Protein AF-A0A7S0I894-F1 (afdb_monomer)

Structure (mmCIF, N/CA/C/O backbone):
data_AF-A0A7S0I894-F1
#
_entry.id   AF-A0A7S0I894-F1
#
loop_
_atom_site.group_PDB
_atom_site.id
_atom_site.type_symbol
_atom_site.label_atom_id
_atom_site.label_alt_id
_atom_site.label_comp_id
_atom_site.label_asym_id
_atom_site.label_entity_id
_atom_site.label_seq_id
_atom_site.pdbx_PDB_ins_code
_atom_site.Cartn_x
_atom_site.Cartn_y
_atom_site.Cartn_z
_atom_site.occupancy
_atom_site.B_iso_or_equiv
_atom_site.auth_seq_id
_atom_site.auth_comp_id
_atom_site.auth_asym_id
_atom_site.auth_atom_id
_atom_site.pdbx_PDB_model_num
ATOM 1 N N . PHE A 1 1 ? 14.656 21.394 -32.892 1.00 38.53 1 PHE A N 1
ATOM 2 C CA . PHE A 1 1 ? 15.053 20.266 -32.024 1.00 38.53 1 PHE A CA 1
ATOM 3 C C . PHE A 1 1 ? 16.569 20.078 -32.128 1.00 38.53 1 PHE A C 1
ATOM 5 O O . PHE A 1 1 ? 16.992 19.440 -33.080 1.00 38.53 1 PHE A O 1
ATOM 12 N N . PRO A 1 2 ? 17.391 20.777 -31.307 1.00 33.28 2 PRO A N 1
ATOM 13 C CA . PRO A 1 2 ? 18.309 20.054 -30.401 1.00 33.28 2 PRO A CA 1
ATOM 14 C C . PRO A 1 2 ? 18.733 20.808 -29.103 1.00 33.28 2 PRO A C 1
ATOM 16 O O . PRO A 1 2 ? 19.825 20.585 -28.596 1.00 33.28 2 PRO A O 1
ATOM 19 N N . THR A 1 3 ? 17.919 21.695 -28.517 1.00 28.88 3 THR A N 1
ATOM 20 C CA . THR A 1 3 ? 18.321 22.488 -27.322 1.00 28.88 3 THR A CA 1
ATOM 21 C C . THR A 1 3 ? 17.842 21.941 -25.967 1.00 28.88 3 THR A C 1
ATOM 23 O O . THR A 1 3 ? 18.206 22.470 -24.918 1.00 28.88 3 THR A O 1
ATOM 26 N N . THR A 1 4 ? 17.051 20.866 -25.942 1.00 34.16 4 THR A N 1
ATOM 27 C CA . THR A 1 4 ? 16.475 20.299 -24.706 1.00 34.16 4 THR A CA 1
ATOM 28 C C . THR A 1 4 ? 17.341 19.237 -24.025 1.00 34.16 4 THR A C 1
ATOM 30 O O . THR A 1 4 ? 17.145 18.978 -22.838 1.00 34.16 4 THR A O 1
ATOM 33 N N . THR A 1 5 ? 18.315 18.640 -24.715 1.00 33.00 5 THR A N 1
ATOM 34 C CA . THR A 1 5 ? 19.113 17.526 -24.170 1.00 33.00 5 THR A CA 1
ATOM 35 C C . THR A 1 5 ? 20.189 18.009 -23.192 1.00 33.00 5 THR A C 1
ATOM 37 O O . THR A 1 5 ? 20.312 17.470 -22.098 1.00 33.00 5 THR A O 1
ATOM 40 N N . THR A 1 6 ? 20.902 19.093 -23.504 1.00 32.56 6 THR A N 1
ATOM 41 C CA . THR A 1 6 ? 21.975 19.645 -22.652 1.00 32.56 6 THR A CA 1
ATOM 42 C C . THR A 1 6 ? 21.459 20.233 -21.335 1.00 32.56 6 THR A C 1
ATOM 44 O O . THR A 1 6 ? 22.078 20.028 -20.291 1.00 32.56 6 THR A O 1
ATOM 47 N N . ARG A 1 7 ? 20.276 20.868 -21.330 1.00 32.94 7 ARG A N 1
ATOM 48 C CA . ARG A 1 7 ? 19.621 21.336 -20.087 1.00 32.94 7 ARG A CA 1
ATOM 49 C C . ARG A 1 7 ? 19.184 20.181 -19.173 1.00 32.94 7 ARG A C 1
ATOM 51 O O . ARG A 1 7 ? 19.229 20.323 -17.953 1.00 32.94 7 ARG A O 1
ATOM 58 N N . ARG A 1 8 ? 18.791 19.034 -19.743 1.00 39.62 8 ARG A N 1
ATOM 59 C CA . ARG A 1 8 ? 18.368 17.839 -18.987 1.00 39.62 8 ARG A CA 1
ATOM 60 C C . ARG A 1 8 ? 19.542 17.118 -18.323 1.00 39.62 8 ARG A C 1
ATOM 62 O O . ARG A 1 8 ? 19.410 16.713 -17.171 1.00 39.62 8 ARG A O 1
ATOM 69 N N . VAL A 1 9 ? 20.692 17.021 -18.997 1.00 42.59 9 VAL A N 1
ATOM 70 C CA . VAL A 1 9 ? 21.908 16.416 -18.418 1.00 42.59 9 VAL A CA 1
ATOM 71 C C . VAL A 1 9 ? 22.438 17.260 -17.250 1.00 42.59 9 VAL A C 1
ATOM 73 O O . VAL A 1 9 ? 22.744 16.711 -16.195 1.00 42.59 9 VAL A O 1
ATOM 76 N N . GLY A 1 10 ? 22.444 18.595 -17.379 1.00 36.94 10 GLY A N 1
ATOM 77 C CA . GLY A 1 10 ? 22.847 19.500 -16.291 1.00 36.94 10 GLY A CA 1
ATOM 78 C C . GLY A 1 10 ? 21.964 19.393 -15.039 1.00 36.94 10 GLY A C 1
ATOM 79 O O . GLY A 1 10 ? 22.479 19.372 -13.923 1.00 36.94 10 GLY A O 1
ATOM 80 N N . SER A 1 11 ? 20.644 19.239 -15.213 1.00 52.59 11 SER A N 1
ATOM 81 C CA . SER A 1 11 ? 19.708 19.015 -14.099 1.00 52.59 11 SER A CA 1
ATOM 82 C C . SER A 1 11 ? 19.926 17.672 -13.399 1.00 52.59 11 SER A C 1
ATOM 84 O O . SER A 1 11 ? 19.743 17.597 -12.187 1.00 52.59 11 SER A O 1
ATOM 86 N N . CYS A 1 12 ? 20.305 16.619 -14.130 1.00 45.50 12 CYS A N 1
ATOM 87 C CA . CYS A 1 12 ? 20.561 15.307 -13.533 1.00 45.50 12 CYS A CA 1
ATOM 88 C C . CYS A 1 12 ? 21.867 15.301 -12.730 1.00 45.50 12 CYS A C 1
ATOM 90 O O . CYS A 1 12 ? 21.886 14.773 -11.625 1.00 45.50 12 CYS A O 1
ATOM 92 N N . ILE A 1 13 ? 22.930 15.947 -13.223 1.00 52.72 13 ILE A N 1
ATOM 93 C CA . ILE A 1 13 ? 24.218 16.035 -12.510 1.00 52.72 13 ILE A CA 1
ATOM 94 C C . ILE A 1 13 ? 24.082 16.857 -11.218 1.00 52.72 13 ILE A C 1
ATOM 96 O O . ILE A 1 13 ? 24.531 16.419 -10.162 1.00 52.72 13 ILE A O 1
ATOM 100 N N . ALA A 1 14 ? 23.409 18.012 -11.263 1.00 52.34 14 ALA A N 1
ATOM 101 C CA . ALA A 1 14 ? 23.161 18.817 -10.063 1.00 52.34 14 ALA A CA 1
ATOM 102 C C . ALA A 1 14 ? 22.312 18.061 -9.023 1.00 52.34 14 ALA A C 1
ATOM 104 O O . ALA A 1 14 ? 22.580 18.129 -7.823 1.00 52.34 14 ALA A O 1
ATOM 105 N N . MET A 1 15 ? 21.327 17.283 -9.485 1.00 55.53 15 MET A N 1
ATOM 106 C CA . MET A 1 15 ? 20.516 16.420 -8.627 1.00 55.53 15 MET A CA 1
ATOM 107 C C . MET A 1 15 ? 21.342 15.270 -8.037 1.00 55.53 15 MET A C 1
ATOM 109 O O . MET A 1 15 ? 21.195 14.981 -6.858 1.00 55.53 15 MET A O 1
ATOM 113 N N . GLN A 1 16 ? 22.266 14.671 -8.794 1.00 54.09 16 GLN A N 1
ATOM 114 C CA . GLN A 1 16 ? 23.185 13.646 -8.284 1.00 54.09 16 GLN A CA 1
ATOM 115 C C . GLN A 1 16 ? 24.085 14.178 -7.159 1.00 54.09 16 GLN A C 1
ATOM 117 O O . GLN A 1 16 ? 24.287 13.473 -6.171 1.00 54.09 16 GLN A O 1
ATOM 122 N N . THR A 1 17 ? 24.591 15.410 -7.265 1.00 58.28 17 THR A N 1
ATOM 123 C CA . THR A 1 17 ? 25.385 16.040 -6.194 1.00 58.28 17 THR A CA 1
ATOM 124 C C . THR A 1 17 ? 24.532 16.323 -4.956 1.00 58.28 17 THR A C 1
ATOM 126 O O . THR A 1 17 ? 24.895 15.901 -3.861 1.00 58.28 17 THR A O 1
ATOM 129 N N . ALA A 1 18 ? 23.349 16.925 -5.126 1.00 61.31 18 ALA A N 1
ATOM 130 C CA . ALA A 1 18 ? 22.430 17.202 -4.018 1.00 61.31 18 ALA A CA 1
ATOM 131 C C . ALA A 1 18 ? 21.934 15.919 -3.322 1.00 61.31 18 ALA A C 1
ATOM 133 O O . ALA A 1 18 ? 21.783 15.880 -2.102 1.00 61.31 18 ALA A O 1
ATOM 134 N N . VAL A 1 19 ? 21.713 14.844 -4.085 1.00 63.47 19 VAL A N 1
ATOM 135 C CA . VAL A 1 19 ? 21.359 13.520 -3.555 1.00 63.47 19 VAL A CA 1
ATOM 136 C C . VAL A 1 19 ? 22.506 12.947 -2.732 1.00 63.47 19 VAL A C 1
ATOM 138 O O . VAL A 1 19 ? 22.253 12.467 -1.632 1.00 63.47 19 VAL A O 1
ATOM 141 N N . LYS A 1 20 ? 23.755 13.028 -3.213 1.00 65.69 20 LYS A N 1
ATOM 142 C CA . LYS A 1 20 ? 24.933 12.569 -2.458 1.00 65.69 20 LYS A CA 1
ATOM 143 C C . LYS A 1 20 ? 25.107 13.332 -1.144 1.00 65.69 20 LYS A C 1
ATOM 145 O O . LYS A 1 20 ? 25.380 12.710 -0.124 1.00 65.69 20 LYS A O 1
ATOM 150 N N . GLU A 1 21 ? 24.903 14.647 -1.141 1.00 68.88 21 GLU A N 1
ATOM 151 C CA . GLU A 1 21 ? 24.972 15.469 0.077 1.00 68.88 21 GLU A CA 1
ATOM 152 C C . GLU A 1 21 ? 23.835 15.147 1.059 1.00 68.88 21 GLU A C 1
ATOM 154 O O . GLU A 1 21 ? 24.072 14.958 2.256 1.00 68.88 21 GLU A O 1
ATOM 159 N N . ALA A 1 22 ? 22.600 15.011 0.563 1.00 65.56 22 ALA A N 1
ATOM 160 C CA . ALA A 1 22 ? 21.450 14.622 1.378 1.00 65.56 22 ALA A CA 1
ATOM 161 C C . ALA A 1 22 ? 21.620 13.216 1.975 1.00 65.56 22 ALA A C 1
ATOM 163 O O . ALA A 1 22 ? 21.248 12.979 3.128 1.00 65.56 22 ALA A O 1
ATOM 164 N N . LEU A 1 23 ? 22.207 12.301 1.204 1.00 65.12 23 LEU A N 1
ATOM 165 C CA . LEU A 1 23 ? 22.520 10.936 1.602 1.00 65.12 23 LEU A CA 1
ATOM 166 C C . LEU A 1 23 ? 23.610 10.900 2.674 1.00 65.12 23 LEU A C 1
ATOM 168 O O . LEU A 1 23 ? 23.391 10.321 3.736 1.00 65.12 23 LEU A O 1
ATOM 172 N N . ALA A 1 24 ? 24.721 11.610 2.461 1.00 68.06 24 ALA A N 1
ATOM 173 C CA . ALA A 1 24 ? 25.782 11.755 3.454 1.00 68.06 24 ALA A CA 1
ATOM 174 C C . ALA A 1 24 ? 25.245 12.347 4.771 1.00 68.06 24 ALA A C 1
ATOM 176 O O . ALA A 1 24 ? 25.557 11.853 5.853 1.00 68.06 24 ALA A O 1
ATOM 177 N N . SER A 1 25 ? 24.359 13.346 4.689 1.00 69.12 25 SER A N 1
ATOM 178 C CA . SER A 1 25 ? 23.683 13.933 5.853 1.00 69.12 25 SER A CA 1
ATOM 179 C C . SER A 1 25 ? 22.726 12.954 6.555 1.00 69.12 25 SER A C 1
ATOM 181 O O . SER A 1 25 ? 22.631 12.948 7.783 1.00 69.12 25 SER A O 1
ATOM 183 N N . ALA A 1 26 ? 21.997 12.116 5.811 1.00 63.38 26 ALA A N 1
ATOM 184 C CA . ALA A 1 26 ? 21.120 11.089 6.379 1.00 63.38 26 ALA A CA 1
ATOM 185 C C . ALA A 1 26 ? 21.911 9.986 7.102 1.00 63.38 26 ALA A C 1
ATOM 187 O O . ALA A 1 26 ? 21.534 9.598 8.208 1.00 63.38 26 ALA A O 1
ATOM 188 N N . ILE A 1 27 ? 23.029 9.545 6.520 1.00 60.81 27 ILE A N 1
ATOM 189 C CA . ILE A 1 27 ? 23.931 8.539 7.099 1.00 60.81 27 ILE A CA 1
ATOM 190 C C . ILE A 1 27 ? 24.605 9.080 8.362 1.00 60.81 27 ILE A C 1
ATOM 192 O O . ILE A 1 27 ? 24.609 8.410 9.394 1.00 60.81 27 ILE A O 1
ATOM 196 N N . ALA A 1 28 ? 25.087 10.327 8.327 1.00 64.12 28 ALA A N 1
ATOM 197 C CA . ALA A 1 28 ? 25.703 10.987 9.480 1.00 64.12 28 ALA A CA 1
ATOM 198 C C . ALA A 1 28 ? 24.757 11.107 10.693 1.00 64.12 28 ALA A C 1
ATOM 200 O O . ALA A 1 28 ? 25.219 11.175 11.828 1.00 64.12 28 ALA A O 1
ATOM 201 N N . ARG A 1 29 ? 23.433 11.075 10.478 1.00 65.44 29 ARG A N 1
ATOM 202 C CA . ARG A 1 29 ? 22.411 11.054 11.543 1.00 65.44 29 ARG A CA 1
ATOM 203 C C . ARG A 1 29 ? 22.129 9.657 12.122 1.00 65.44 29 ARG A C 1
ATOM 205 O O . ARG A 1 29 ? 21.148 9.490 12.840 1.00 65.44 29 ARG A O 1
ATOM 212 N N . GLY A 1 30 ? 22.982 8.666 11.852 1.00 45.16 30 GLY A N 1
ATOM 213 C CA . GLY A 1 30 ? 22.990 7.385 12.570 1.00 45.16 30 GLY A CA 1
ATOM 214 C C . GLY A 1 30 ? 22.113 6.282 11.974 1.00 45.16 30 GLY A C 1
ATOM 215 O O . GLY A 1 30 ? 21.786 5.322 12.670 1.00 45.16 30 GLY A O 1
ATOM 216 N N . VAL A 1 31 ? 21.733 6.371 10.695 1.00 47.47 31 VAL A N 1
ATOM 217 C CA . VAL A 1 31 ? 21.085 5.247 10.000 1.00 47.47 31 VAL A CA 1
ATOM 218 C C . VAL A 1 31 ? 22.168 4.253 9.583 1.00 47.47 31 VAL A C 1
ATOM 220 O O . VAL A 1 31 ? 22.856 4.466 8.591 1.00 47.47 31 VAL A O 1
ATOM 223 N N . ASN A 1 32 ? 22.337 3.170 10.345 1.00 42.91 32 ASN A N 1
ATOM 224 C CA . ASN A 1 32 ? 23.136 2.029 9.905 1.00 42.91 32 ASN A CA 1
ATOM 225 C C . ASN A 1 32 ? 22.245 1.099 9.056 1.00 42.91 32 ASN A C 1
ATOM 227 O O . ASN A 1 32 ? 21.400 0.410 9.636 1.00 42.91 32 ASN A O 1
ATOM 231 N N . PRO A 1 33 ? 22.425 1.019 7.722 1.00 40.69 33 PRO A N 1
ATOM 232 C CA . PRO A 1 33 ? 21.614 0.156 6.855 1.00 40.69 33 PRO A CA 1
ATOM 233 C C . PRO A 1 33 ? 21.768 -1.344 7.172 1.00 40.69 33 PRO A C 1
ATOM 235 O O . PRO A 1 33 ? 20.979 -2.154 6.702 1.00 40.69 33 PRO A O 1
ATOM 238 N N . ARG A 1 34 ? 22.751 -1.729 8.001 1.00 39.59 34 ARG A N 1
ATOM 239 C CA . ARG A 1 34 ? 22.988 -3.112 8.454 1.00 39.59 34 ARG A CA 1
ATOM 240 C C . ARG A 1 34 ? 22.562 -3.376 9.907 1.00 39.59 34 ARG A C 1
ATOM 242 O O . ARG A 1 34 ? 22.802 -4.462 10.423 1.00 39.59 34 ARG A O 1
ATOM 249 N N . GLY A 1 35 ? 21.964 -2.397 10.591 1.00 35.19 35 GLY A N 1
ATOM 250 C CA . GLY A 1 35 ? 21.792 -2.410 12.051 1.00 35.19 35 GLY A CA 1
ATOM 251 C C . GLY A 1 35 ? 20.503 -3.027 12.606 1.00 35.19 35 GLY A C 1
ATOM 252 O O . GLY A 1 35 ? 20.367 -3.091 13.823 1.00 35.19 35 GLY A O 1
ATOM 253 N N . VAL A 1 36 ? 19.556 -3.471 11.773 1.00 38.94 36 VAL A N 1
ATOM 254 C CA . VAL A 1 36 ? 18.270 -4.017 12.269 1.00 38.94 36 VAL A CA 1
ATOM 255 C C . VAL A 1 36 ? 18.351 -5.522 12.588 1.00 38.94 36 VAL A C 1
ATOM 257 O O . VAL A 1 36 ? 17.486 -6.061 13.270 1.00 38.94 36 VAL A O 1
ATOM 260 N N . HIS A 1 37 ? 19.438 -6.204 12.216 1.00 35.09 37 HIS A N 1
ATOM 261 C CA . HIS A 1 37 ? 19.635 -7.625 12.511 1.00 35.09 37 HIS A CA 1
ATOM 262 C C . HIS A 1 37 ? 20.502 -7.842 13.752 1.00 35.09 37 HIS A C 1
ATOM 264 O O . HIS A 1 37 ? 21.720 -7.978 13.648 1.00 35.09 37 HIS A O 1
ATOM 270 N N . ARG A 1 38 ? 19.863 -7.896 14.928 1.00 32.38 38 ARG A N 1
ATOM 271 C CA . ARG A 1 38 ? 20.227 -8.792 16.049 1.00 32.38 38 ARG A CA 1
ATOM 272 C C . ARG A 1 38 ? 19.270 -8.585 17.227 1.00 32.38 38 ARG A C 1
ATOM 274 O O . ARG A 1 38 ? 19.620 -7.965 18.227 1.00 32.38 38 ARG A O 1
ATOM 281 N N . ALA A 1 39 ? 18.081 -9.176 17.151 1.00 30.25 39 ALA A N 1
ATOM 282 C CA . ALA A 1 39 ? 17.388 -9.589 18.365 1.00 30.25 39 ALA A CA 1
ATOM 283 C C . ALA A 1 39 ? 17.953 -10.961 18.757 1.00 30.25 39 ALA A C 1
ATOM 285 O O . ALA A 1 39 ? 17.708 -11.969 18.100 1.00 30.25 39 ALA A O 1
ATOM 286 N N . ARG A 1 40 ? 18.800 -10.986 19.789 1.00 27.78 40 ARG A N 1
ATOM 287 C CA . ARG A 1 40 ? 19.280 -12.225 20.408 1.00 27.78 40 ARG A CA 1
ATOM 288 C C . ARG A 1 40 ? 18.066 -12.927 21.021 1.00 27.78 40 ARG A C 1
ATOM 290 O O . ARG A 1 40 ? 17.467 -12.402 21.954 1.00 27.78 40 ARG A O 1
ATOM 297 N N . THR A 1 41 ? 17.729 -14.107 20.516 1.00 30.23 41 THR A N 1
ATOM 298 C CA . THR A 1 41 ? 16.831 -15.056 21.176 1.00 30.23 41 THR A CA 1
ATOM 299 C C . THR A 1 41 ? 17.372 -15.380 22.566 1.00 30.23 41 THR A C 1
ATOM 301 O O . THR A 1 41 ? 18.377 -16.078 22.700 1.00 30.23 41 THR A O 1
ATOM 304 N N . VAL A 1 42 ? 16.704 -14.882 23.603 1.00 28.72 42 VAL A N 1
ATOM 305 C CA . VAL A 1 42 ? 16.771 -15.464 24.944 1.00 28.72 42 VAL A CA 1
ATOM 306 C C . VAL A 1 42 ? 15.393 -16.044 25.206 1.00 28.72 42 VAL A C 1
ATOM 308 O O . VAL A 1 42 ? 14.426 -15.314 25.405 1.00 28.72 42 VAL A O 1
ATOM 311 N N . GLY A 1 43 ? 15.303 -17.371 25.129 1.00 31.72 43 GLY A N 1
ATOM 312 C CA . GLY A 1 43 ? 14.108 -18.098 25.520 1.00 31.72 43 GLY A CA 1
ATOM 313 C C . GLY A 1 43 ? 13.834 -17.862 27.000 1.00 31.72 43 GLY A C 1
ATOM 314 O O . GLY A 1 43 ? 14.632 -18.243 27.852 1.00 31.72 43 GLY A O 1
ATOM 315 N N . ALA A 1 44 ? 12.700 -17.241 27.300 1.00 27.95 44 ALA A N 1
ATOM 316 C CA . ALA A 1 44 ? 12.135 -17.217 28.635 1.00 27.95 44 ALA A CA 1
ATOM 317 C C . ALA A 1 44 ? 10.660 -17.602 28.524 1.00 27.95 44 ALA A C 1
ATOM 319 O O . ALA A 1 44 ? 9.826 -16.836 28.049 1.00 27.95 44 ALA A O 1
ATOM 320 N N . SER A 1 45 ? 10.355 -18.825 28.954 1.00 31.62 45 SER A N 1
ATOM 321 C CA . SER A 1 45 ? 8.995 -19.261 29.258 1.00 31.62 45 SER A CA 1
ATOM 322 C C . SER A 1 45 ? 8.434 -18.326 30.334 1.00 31.62 45 SER A C 1
ATOM 324 O O . SER A 1 45 ? 8.889 -18.372 31.480 1.00 31.62 45 SER A O 1
ATOM 326 N N . VAL A 1 46 ? 7.445 -17.497 29.998 1.00 30.05 46 VAL A N 1
ATOM 327 C CA . VAL A 1 46 ? 6.697 -16.721 30.993 1.00 30.05 46 VAL A CA 1
ATOM 328 C C . VAL A 1 46 ? 5.290 -17.287 31.095 1.00 30.05 46 VAL A C 1
ATOM 330 O O . VAL A 1 46 ? 4.429 -17.101 30.241 1.00 30.05 46 VAL A O 1
ATOM 333 N N . ARG A 1 47 ? 5.089 -18.017 32.190 1.00 28.77 47 ARG A N 1
ATOM 334 C CA . ARG A 1 47 ? 3.809 -18.537 32.656 1.00 28.77 47 ARG A CA 1
ATOM 335 C C . ARG A 1 47 ? 2.920 -17.353 33.047 1.00 28.77 47 ARG A C 1
ATOM 337 O O . ARG A 1 47 ? 3.270 -16.588 33.945 1.00 28.77 47 ARG A O 1
ATOM 344 N N . ALA A 1 48 ? 1.770 -17.223 32.395 1.00 31.77 48 ALA A N 1
ATOM 345 C CA . ALA A 1 48 ? 0.751 -16.242 32.740 1.00 31.77 48 ALA A CA 1
ATOM 346 C C . ALA A 1 48 ? 0.310 -16.395 34.209 1.00 31.77 48 ALA A C 1
ATOM 348 O O . ALA A 1 48 ? -0.068 -17.482 34.652 1.00 31.77 48 ALA A O 1
ATOM 349 N N . ARG A 1 49 ? 0.312 -15.293 34.966 1.00 29.22 49 ARG A N 1
ATOM 350 C CA . ARG A 1 49 ? -0.444 -15.170 36.219 1.00 29.22 49 ARG A CA 1
ATOM 351 C C . ARG A 1 49 ? -1.314 -13.921 36.151 1.00 29.22 49 ARG A C 1
ATOM 353 O O . ARG A 1 49 ? -0.831 -12.808 36.329 1.00 29.22 49 ARG A O 1
ATOM 360 N N . ARG A 1 50 ? -2.615 -14.136 35.923 1.00 31.50 50 ARG A N 1
ATOM 361 C CA . ARG A 1 50 ? -3.679 -13.174 36.240 1.00 31.50 50 ARG A CA 1
ATOM 362 C C . ARG A 1 50 ? -3.570 -12.814 37.724 1.00 31.50 50 ARG A C 1
ATOM 364 O O . ARG A 1 50 ? -3.667 -13.702 38.569 1.00 31.50 50 ARG A O 1
ATOM 371 N N . ARG A 1 51 ? -3.407 -11.530 38.049 1.00 27.53 51 ARG A N 1
ATOM 372 C CA . ARG A 1 51 ? -3.758 -11.007 39.374 1.00 27.53 51 ARG A CA 1
ATOM 373 C C . ARG A 1 51 ? -5.114 -10.325 39.274 1.00 27.53 51 ARG A C 1
ATOM 375 O O . ARG A 1 51 ? -5.258 -9.297 38.626 1.00 27.53 51 ARG A O 1
ATOM 382 N N . VAL A 1 52 ? -6.088 -10.954 39.919 1.00 30.47 52 VAL A N 1
ATOM 383 C CA . VAL A 1 52 ? -7.331 -10.338 40.373 1.00 30.47 52 VAL A CA 1
ATOM 384 C C . VAL A 1 52 ? -6.968 -9.534 41.621 1.00 30.47 52 VAL A C 1
ATOM 386 O O . VAL A 1 52 ? -6.420 -10.104 42.563 1.00 30.47 52 VAL A O 1
ATOM 389 N N . CYS A 1 53 ? -7.232 -8.229 41.630 1.00 29.25 53 CYS A N 1
ATOM 390 C CA . CYS A 1 53 ? -7.204 -7.434 42.855 1.00 29.25 53 CYS A CA 1
ATOM 391 C C . CYS A 1 53 ? -8.644 -7.092 43.235 1.00 29.25 53 CYS A C 1
ATOM 393 O O . CYS A 1 53 ? -9.306 -6.299 42.572 1.00 29.25 53 CYS A O 1
ATOM 395 N N . SER A 1 54 ? -9.108 -7.755 44.292 1.00 30.33 54 SER A N 1
ATOM 396 C CA . SER A 1 54 ? -10.329 -7.474 45.037 1.00 30.33 54 SER A CA 1
ATOM 397 C C . SER A 1 54 ? -10.160 -6.237 45.922 1.00 30.33 54 SER A C 1
ATOM 399 O O . SER A 1 54 ? -9.078 -5.978 46.449 1.00 30.33 54 SER A O 1
ATOM 401 N N . ALA A 1 55 ? -11.257 -5.506 46.091 1.00 33.31 55 ALA A N 1
ATOM 402 C CA . ALA A 1 55 ? -11.380 -4.311 46.910 1.00 33.31 55 ALA A CA 1
ATOM 403 C C . ALA A 1 55 ? -11.530 -4.609 48.413 1.00 33.31 55 ALA A C 1
ATOM 405 O O . ALA A 1 55 ? -12.228 -5.547 48.781 1.00 33.31 55 ALA A O 1
ATOM 406 N N . THR A 1 56 ? -10.958 -3.724 49.234 1.00 32.72 56 THR A N 1
ATOM 407 C CA . THR A 1 56 ? -11.340 -3.303 50.604 1.00 32.72 56 THR A CA 1
ATOM 408 C C . THR A 1 56 ? -10.583 -1.978 50.818 1.00 32.72 56 THR A C 1
ATOM 410 O O . THR A 1 56 ? -9.393 -1.953 50.523 1.00 32.72 56 THR A O 1
ATOM 413 N N . GLY A 1 57 ? -11.087 -0.816 51.231 1.00 30.83 57 GLY A N 1
ATOM 414 C CA . GLY A 1 57 ? -12.268 -0.394 51.979 1.00 30.83 57 GLY A CA 1
ATOM 415 C C . GLY A 1 57 ? -11.763 0.584 53.060 1.00 30.83 57 GLY A C 1
ATOM 416 O O . GLY A 1 57 ? -10.916 0.161 53.836 1.00 30.83 57 GLY A O 1
ATOM 417 N N . ALA A 1 58 ? -12.201 1.858 53.053 1.00 29.61 58 ALA A N 1
ATOM 418 C CA . ALA A 1 58 ? -12.427 2.735 54.228 1.00 29.61 58 ALA A CA 1
ATOM 419 C C . ALA A 1 58 ? -12.502 4.243 53.865 1.00 29.61 58 ALA A C 1
ATOM 421 O O . ALA A 1 58 ? -11.501 4.875 53.545 1.00 29.61 58 ALA A O 1
ATOM 422 N N . GLU A 1 59 ? -13.738 4.751 53.922 1.00 31.69 59 GLU A N 1
ATOM 423 C CA . GLU A 1 59 ? -14.245 5.974 54.581 1.00 31.69 59 GLU A CA 1
ATOM 424 C C . GLU A 1 59 ? -13.619 7.377 54.410 1.00 31.69 59 GLU A C 1
ATOM 426 O O . GLU A 1 59 ? -12.475 7.639 54.763 1.00 31.69 59 GLU A O 1
ATOM 431 N N . GLY A 1 60 ? -14.514 8.329 54.083 1.00 28.41 60 GLY A N 1
ATOM 432 C CA . GLY A 1 60 ? -14.579 9.642 54.740 1.00 28.41 60 GLY A CA 1
ATOM 433 C C . GLY A 1 60 ? -14.632 10.862 53.812 1.00 28.41 60 GLY A C 1
ATOM 434 O O . GLY A 1 60 ? -13.601 11.275 53.296 1.00 28.41 60 GLY A O 1
ATOM 435 N N . GLY A 1 61 ? -15.798 11.519 53.686 1.00 28.70 61 GLY A N 1
ATOM 436 C CA . GLY A 1 61 ? -15.832 12.948 53.329 1.00 28.70 61 GLY A CA 1
ATOM 437 C C . GLY A 1 61 ? -17.011 13.463 52.495 1.00 28.70 61 GLY A C 1
ATOM 438 O O . GLY A 1 61 ? -16.983 13.387 51.276 1.00 28.70 61 GLY A O 1
ATOM 439 N N . ALA A 1 62 ? -17.954 14.104 53.193 1.00 30.50 62 ALA A N 1
ATOM 440 C CA . ALA A 1 62 ? -18.788 15.242 52.777 1.00 30.50 62 ALA A CA 1
ATOM 441 C C . ALA A 1 62 ? -19.732 15.105 51.560 1.00 30.50 62 ALA A C 1
ATOM 443 O O . ALA A 1 62 ? -19.351 15.186 50.395 1.00 30.50 62 ALA A O 1
ATOM 444 N N . ALA A 1 63 ? -21.027 15.049 51.883 1.00 34.75 63 ALA A N 1
ATOM 445 C CA . ALA A 1 63 ? -22.135 15.259 50.965 1.00 34.75 63 ALA A CA 1
ATOM 446 C C . ALA A 1 63 ? -22.188 16.722 50.482 1.00 34.75 63 ALA A C 1
ATOM 448 O O . ALA A 1 63 ? -22.394 17.640 51.275 1.00 34.75 63 ALA A O 1
ATOM 449 N N . ALA A 1 64 ? -22.067 16.916 49.170 1.00 34.03 64 ALA A N 1
ATOM 450 C CA . ALA A 1 64 ? -22.527 18.105 48.464 1.00 34.03 64 ALA A CA 1
ATOM 451 C C . ALA A 1 64 ? -23.575 17.660 47.436 1.00 34.03 64 ALA A C 1
ATOM 453 O O . ALA A 1 64 ? -23.347 16.725 46.668 1.00 34.03 64 ALA A O 1
ATOM 454 N N . SER A 1 65 ? -24.746 18.293 47.472 1.00 33.88 65 SER A N 1
ATOM 455 C CA . SER A 1 65 ? -25.897 17.984 46.625 1.00 33.88 65 SER A CA 1
ATOM 456 C C . SER A 1 65 ? -25.540 18.112 45.144 1.00 33.88 65 SER A C 1
ATOM 458 O O . SER A 1 65 ? -25.276 19.208 44.647 1.00 33.88 65 SER A O 1
ATOM 460 N N . ALA A 1 66 ? -25.543 16.983 44.442 1.00 32.97 66 ALA A N 1
ATOM 461 C CA . ALA A 1 66 ? -25.345 16.914 43.007 1.00 32.97 66 ALA A CA 1
ATOM 462 C C . ALA A 1 66 ? -26.661 17.228 42.282 1.00 32.97 66 ALA A C 1
ATOM 464 O O . ALA A 1 66 ? -27.577 16.409 42.259 1.00 32.97 66 ALA A O 1
ATOM 465 N N . GLU A 1 67 ? -26.736 18.380 41.619 1.00 35.38 67 GLU A N 1
ATOM 466 C CA . GLU A 1 67 ? -27.595 18.505 40.443 1.00 35.38 67 GLU A CA 1
ATOM 467 C C . GLU A 1 67 ? -26.983 17.641 39.336 1.00 35.38 67 GLU A C 1
ATOM 469 O O . GLU A 1 67 ? -26.019 18.022 38.666 1.00 35.38 67 GLU A O 1
ATOM 474 N N . SER A 1 68 ? -27.522 16.433 39.160 1.00 36.91 68 SER A N 1
ATOM 475 C CA . SER A 1 68 ? -27.149 15.541 38.069 1.00 36.91 68 SER A CA 1
ATOM 476 C C . SER A 1 68 ? -27.691 16.089 36.746 1.00 36.91 68 SER A C 1
ATOM 478 O O . SER A 1 68 ? -28.702 15.628 36.217 1.00 36.91 68 SER A O 1
ATOM 480 N N . ARG A 1 69 ? -27.001 17.072 36.164 1.00 39.84 69 ARG A N 1
ATOM 481 C CA . ARG A 1 69 ? -27.060 17.253 34.714 1.00 39.84 69 ARG A CA 1
ATOM 482 C C . ARG A 1 69 ? -26.348 16.056 34.106 1.00 39.84 69 ARG A C 1
ATOM 484 O O . ARG A 1 69 ? -25.119 15.990 34.127 1.00 39.84 69 ARG A O 1
ATOM 491 N N . SER A 1 70 ? -27.121 15.106 33.592 1.00 38.75 70 SER A N 1
ATOM 492 C CA . SER A 1 70 ? -26.637 14.093 32.665 1.00 38.75 70 SER A CA 1
ATOM 493 C C . SER A 1 70 ? -25.935 14.815 31.514 1.00 38.75 70 SER A C 1
ATOM 495 O O . SER A 1 70 ? -26.558 15.323 30.584 1.00 38.75 70 SER A O 1
ATOM 497 N N . LYS A 1 71 ? -24.605 14.924 31.590 1.00 41.91 71 LYS A N 1
ATOM 498 C CA . LYS A 1 71 ? -23.792 15.208 30.413 1.00 41.91 71 LYS A CA 1
ATOM 499 C C . LYS A 1 71 ? -23.984 14.000 29.511 1.00 41.91 71 LYS A C 1
ATOM 501 O O . LYS A 1 71 ? -23.297 12.999 29.681 1.00 41.91 71 LYS A O 1
ATOM 506 N N . GLU A 1 72 ? -24.938 14.087 28.588 1.00 39.25 72 GLU A N 1
ATOM 507 C CA . GLU A 1 72 ? -24.891 13.293 27.369 1.00 39.25 72 GLU A CA 1
ATOM 508 C C . GLU A 1 72 ? -23.481 13.476 26.810 1.00 39.25 72 GLU A C 1
ATOM 510 O O . GLU A 1 72 ? -23.100 14.554 26.343 1.00 39.25 72 GLU A O 1
ATOM 515 N N . THR A 1 73 ? -22.653 12.446 26.955 1.00 43.44 73 THR A N 1
ATOM 516 C CA . THR A 1 73 ? -21.353 12.363 26.312 1.00 43.44 73 THR A CA 1
ATOM 517 C C . THR A 1 73 ? -21.633 12.291 24.824 1.00 43.44 73 THR A C 1
ATOM 519 O O . THR A 1 73 ? -21.845 11.225 24.254 1.00 43.44 73 THR A O 1
ATOM 522 N N . ARG A 1 74 ? -21.714 13.463 24.191 1.00 49.97 74 ARG A N 1
ATOM 523 C CA . ARG A 1 74 ? -21.855 13.593 22.748 1.00 49.97 74 ARG A CA 1
ATOM 524 C C . ARG A 1 74 ? -20.663 12.865 22.136 1.00 49.97 74 ARG A C 1
ATOM 526 O O . ARG A 1 74 ? -19.537 13.350 22.233 1.00 49.97 74 ARG A O 1
ATOM 533 N N . VAL A 1 75 ? -20.906 11.669 21.599 1.00 58.66 75 VAL A N 1
ATOM 534 C CA . VAL A 1 75 ? -19.879 10.853 20.946 1.00 58.66 75 VAL A CA 1
ATOM 535 C C . VAL A 1 75 ? -19.234 11.740 19.889 1.00 58.66 75 VAL A C 1
ATOM 537 O O . VAL A 1 75 ? -19.918 12.240 18.993 1.00 58.66 75 VAL A O 1
ATOM 540 N N . ALA A 1 76 ? -17.943 12.029 20.062 1.00 70.00 76 ALA A N 1
ATOM 541 C CA . ALA A 1 76 ? -17.217 12.884 19.140 1.00 70.00 76 ALA A CA 1
ATOM 542 C C . ALA A 1 76 ? -17.288 12.256 17.745 1.00 70.00 76 ALA A C 1
ATOM 544 O O . ALA A 1 76 ? -17.036 11.060 17.586 1.00 70.00 76 ALA A O 1
ATOM 545 N N . ARG A 1 77 ? -17.676 13.056 16.746 1.00 81.00 77 ARG A N 1
ATOM 546 C CA . ARG A 1 77 ? -17.728 12.603 15.354 1.00 81.00 77 ARG A CA 1
ATOM 547 C C . ARG A 1 77 ? -16.332 12.093 14.964 1.00 81.00 77 ARG A C 1
ATOM 549 O O . ARG A 1 77 ? -15.361 12.806 15.236 1.00 81.00 77 ARG A O 1
ATOM 556 N N . PRO A 1 78 ? -16.211 10.896 14.364 1.00 89.19 78 PRO A N 1
ATOM 557 C CA . PRO A 1 78 ? -14.918 10.425 13.890 1.00 89.19 78 PRO A CA 1
ATOM 558 C C . PRO A 1 78 ? -14.343 11.412 12.861 1.00 89.19 78 PRO A C 1
ATOM 560 O O . PRO A 1 78 ? -15.106 12.058 12.133 1.00 89.19 78 PRO A O 1
ATOM 563 N N . PRO A 1 79 ? -13.011 11.587 12.818 1.00 94.31 79 PRO A N 1
ATOM 564 C CA . PRO A 1 79 ? -12.394 12.467 11.837 1.00 94.31 79 PRO A CA 1
ATOM 565 C C . PRO A 1 79 ? -12.616 11.926 10.411 1.00 94.31 79 PRO A C 1
ATOM 567 O O . PRO A 1 79 ? -12.717 10.708 10.240 1.00 94.31 79 PRO A O 1
ATOM 570 N N . PRO A 1 80 ? -12.646 12.798 9.385 1.00 96.56 80 PRO A N 1
ATOM 571 C CA . PRO A 1 80 ? -12.678 12.372 7.989 1.00 96.56 80 PRO A CA 1
ATOM 572 C C . PRO A 1 80 ? -11.535 11.408 7.649 1.00 96.56 80 PRO A C 1
ATOM 574 O O . PRO A 1 80 ? -10.421 11.536 8.167 1.00 96.56 80 PRO A O 1
ATOM 577 N N . LEU A 1 81 ? -11.791 10.476 6.729 1.00 98.25 81 LEU A N 1
ATOM 578 C CA . LEU A 1 81 ? -10.771 9.587 6.190 1.00 98.25 81 LEU A CA 1
ATOM 579 C C . LEU A 1 81 ? -9.780 10.398 5.351 1.00 98.25 81 LEU A C 1
ATOM 581 O O . LEU A 1 81 ? -10.066 10.775 4.211 1.00 98.25 81 LEU A O 1
ATOM 585 N N . ARG A 1 82 ? -8.589 10.632 5.903 1.00 98.50 82 ARG A N 1
ATOM 586 C CA . ARG A 1 82 ? -7.485 11.254 5.168 1.00 98.50 82 ARG A CA 1
ATOM 587 C C . ARG A 1 82 ? -6.966 10.280 4.119 1.00 98.50 82 ARG A C 1
ATOM 589 O O . ARG A 1 82 ? -6.472 9.198 4.439 1.00 98.50 82 ARG A O 1
ATOM 596 N N . THR A 1 83 ? -7.109 10.676 2.861 1.00 98.69 83 THR A N 1
ATOM 597 C CA . THR A 1 83 ? -6.776 9.875 1.687 1.00 98.69 83 THR A CA 1
ATOM 598 C C . THR A 1 83 ? -5.760 10.632 0.847 1.00 98.69 83 THR A C 1
ATOM 600 O O . THR A 1 83 ? -6.056 11.656 0.228 1.00 98.69 83 THR A O 1
ATOM 603 N N . TYR A 1 84 ? -4.531 10.137 0.849 1.00 98.81 84 TYR A N 1
ATOM 604 C CA . TYR A 1 84 ? -3.418 10.742 0.146 1.00 98.81 84 TYR A CA 1
ATOM 605 C C . TYR A 1 84 ? -3.457 10.417 -1.353 1.00 98.81 84 TYR A C 1
ATOM 607 O O . TYR A 1 84 ? -3.951 9.366 -1.765 1.00 98.81 84 TYR A O 1
ATOM 615 N N . TYR A 1 85 ? -2.939 11.328 -2.179 1.00 98.31 85 TYR A N 1
ATOM 616 C CA . TYR A 1 85 ? -2.802 11.136 -3.626 1.00 98.31 85 TYR A CA 1
ATOM 617 C C . TYR A 1 85 ? -1.489 11.714 -4.162 1.00 98.31 85 TYR A C 1
ATOM 619 O O . TYR A 1 85 ? -0.905 12.616 -3.562 1.00 98.31 85 TYR A O 1
ATOM 627 N N . ALA A 1 86 ? -0.991 11.202 -5.288 1.00 96.44 86 ALA A N 1
ATOM 628 C CA . ALA A 1 86 ? 0.297 11.618 -5.858 1.00 96.44 86 ALA A CA 1
ATOM 629 C C . ALA A 1 86 ? 0.246 11.894 -7.373 1.00 96.44 86 ALA A C 1
ATOM 631 O O . ALA A 1 86 ? 1.284 11.934 -8.028 1.00 96.44 86 ALA A O 1
ATOM 632 N N . ASP A 1 87 ? -0.941 12.090 -7.953 1.00 94.00 87 ASP A N 1
ATOM 633 C CA . ASP A 1 87 ? -1.123 12.445 -9.370 1.00 94.00 87 ASP A CA 1
ATOM 634 C C . ASP A 1 87 ? -0.652 13.869 -9.718 1.00 94.00 87 ASP A C 1
ATOM 636 O O . ASP A 1 87 ? -0.477 14.177 -10.891 1.00 94.00 87 ASP A O 1
ATOM 640 N N . TRP A 1 88 ? -0.332 14.703 -8.720 1.00 94.00 88 TRP A N 1
ATOM 641 C CA . TRP A 1 88 ? 0.392 15.967 -8.920 1.00 94.00 88 TRP A CA 1
ATOM 642 C C . TRP A 1 88 ? 1.845 15.763 -9.394 1.00 94.00 88 TRP A C 1
ATOM 644 O O . TRP A 1 88 ? 2.452 16.677 -9.951 1.00 94.00 88 TRP A O 1
ATOM 654 N N . ALA A 1 89 ? 2.419 14.576 -9.171 1.00 90.31 89 ALA A N 1
ATOM 655 C CA . ALA A 1 89 ? 3.730 14.191 -9.675 1.00 90.31 89 ALA A CA 1
ATOM 656 C C . ALA A 1 89 ? 3.562 13.389 -10.973 1.00 90.31 89 ALA A C 1
ATOM 658 O O . ALA A 1 89 ? 3.321 12.179 -10.948 1.00 90.31 89 ALA A O 1
ATOM 659 N N . GLU A 1 90 ? 3.673 14.087 -12.102 1.00 83.38 90 GLU A N 1
ATOM 660 C CA . GLU A 1 90 ? 3.456 13.518 -13.432 1.00 83.38 90 GLU A CA 1
ATOM 661 C C . GLU A 1 90 ? 4.510 12.459 -13.788 1.00 83.38 90 GLU A C 1
ATOM 663 O O . GLU A 1 90 ? 5.701 12.612 -13.512 1.00 83.38 90 GLU A O 1
ATOM 668 N N . VAL A 1 91 ? 4.077 11.381 -14.444 1.00 85.06 91 VAL A N 1
ATOM 669 C CA . VAL A 1 91 ? 4.965 10.363 -15.009 1.00 85.06 91 VAL A CA 1
ATOM 670 C C . VAL A 1 91 ? 4.677 10.242 -16.492 1.00 85.06 91 VAL A C 1
ATOM 672 O O . VAL A 1 91 ? 3.629 9.755 -16.897 1.00 85.06 91 VAL A O 1
ATOM 675 N N . ILE A 1 92 ? 5.643 10.666 -17.301 1.00 83.12 92 ILE A N 1
ATOM 676 C CA . ILE A 1 92 ? 5.548 10.562 -18.755 1.00 83.12 92 ILE A CA 1
ATOM 677 C C . ILE A 1 92 ? 5.893 9.128 -19.157 1.00 83.12 92 ILE A C 1
ATOM 679 O O . ILE A 1 92 ? 7.040 8.693 -18.990 1.00 83.12 92 ILE A O 1
ATOM 683 N N . LEU A 1 93 ? 4.903 8.415 -19.692 1.00 86.81 93 LEU A N 1
ATOM 684 C CA . LEU A 1 93 ? 5.046 7.085 -20.277 1.00 86.81 93 LEU A CA 1
ATOM 685 C C . LEU A 1 93 ? 4.771 7.133 -21.788 1.00 86.81 93 LEU A C 1
ATOM 687 O O . LEU A 1 93 ? 4.068 8.028 -22.257 1.00 86.81 93 LEU A O 1
ATOM 691 N N . PRO A 1 94 ? 5.311 6.184 -22.572 1.00 85.62 94 PRO A N 1
ATOM 692 C CA . PRO A 1 94 ? 4.928 6.027 -23.973 1.00 85.62 94 PRO A CA 1
ATOM 693 C C . PRO A 1 94 ? 3.412 5.815 -24.136 1.00 85.62 94 PRO A C 1
ATOM 695 O O . PRO A 1 94 ? 2.802 5.130 -23.322 1.00 85.62 94 PRO A O 1
ATOM 698 N N . GLU A 1 95 ? 2.823 6.306 -25.233 1.00 77.12 95 GLU A N 1
ATOM 699 C CA . GLU A 1 95 ? 1.364 6.324 -25.504 1.00 77.12 95 GLU A CA 1
ATOM 700 C C . GLU A 1 95 ? 0.666 4.945 -25.449 1.00 77.12 95 GLU A C 1
ATOM 702 O O . GLU A 1 95 ? -0.551 4.852 -25.329 1.00 77.12 95 GLU A O 1
ATOM 707 N N . LYS A 1 96 ? 1.428 3.849 -25.515 1.00 83.56 96 LYS A N 1
ATOM 708 C CA . LYS A 1 96 ? 0.925 2.465 -25.439 1.00 83.56 96 LYS A CA 1
ATOM 709 C C . LYS A 1 96 ? 1.531 1.675 -24.283 1.00 83.56 96 LYS A C 1
ATOM 711 O O . LYS A 1 96 ? 1.605 0.447 -24.338 1.00 83.56 96 LYS A O 1
ATOM 716 N N . HIS A 1 97 ? 2.033 2.364 -23.263 1.00 89.94 97 HIS A N 1
ATOM 717 C CA . HIS A 1 97 ? 2.587 1.694 -22.103 1.00 89.94 97 HIS A CA 1
ATOM 718 C C . HIS A 1 97 ? 1.512 0.839 -21.423 1.00 89.94 97 HIS A C 1
ATOM 720 O O . HIS A 1 97 ? 0.368 1.251 -21.263 1.00 89.94 97 HIS A O 1
ATOM 726 N N . ARG A 1 98 ? 1.882 -0.382 -21.028 1.00 91.00 98 ARG A N 1
ATOM 727 C CA . ARG A 1 98 ? 0.933 -1.359 -20.474 1.00 91.00 98 ARG A CA 1
ATOM 728 C C . ARG A 1 98 ? 0.390 -0.971 -19.092 1.00 91.00 98 ARG A C 1
ATOM 730 O O . ARG A 1 98 ? -0.633 -1.493 -18.675 1.00 91.00 98 ARG A O 1
ATOM 737 N N . PHE A 1 99 ? 1.101 -0.089 -18.391 1.00 92.44 99 PHE A N 1
ATOM 738 C CA . PHE A 1 99 ? 0.710 0.436 -17.085 1.00 92.44 99 PHE A CA 1
ATOM 739 C C . PHE A 1 99 ? -0.194 1.674 -17.247 1.00 92.44 99 PHE A C 1
ATOM 741 O O . PHE A 1 99 ? 0.288 2.669 -17.795 1.00 92.44 99 PHE A O 1
ATOM 748 N N . PRO A 1 100 ? -1.445 1.644 -16.755 1.00 92.81 100 PRO A N 1
ATOM 749 C CA . PRO A 1 100 ? -2.401 2.742 -16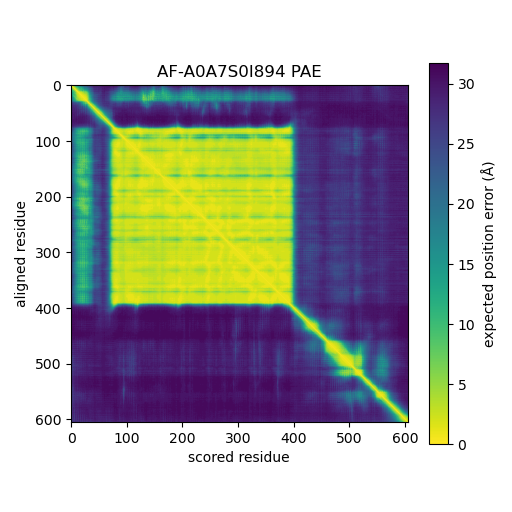.876 1.00 92.81 100 PRO A CA 1
ATOM 750 C C . PRO A 1 100 ? -2.166 3.792 -15.778 1.00 92.81 100 PRO A C 1
ATOM 752 O O . PRO A 1 100 ? -2.815 3.778 -14.733 1.00 92.81 100 PRO A O 1
ATOM 755 N N . MET A 1 101 ? -1.211 4.702 -15.990 1.00 92.94 101 MET A N 1
ATOM 756 C CA . MET A 1 101 ? -0.826 5.719 -14.995 1.00 92.94 101 MET A CA 1
ATOM 757 C C . MET A 1 101 ? -1.984 6.663 -14.631 1.00 92.94 101 MET A C 1
ATOM 759 O O . MET A 1 101 ? -2.074 7.156 -13.507 1.00 92.94 101 MET A O 1
ATOM 763 N N . GLU A 1 102 ? -2.910 6.868 -15.560 1.00 93.50 102 GLU A N 1
ATOM 764 C CA . GLU A 1 102 ? -4.083 7.724 -15.425 1.00 93.50 102 GLU A CA 1
ATOM 765 C C . GLU A 1 102 ? -5.068 7.210 -14.361 1.00 93.50 102 GLU A C 1
ATOM 767 O O . GLU A 1 102 ? -5.849 8.004 -13.833 1.00 93.50 102 GLU A O 1
ATOM 772 N N . LYS A 1 103 ? -5.007 5.919 -13.977 1.00 95.25 103 LYS A N 1
ATOM 773 C CA . LYS A 1 103 ? -5.918 5.326 -12.975 1.00 95.25 103 LYS A CA 1
ATOM 774 C C . LYS A 1 103 ? -5.896 6.067 -11.641 1.00 95.25 103 LYS A C 1
ATOM 776 O O . LYS A 1 103 ? -6.928 6.199 -10.987 1.00 95.25 103 LYS A O 1
ATOM 781 N N . TYR A 1 104 ? -4.731 6.591 -11.262 1.00 96.69 104 TYR A N 1
ATOM 782 C CA . TYR A 1 104 ? -4.542 7.317 -10.010 1.00 96.69 104 TYR A CA 1
ATOM 783 C C . TYR A 1 104 ? -5.321 8.633 -9.990 1.00 96.69 104 TYR A C 1
ATOM 785 O O . TYR A 1 104 ? -6.059 8.902 -9.043 1.00 96.69 104 TYR A O 1
ATOM 793 N N . GLN A 1 105 ? -5.186 9.430 -11.054 1.00 97.00 105 GLN A N 1
ATOM 794 C CA . GLN A 1 105 ? -5.917 10.687 -11.199 1.00 97.00 105 GLN A CA 1
ATOM 795 C C . GLN A 1 105 ? -7.415 10.428 -11.366 1.00 97.00 105 GLN A C 1
ATOM 797 O O . GLN A 1 105 ? -8.220 11.090 -10.717 1.00 97.00 105 GLN A O 1
ATOM 802 N N . ALA A 1 106 ? -7.788 9.451 -12.197 1.00 97.88 106 ALA A N 1
ATOM 803 C CA . ALA A 1 106 ? -9.185 9.103 -12.433 1.00 97.88 106 ALA A CA 1
ATOM 804 C C . ALA A 1 106 ? -9.894 8.696 -11.131 1.00 97.88 106 ALA A C 1
ATOM 806 O O . ALA A 1 106 ? -10.957 9.228 -10.825 1.00 97.88 106 ALA A O 1
ATOM 807 N N . THR A 1 107 ? -9.267 7.840 -10.317 1.00 98.31 107 THR A N 1
ATOM 808 C CA . THR A 1 107 ? -9.814 7.431 -9.012 1.00 98.31 107 THR A CA 1
ATOM 809 C C . THR A 1 107 ? -9.973 8.629 -8.074 1.00 98.31 107 THR A C 1
ATOM 811 O O . THR A 1 107 ? -11.041 8.810 -7.493 1.00 98.31 107 THR A O 1
ATOM 814 N N . ARG A 1 108 ? -8.947 9.488 -7.956 1.00 98.12 108 ARG A N 1
ATOM 815 C CA . ARG A 1 108 ? -9.023 10.710 -7.134 1.00 98.12 108 ARG A CA 1
ATOM 816 C C . ARG A 1 108 ? -10.179 11.610 -7.573 1.00 98.12 108 ARG A C 1
ATOM 818 O O . ARG A 1 108 ? -10.920 12.081 -6.720 1.00 98.12 108 ARG A O 1
ATOM 825 N N . LEU A 1 109 ? -10.337 11.838 -8.878 1.00 98.25 109 LEU A N 1
ATOM 826 C CA . LEU A 1 109 ? -11.396 12.688 -9.429 1.00 98.25 109 LEU A CA 1
ATOM 827 C C . LEU A 1 109 ? -12.793 12.114 -9.171 1.00 98.25 109 LEU A C 1
ATOM 829 O O . LEU A 1 109 ? -13.689 12.870 -8.810 1.00 98.25 109 LEU A O 1
ATOM 833 N N . VAL A 1 110 ? -12.978 10.795 -9.305 1.00 98.31 110 VAL A N 1
ATOM 834 C CA . VAL A 1 110 ? -14.251 10.132 -8.970 1.00 98.31 110 VAL A CA 1
ATOM 835 C C . VAL A 1 110 ? -14.603 10.338 -7.496 1.00 98.31 110 VAL A C 1
ATOM 837 O O . VAL A 1 110 ? -15.749 10.648 -7.183 1.00 98.31 110 VAL A O 1
ATOM 840 N N . LEU A 1 111 ? -13.626 10.208 -6.593 1.00 98.44 111 LEU A N 1
ATOM 841 C CA . LEU A 1 111 ? -13.831 10.438 -5.160 1.00 98.44 111 LEU A CA 1
ATOM 842 C C . LEU A 1 111 ? -14.095 11.916 -4.840 1.00 98.44 111 LEU A C 1
ATOM 844 O O . LEU A 1 111 ? -14.975 12.220 -4.044 1.00 98.44 111 LEU A O 1
ATOM 848 N N . GLU A 1 112 ? -13.369 12.836 -5.476 1.00 97.94 112 GLU A N 1
ATOM 849 C CA . GLU A 1 112 ? -13.528 14.286 -5.293 1.00 97.94 112 GLU A CA 1
ATOM 850 C C . GLU A 1 112 ? -14.908 14.784 -5.747 1.00 97.94 112 GLU A C 1
ATOM 852 O O . GLU A 1 112 ? -15.481 15.689 -5.142 1.00 97.94 112 GLU A O 1
ATOM 857 N N . GLN A 1 113 ? -15.455 14.193 -6.810 1.00 97.75 113 GLN A N 1
ATOM 858 C CA . GLN A 1 113 ? -16.763 14.555 -7.360 1.00 97.75 113 GLN A CA 1
ATOM 859 C C . GLN A 1 113 ? -17.940 13.943 -6.582 1.00 97.75 113 GLN A C 1
ATOM 861 O O . GLN A 1 113 ? -19.078 14.402 -6.730 1.00 97.75 113 GLN A O 1
ATOM 866 N N . ASP A 1 114 ? -17.693 12.929 -5.750 1.00 97.31 114 ASP A N 1
ATOM 867 C CA . ASP A 1 114 ? -18.715 12.262 -4.953 1.00 97.31 114 ASP A CA 1
ATOM 868 C C . ASP A 1 114 ? -19.091 13.112 -3.729 1.00 97.31 114 ASP A C 1
ATOM 870 O O . ASP A 1 114 ? -18.461 13.074 -2.672 1.00 97.31 114 ASP A O 1
ATOM 874 N N . LYS A 1 115 ? -20.171 13.887 -3.864 1.00 96.44 115 LYS A N 1
ATOM 875 C CA . LYS A 1 115 ? -20.659 14.791 -2.809 1.00 96.44 115 LYS A CA 1
ATOM 876 C C . LYS A 1 115 ? -21.019 14.076 -1.510 1.00 96.44 115 LYS A C 1
ATOM 878 O O . LYS A 1 115 ? -21.072 14.723 -0.471 1.00 96.44 115 LYS A O 1
ATOM 883 N N . SER A 1 116 ? -21.275 12.770 -1.551 1.00 96.12 116 SER A N 1
ATOM 884 C CA . SER A 1 116 ? -21.571 12.000 -0.343 1.00 96.12 116 SER A CA 1
ATOM 885 C C . SER A 1 116 ? -20.349 11.843 0.577 1.00 96.12 116 SER A C 1
ATOM 887 O O . SER A 1 116 ? -20.505 11.561 1.765 1.00 96.12 116 SER A O 1
ATOM 889 N N . LEU A 1 117 ? -19.143 12.086 0.050 1.00 96.88 117 LEU A N 1
ATOM 890 C CA . LEU A 1 117 ? -17.872 11.945 0.755 1.00 96.88 117 LEU A CA 1
ATOM 891 C C . LEU A 1 117 ? -17.336 13.253 1.349 1.00 96.88 117 LEU A C 1
ATOM 893 O O . LEU A 1 117 ? -16.410 13.193 2.156 1.00 96.88 117 LEU A O 1
ATOM 897 N N . SER A 1 118 ? -17.910 14.417 1.014 1.00 94.06 118 SER A N 1
ATOM 898 C CA . SER A 1 118 ? -17.359 15.746 1.364 1.00 94.06 118 SER A CA 1
ATOM 899 C C . SER A 1 118 ? -17.110 15.954 2.860 1.00 94.06 118 SER A C 1
ATOM 901 O O . SER A 1 118 ? -16.282 16.760 3.268 1.00 94.06 118 SER A O 1
ATOM 903 N N . ASP A 1 119 ? -17.865 15.223 3.667 1.00 94.06 119 ASP A N 1
ATOM 904 C CA . ASP A 1 119 ? -17.966 15.352 5.111 1.00 94.06 119 ASP A CA 1
ATOM 905 C C . ASP A 1 119 ? -17.216 14.233 5.862 1.00 94.06 119 ASP A C 1
ATOM 907 O O . ASP A 1 119 ? -17.074 14.273 7.087 1.00 94.06 119 ASP A O 1
ATOM 911 N N . ILE A 1 120 ? -16.782 13.199 5.139 1.00 96.94 120 ILE A N 1
ATOM 912 C CA . ILE A 1 120 ? -16.218 11.957 5.691 1.00 96.94 120 ILE A CA 1
ATOM 913 C C . ILE A 1 120 ? -14.906 11.544 5.013 1.00 96.94 120 ILE A C 1
ATOM 915 O O . ILE A 1 120 ? -14.289 10.569 5.431 1.00 96.94 120 ILE A O 1
ATOM 919 N N . MET A 1 121 ? -14.440 12.286 4.009 1.00 98.06 121 MET A N 1
ATOM 920 C CA . MET A 1 121 ? -13.162 12.075 3.337 1.00 98.06 121 MET A CA 1
ATOM 921 C C . MET A 1 121 ? -12.437 13.406 3.133 1.00 98.06 121 MET A C 1
ATOM 923 O O . MET A 1 121 ? -13.034 14.405 2.744 1.00 98.06 121 MET A O 1
ATOM 927 N N . GLU A 1 122 ? -11.124 13.397 3.350 1.00 98.00 122 GLU A N 1
ATOM 928 C CA . GLU A 1 122 ? -10.231 14.511 3.033 1.00 98.00 122 GLU A CA 1
ATOM 929 C C . GLU A 1 122 ? -9.180 14.019 2.031 1.00 98.00 122 GLU A C 1
ATOM 931 O O . GLU A 1 122 ? -8.352 13.168 2.364 1.00 98.00 122 GLU A O 1
ATOM 936 N N . LEU A 1 123 ? -9.206 14.536 0.799 1.00 98.56 123 LEU A N 1
ATOM 937 C CA . LEU A 1 123 ? -8.197 14.226 -0.217 1.00 98.56 123 LEU A CA 1
ATOM 938 C C . LEU A 1 123 ? -6.980 15.141 -0.044 1.00 98.56 123 LEU A C 1
ATOM 940 O O . LEU A 1 123 ? -7.092 16.360 -0.162 1.00 98.56 123 LEU A O 1
ATOM 944 N N . VAL A 1 124 ? -5.801 14.557 0.182 1.00 98.44 124 VAL A N 1
ATOM 945 C CA . VAL A 1 124 ? -4.585 15.304 0.544 1.00 98.44 124 VAL A CA 1
ATOM 946 C C . VAL A 1 124 ? -3.435 15.011 -0.432 1.00 98.44 124 VAL A C 1
ATOM 948 O O . VAL A 1 124 ? -3.112 13.845 -0.667 1.00 98.44 124 VAL A O 1
ATOM 951 N N . PRO A 1 125 ? -2.740 16.027 -0.980 1.00 98.44 125 PRO A N 1
ATOM 952 C CA . PRO A 1 125 ? -1.506 15.796 -1.723 1.00 98.44 125 PRO A CA 1
ATOM 953 C C . PRO A 1 125 ? -0.470 15.062 -0.862 1.00 98.44 125 PRO A C 1
ATOM 955 O O . PRO A 1 125 ? -0.140 15.485 0.246 1.00 98.44 125 PRO A O 1
ATOM 958 N N . SER A 1 126 ? 0.076 13.966 -1.381 1.00 98.56 126 SER A N 1
ATOM 959 C CA . SER A 1 126 ? 1.114 13.193 -0.698 1.00 98.56 126 SER A CA 1
ATOM 960 C C . SER A 1 126 ? 2.381 14.028 -0.528 1.00 98.56 126 SER A C 1
ATOM 962 O O . SER A 1 126 ? 2.829 14.631 -1.505 1.00 98.56 126 SER A O 1
ATOM 964 N N . PRO A 1 127 ? 3.022 14.037 0.651 1.00 98.19 127 PRO A N 1
ATOM 965 C CA . PRO A 1 127 ? 4.388 14.522 0.758 1.00 98.19 127 PRO A CA 1
ATOM 966 C C . PRO A 1 127 ? 5.346 13.542 0.068 1.00 98.19 127 PRO A C 1
ATOM 968 O O . PRO A 1 127 ? 5.014 12.382 -0.170 1.00 98.19 127 PRO A O 1
ATOM 971 N N . LYS A 1 128 ? 6.571 13.986 -0.222 1.00 98.38 128 LYS A N 1
ATOM 972 C CA . LYS A 1 128 ? 7.651 13.071 -0.617 1.00 98.38 128 LYS A CA 1
ATOM 973 C C . LYS A 1 128 ? 8.176 12.340 0.619 1.00 98.38 128 LYS A C 1
ATOM 975 O O . LYS A 1 128 ? 8.350 12.961 1.667 1.00 98.38 128 LYS A O 1
ATOM 980 N N . ALA A 1 129 ? 8.466 11.048 0.490 1.00 98.12 129 ALA A N 1
ATOM 981 C CA . ALA A 1 129 ? 9.127 10.282 1.539 1.00 98.12 129 ALA A CA 1
ATOM 982 C C . ALA A 1 129 ? 10.482 10.905 1.889 1.00 98.12 129 ALA A C 1
ATOM 984 O O . ALA A 1 129 ? 11.224 11.350 1.007 1.00 98.12 129 ALA A O 1
ATOM 985 N N . SER A 1 130 ? 10.813 10.917 3.180 1.00 97.50 130 SER A N 1
ATOM 986 C CA . SER A 1 130 ? 12.133 11.358 3.611 1.00 97.50 130 SER A CA 1
ATOM 987 C C . SER A 1 130 ? 13.184 10.327 3.202 1.00 97.50 130 SER A C 1
ATOM 989 O O . SER A 1 130 ? 12.942 9.119 3.228 1.00 97.50 130 SER A O 1
ATOM 991 N N . LEU A 1 131 ? 14.388 10.796 2.874 1.00 96.56 131 LEU A N 1
ATOM 992 C CA . LEU A 1 131 ? 15.490 9.904 2.521 1.00 96.56 131 LEU A CA 1
ATOM 993 C C . LEU A 1 131 ? 15.868 8.966 3.684 1.00 96.56 131 LEU A C 1
ATOM 995 O O . LEU A 1 131 ? 16.229 7.818 3.460 1.00 96.56 131 LEU A O 1
ATOM 999 N N . ILE A 1 132 ? 15.708 9.431 4.928 1.00 96.12 132 ILE A N 1
ATOM 1000 C CA . ILE A 1 132 ? 15.935 8.652 6.156 1.00 96.12 132 ILE A CA 1
ATOM 1001 C C . ILE A 1 132 ? 14.945 7.485 6.283 1.00 96.12 132 ILE A C 1
ATOM 1003 O O . ILE A 1 132 ? 15.288 6.444 6.845 1.00 96.12 132 ILE A O 1
ATOM 1007 N N . ASP A 1 133 ? 13.705 7.656 5.823 1.00 97.69 133 ASP A N 1
ATOM 1008 C CA . ASP A 1 133 ? 12.711 6.581 5.823 1.00 97.69 133 ASP A CA 1
ATOM 1009 C C . ASP A 1 133 ? 12.981 5.601 4.669 1.00 97.69 133 ASP A C 1
ATOM 1011 O O . ASP A 1 133 ? 12.988 4.394 4.892 1.00 97.69 133 ASP A O 1
ATOM 1015 N N . VAL A 1 134 ? 13.308 6.094 3.467 1.00 98.44 134 VAL A N 1
ATOM 1016 C CA . VAL A 1 134 ? 13.625 5.231 2.311 1.00 98.44 134 VAL A CA 1
ATOM 1017 C C . VAL A 1 134 ? 14.865 4.363 2.572 1.00 98.44 134 VAL A C 1
ATOM 1019 O O . VAL A 1 134 ? 14.814 3.152 2.365 1.00 98.44 134 VAL A O 1
ATOM 1022 N N . LEU A 1 135 ? 15.955 4.948 3.085 1.00 98.19 135 LEU A N 1
ATOM 1023 C CA . LEU A 1 135 ? 17.211 4.239 3.393 1.00 98.19 135 LEU A CA 1
ATOM 1024 C C . LEU A 1 135 ? 17.121 3.295 4.596 1.00 98.19 135 LEU A C 1
ATOM 1026 O O . LEU A 1 135 ? 18.026 2.496 4.814 1.00 98.19 135 LEU A O 1
ATOM 1030 N N . ALA A 1 136 ? 16.057 3.380 5.399 1.00 97.25 136 ALA A N 1
ATOM 1031 C CA . ALA A 1 136 ? 15.832 2.405 6.463 1.00 97.25 136 ALA A CA 1
ATOM 1032 C C . ALA A 1 136 ? 15.436 1.025 5.904 1.00 97.25 136 ALA A C 1
ATOM 1034 O O . ALA A 1 136 ? 15.510 0.026 6.618 1.00 97.25 136 ALA A O 1
ATOM 1035 N N . VAL A 1 137 ? 15.022 0.970 4.634 1.00 98.44 137 VAL A N 1
ATOM 1036 C CA . VAL A 1 137 ? 14.574 -0.250 3.955 1.00 98.44 137 VAL A CA 1
ATOM 1037 C C . VAL A 1 137 ? 15.459 -0.577 2.762 1.00 98.44 137 VAL A C 1
ATOM 1039 O O . VAL A 1 137 ? 15.958 -1.698 2.659 1.00 98.44 137 VAL A O 1
ATOM 1042 N N . HIS A 1 138 ? 15.642 0.399 1.876 1.00 98.56 138 HIS A N 1
ATOM 1043 C CA . HIS A 1 138 ? 16.316 0.227 0.596 1.00 98.56 138 HIS A CA 1
ATOM 1044 C C . HIS A 1 138 ? 17.814 0.473 0.714 1.00 98.56 138 HIS A C 1
ATOM 1046 O O . HIS A 1 138 ? 18.258 1.377 1.422 1.00 98.56 138 HIS A O 1
ATOM 1052 N N . GLU A 1 139 ? 18.594 -0.316 -0.014 1.00 98.12 139 GLU A N 1
ATOM 1053 C CA . GLU A 1 139 ? 20.041 -0.195 -0.042 1.00 98.12 139 GLU A CA 1
ATOM 1054 C C . GLU A 1 139 ? 20.469 1.146 -0.634 1.00 98.12 139 GLU A C 1
ATOM 1056 O O . GLU A 1 139 ? 19.979 1.592 -1.675 1.00 98.12 139 GLU A O 1
ATOM 1061 N N . GLU A 1 140 ? 21.461 1.761 0.002 1.00 96.88 140 GLU A N 1
ATOM 1062 C CA . GLU A 1 140 ? 22.006 3.061 -0.381 1.00 96.88 140 GLU A CA 1
ATOM 1063 C C . GLU A 1 140 ? 22.377 3.141 -1.866 1.00 96.88 140 GLU A C 1
ATOM 1065 O O . GLU A 1 140 ? 22.048 4.119 -2.543 1.00 96.88 140 GLU A O 1
ATOM 1070 N N . GLY A 1 141 ? 23.037 2.105 -2.392 1.00 97.25 141 GLY A N 1
ATOM 1071 C CA . GLY A 1 141 ? 23.450 2.066 -3.791 1.00 97.25 141 GLY A CA 1
ATOM 1072 C C . GLY A 1 141 ? 22.257 2.116 -4.746 1.00 97.25 141 GLY A C 1
ATOM 1073 O O . GLY A 1 141 ? 22.297 2.850 -5.736 1.00 97.25 141 GLY A O 1
ATOM 1074 N N . TYR A 1 142 ? 21.189 1.375 -4.440 1.00 97.88 142 TYR A N 1
ATOM 1075 C CA . TYR A 1 142 ? 19.957 1.381 -5.226 1.00 97.88 142 TYR A CA 1
ATOM 1076 C C . TYR A 1 142 ? 19.259 2.742 -5.152 1.00 97.88 142 TYR A C 1
ATOM 1078 O O . TYR A 1 142 ? 18.989 3.355 -6.187 1.00 97.88 142 TYR A O 1
ATOM 1086 N N . VAL A 1 143 ? 19.067 3.271 -3.939 1.00 97.88 143 VAL A N 1
ATOM 1087 C CA . VAL A 1 143 ? 18.445 4.585 -3.714 1.00 97.88 143 VAL A CA 1
ATOM 1088 C C . VAL A 1 143 ? 19.203 5.684 -4.455 1.00 97.88 143 VAL A C 1
ATOM 1090 O O . VAL A 1 143 ? 18.592 6.488 -5.154 1.00 97.88 143 VAL A O 1
ATOM 1093 N N . THR A 1 144 ? 20.534 5.685 -4.383 1.00 96.44 144 THR A N 1
ATOM 1094 C CA . THR A 1 144 ? 21.378 6.662 -5.086 1.00 96.44 144 THR A CA 1
ATOM 1095 C C . THR A 1 144 ? 21.162 6.615 -6.595 1.00 96.44 144 THR A C 1
ATOM 1097 O O . THR A 1 144 ? 21.028 7.665 -7.223 1.00 96.44 144 THR A O 1
ATOM 1100 N N . ARG A 1 145 ? 21.089 5.416 -7.193 1.00 96.38 145 ARG A N 1
ATOM 1101 C CA . ARG A 1 145 ? 20.844 5.274 -8.636 1.00 96.38 145 ARG A CA 1
ATOM 1102 C C . ARG A 1 145 ? 19.447 5.741 -9.027 1.00 96.38 145 ARG A C 1
ATOM 1104 O O . ARG A 1 145 ? 19.326 6.470 -10.008 1.00 96.38 145 ARG A O 1
ATOM 1111 N N . VAL A 1 146 ? 18.413 5.393 -8.257 1.00 96.56 146 VAL A N 1
ATOM 1112 C CA . VAL A 1 146 ? 17.041 5.873 -8.504 1.00 96.56 146 VAL A CA 1
ATOM 1113 C C . VAL A 1 146 ? 16.993 7.397 -8.439 1.00 96.56 146 VAL A C 1
ATOM 1115 O O . VAL A 1 146 ? 16.560 8.047 -9.387 1.00 96.56 146 VAL A O 1
ATOM 1118 N N . LEU A 1 147 ? 17.474 7.976 -7.338 1.00 95.88 147 LEU A N 1
ATOM 1119 C CA . LEU A 1 147 ? 17.434 9.418 -7.115 1.00 95.88 147 LEU A CA 1
ATOM 1120 C C . LEU A 1 147 ? 18.324 10.192 -8.092 1.00 95.88 147 LEU A C 1
ATOM 1122 O O . LEU A 1 147 ? 18.027 11.335 -8.407 1.00 95.88 147 LEU A O 1
ATOM 1126 N N . GLY A 1 148 ? 19.399 9.584 -8.588 1.00 95.19 148 GLY A N 1
ATOM 1127 C CA . GLY A 1 148 ? 20.280 10.170 -9.592 1.00 95.19 148 GLY A CA 1
ATOM 1128 C C . GLY A 1 148 ? 19.813 9.997 -11.040 1.00 95.19 148 GLY A C 1
ATOM 1129 O O . GLY A 1 148 ? 20.574 10.371 -11.935 1.00 95.19 148 GLY A O 1
ATOM 1130 N N . CYS A 1 149 ? 18.631 9.407 -11.281 1.00 95.12 149 CYS A N 1
ATOM 1131 C CA . CYS A 1 149 ? 18.162 8.989 -12.612 1.00 95.12 149 CYS A CA 1
ATOM 1132 C C . CYS A 1 149 ? 19.214 8.147 -13.364 1.00 95.12 149 CYS A C 1
ATOM 1134 O O . CYS A 1 149 ? 19.420 8.310 -14.565 1.00 95.12 149 CYS A O 1
ATOM 1136 N N . ALA A 1 150 ? 19.931 7.296 -12.629 1.00 95.06 150 ALA A N 1
ATOM 1137 C CA . ALA A 1 150 ? 21.118 6.567 -13.070 1.00 95.06 150 ALA A CA 1
ATOM 1138 C C . ALA A 1 150 ? 20.928 5.042 -12.990 1.00 95.06 150 ALA A C 1
ATOM 1140 O O . ALA A 1 150 ? 21.899 4.296 -12.849 1.00 95.06 150 ALA A O 1
ATOM 1141 N N . LEU A 1 151 ? 19.678 4.574 -13.040 1.00 94.69 151 LEU A N 1
ATOM 1142 C CA . LEU A 1 151 ? 19.388 3.154 -13.203 1.00 94.69 151 LEU A CA 1
ATOM 1143 C C . LEU A 1 151 ? 19.852 2.677 -14.578 1.00 94.69 151 LEU A C 1
ATOM 1145 O O . LEU A 1 151 ? 19.743 3.380 -15.582 1.00 94.69 151 LEU A O 1
ATOM 1149 N N . THR A 1 152 ? 20.354 1.451 -14.622 1.00 94.25 152 THR A N 1
ATOM 1150 C CA . THR A 1 152 ? 20.668 0.773 -15.876 1.00 94.25 152 THR A CA 1
ATOM 1151 C C . THR A 1 152 ? 19.390 0.443 -16.644 1.00 94.25 152 THR A C 1
ATOM 1153 O O . THR A 1 152 ? 18.325 0.228 -16.067 1.00 94.25 152 THR A O 1
ATOM 1156 N N . GLU A 1 153 ? 19.509 0.273 -17.959 1.00 92.44 153 GLU A N 1
ATOM 1157 C CA . GLU A 1 153 ? 18.422 -0.216 -18.819 1.00 92.44 153 GLU A CA 1
ATOM 1158 C C . GLU A 1 153 ? 17.794 -1.529 -18.316 1.00 92.44 153 GLU A C 1
ATOM 1160 O O . GLU A 1 153 ? 16.596 -1.768 -18.463 1.00 92.44 153 GLU A O 1
ATOM 1165 N N . LYS A 1 154 ? 18.606 -2.409 -17.713 1.00 94.75 154 LYS A N 1
ATOM 1166 C CA . LYS A 1 154 ? 18.135 -3.672 -17.133 1.00 94.75 154 LYS A CA 1
ATOM 1167 C C . LYS A 1 154 ? 17.257 -3.427 -15.904 1.00 94.75 154 LYS A C 1
ATOM 1169 O O . LYS A 1 154 ? 16.202 -4.046 -15.802 1.00 94.75 154 LYS A O 1
ATOM 1174 N N . GLU A 1 155 ? 17.678 -2.541 -15.004 1.00 95.88 155 GLU A N 1
ATOM 1175 C CA . GLU A 1 155 ? 16.892 -2.151 -13.826 1.00 95.88 155 GLU A CA 1
ATOM 1176 C C . GLU A 1 155 ? 15.596 -1.445 -14.243 1.00 95.88 155 GLU A C 1
ATOM 1178 O O . GLU A 1 155 ? 14.524 -1.813 -13.768 1.00 95.88 155 GLU A O 1
ATOM 1183 N N . GLY A 1 156 ? 15.662 -0.513 -15.201 1.00 94.75 156 GLY A N 1
ATOM 1184 C CA . GLY A 1 156 ? 14.476 0.157 -15.742 1.00 94.75 156 GLY A CA 1
ATOM 1185 C C . GLY A 1 156 ? 13.466 -0.823 -16.351 1.00 94.75 156 GLY A C 1
ATOM 1186 O O . GLY A 1 156 ? 12.269 -0.737 -16.082 1.00 94.75 156 GLY A O 1
ATOM 1187 N N . ARG A 1 157 ? 13.927 -1.835 -17.101 1.00 94.19 157 ARG A N 1
ATOM 1188 C CA . ARG A 1 157 ? 13.050 -2.905 -17.616 1.00 94.19 157 ARG A CA 1
ATOM 1189 C C . ARG A 1 157 ? 12.458 -3.792 -16.523 1.00 94.19 157 ARG A C 1
ATOM 1191 O O . ARG A 1 157 ? 11.309 -4.195 -16.666 1.00 94.19 157 ARG A O 1
ATOM 1198 N N . ALA A 1 158 ? 13.215 -4.106 -15.471 1.00 95.50 158 ALA A N 1
ATOM 1199 C CA . ALA A 1 158 ? 12.711 -4.894 -14.345 1.00 95.50 158 ALA A CA 1
ATOM 1200 C C . ALA A 1 158 ? 11.592 -4.148 -13.604 1.00 95.50 158 ALA A C 1
ATOM 1202 O O . ALA A 1 158 ? 10.544 -4.726 -13.323 1.00 95.50 158 ALA A O 1
ATOM 1203 N N . ILE A 1 159 ? 11.783 -2.846 -13.371 1.00 95.88 159 ILE A N 1
ATOM 1204 C CA . ILE A 1 159 ? 10.750 -1.951 -12.835 1.00 95.88 159 ILE A CA 1
ATOM 1205 C C . ILE A 1 159 ? 9.593 -1.812 -13.828 1.00 95.88 159 ILE A C 1
ATOM 1207 O O . ILE A 1 159 ? 8.444 -1.717 -13.427 1.00 95.88 159 ILE A O 1
ATOM 1211 N N . GLY A 1 160 ? 9.863 -1.791 -15.129 1.00 93.94 160 GLY A N 1
ATOM 1212 C CA . GLY A 1 160 ? 8.864 -1.461 -16.143 1.00 93.94 160 GLY A CA 1
ATOM 1213 C C . GLY A 1 160 ? 8.670 0.046 -16.325 1.00 93.94 160 GLY A C 1
ATOM 1214 O O . GLY A 1 160 ? 7.682 0.449 -16.924 1.00 93.94 160 GLY A O 1
ATOM 1215 N N . PHE A 1 161 ? 9.608 0.869 -15.843 1.00 90.75 161 PHE A N 1
ATOM 1216 C CA . PHE A 1 161 ? 9.667 2.308 -16.097 1.00 90.75 161 PHE A CA 1
ATOM 1217 C C . PHE A 1 161 ? 11.099 2.703 -16.472 1.00 90.75 161 PHE A C 1
ATOM 1219 O O . PHE A 1 161 ? 12.044 2.187 -15.879 1.00 90.75 161 PHE A O 1
ATOM 1226 N N . PRO A 1 162 ? 11.298 3.642 -17.413 1.00 82.50 162 PRO A N 1
ATOM 1227 C CA . PRO A 1 162 ? 12.644 4.041 -17.820 1.00 82.50 162 PRO A CA 1
ATOM 1228 C C . PRO A 1 162 ? 13.434 4.714 -16.685 1.00 82.50 162 PRO A C 1
ATOM 1230 O O . PRO A 1 162 ? 14.654 4.637 -16.675 1.00 82.50 162 PRO A O 1
ATOM 1233 N N . MET A 1 163 ? 12.767 5.362 -15.720 1.00 89.06 163 MET A N 1
ATOM 1234 C CA . MET A 1 163 ? 13.376 6.026 -14.553 1.00 89.06 163 MET A CA 1
ATOM 1235 C C . MET A 1 163 ? 14.473 7.052 -14.893 1.00 89.06 163 MET A C 1
ATOM 1237 O O . MET A 1 163 ? 15.336 7.361 -14.076 1.00 89.06 163 MET A O 1
ATOM 1241 N N . MET A 1 164 ? 14.404 7.636 -16.092 1.00 84.88 164 MET A N 1
ATOM 1242 C CA . MET A 1 164 ? 15.374 8.617 -16.604 1.00 84.88 164 MET A CA 1
ATOM 1243 C C . MET A 1 164 ? 14.990 10.072 -16.299 1.00 84.88 164 MET A C 1
ATOM 1245 O O . MET A 1 164 ? 15.706 10.997 -16.678 1.00 84.88 164 MET A O 1
ATOM 1249 N N . ASN A 1 165 ? 13.829 10.308 -15.682 1.00 87.69 165 ASN A N 1
ATOM 1250 C CA . ASN A 1 165 ? 13.281 11.648 -15.487 1.00 87.69 165 ASN A CA 1
ATOM 1251 C C . ASN A 1 165 ? 13.035 11.935 -13.992 1.00 87.69 165 ASN A C 1
ATOM 1253 O O . ASN A 1 165 ? 12.347 11.145 -13.340 1.00 87.69 165 ASN A O 1
ATOM 1257 N N . PRO A 1 166 ? 13.496 13.086 -13.457 1.00 90.69 166 PRO A N 1
ATOM 1258 C CA . PRO A 1 166 ? 13.248 13.496 -12.070 1.00 90.69 166 PRO A CA 1
ATOM 1259 C C . PRO A 1 166 ? 11.777 13.501 -11.629 1.00 90.69 166 PRO A C 1
ATOM 1261 O O . PRO A 1 166 ? 11.483 13.343 -10.443 1.00 90.69 166 PRO A O 1
ATOM 1264 N N . SER A 1 167 ? 10.842 13.675 -12.564 1.00 91.06 167 SER A N 1
ATOM 1265 C CA . SER A 1 167 ? 9.401 13.584 -12.292 1.00 91.06 167 SER A CA 1
ATOM 1266 C C . SER A 1 167 ? 8.977 12.174 -11.850 1.00 91.06 167 SER A C 1
ATOM 1268 O O . SER A 1 167 ? 8.229 12.037 -10.885 1.00 91.06 167 SER A O 1
ATOM 1270 N N . GLN A 1 168 ? 9.565 11.124 -12.433 1.00 92.06 168 GLN A N 1
ATOM 1271 C CA . GLN A 1 168 ? 9.322 9.720 -12.066 1.00 92.06 168 GLN A CA 1
ATOM 1272 C C . GLN A 1 168 ? 9.875 9.394 -10.676 1.00 92.06 168 GLN A C 1
ATOM 1274 O O . GLN A 1 168 ? 9.220 8.725 -9.873 1.00 92.06 168 GLN A O 1
ATOM 1279 N N . VAL A 1 169 ? 11.046 9.946 -10.352 1.00 95.12 169 VAL A N 1
ATOM 1280 C CA . VAL A 1 169 ? 11.624 9.884 -9.002 1.00 95.12 169 VAL A CA 1
ATOM 1281 C C . VAL A 1 169 ? 10.723 10.606 -8.002 1.00 95.12 169 VAL A C 1
ATOM 1283 O O . VAL A 1 169 ? 10.383 10.060 -6.954 1.00 95.12 169 VAL A O 1
ATOM 1286 N N . THR A 1 170 ? 10.290 11.821 -8.344 1.00 96.19 170 THR A N 1
ATOM 1287 C CA . THR A 1 170 ? 9.384 12.618 -7.512 1.00 96.19 170 THR A CA 1
ATOM 1288 C C . THR A 1 170 ? 8.083 11.877 -7.248 1.00 96.19 170 THR A C 1
ATOM 1290 O O . THR A 1 170 ? 7.649 11.834 -6.098 1.00 96.19 170 THR A O 1
ATOM 1293 N N . ARG A 1 171 ? 7.501 11.236 -8.265 1.00 95.81 171 ARG A N 1
ATOM 1294 C CA . ARG A 1 171 ? 6.307 10.418 -8.090 1.00 95.81 171 ARG A CA 1
ATOM 1295 C C . ARG A 1 171 ? 6.561 9.207 -7.199 1.00 95.81 171 ARG A C 1
ATOM 1297 O O . ARG A 1 171 ? 5.756 8.935 -6.315 1.00 95.81 171 ARG A O 1
ATOM 1304 N N . SER A 1 172 ? 7.673 8.505 -7.390 1.00 96.81 172 SER A N 1
ATOM 1305 C CA . SER A 1 172 ? 8.021 7.339 -6.568 1.00 96.81 172 SER A CA 1
ATOM 1306 C C . SER A 1 172 ? 8.138 7.721 -5.089 1.00 96.81 172 SER A C 1
ATOM 1308 O O . SER A 1 172 ? 7.543 7.077 -4.231 1.00 96.81 172 SER A O 1
ATOM 1310 N N . LEU A 1 173 ? 8.810 8.840 -4.793 1.00 98.38 173 LEU A N 1
ATOM 1311 C CA . LEU A 1 173 ? 8.904 9.378 -3.436 1.00 98.38 173 LEU A CA 1
ATOM 1312 C C . LEU A 1 173 ? 7.558 9.866 -2.896 1.00 98.38 173 LEU A C 1
ATOM 1314 O O . LEU A 1 173 ? 7.293 9.688 -1.712 1.00 98.38 173 LEU A O 1
ATOM 1318 N N . ALA A 1 174 ? 6.721 10.498 -3.721 1.00 98.44 174 ALA A N 1
ATOM 1319 C CA . ALA A 1 174 ? 5.393 10.957 -3.317 1.00 98.44 174 ALA A CA 1
ATOM 1320 C C . ALA A 1 174 ? 4.454 9.784 -3.002 1.00 98.44 174 ALA A C 1
ATOM 1322 O O . ALA A 1 174 ? 3.721 9.833 -2.020 1.00 98.44 174 ALA A O 1
ATOM 1323 N N . SER A 1 175 ? 4.517 8.708 -3.791 1.00 97.69 175 SER A N 1
ATOM 1324 C CA . SER A 1 175 ? 3.772 7.477 -3.522 1.00 97.69 175 SER A CA 1
ATOM 1325 C C . SER A 1 175 ? 4.130 6.921 -2.140 1.00 97.69 175 SER A C 1
ATOM 1327 O O . SER A 1 175 ? 3.267 6.854 -1.263 1.00 97.69 175 SER A O 1
ATOM 1329 N N . THR A 1 176 ? 5.423 6.671 -1.899 1.00 98.81 176 THR A N 1
ATOM 1330 C CA . THR A 1 176 ? 5.926 6.202 -0.601 1.00 98.81 176 THR A CA 1
ATOM 1331 C C . THR A 1 176 ? 5.613 7.173 0.537 1.00 98.81 176 THR A C 1
ATOM 1333 O O . THR A 1 176 ? 5.235 6.756 1.629 1.00 98.81 176 THR A O 1
ATOM 1336 N N . GLY A 1 177 ? 5.748 8.477 0.298 1.00 98.81 177 GLY A N 1
ATOM 1337 C CA . GLY A 1 177 ? 5.537 9.498 1.319 1.00 98.81 177 GLY A CA 1
ATOM 1338 C C . GLY A 1 177 ? 4.081 9.621 1.752 1.00 98.81 177 GLY A C 1
ATOM 1339 O O . GLY A 1 177 ? 3.832 9.865 2.930 1.00 98.81 177 GLY A O 1
ATOM 1340 N N . GLY A 1 178 ? 3.120 9.389 0.855 1.00 98.81 178 GLY A N 1
ATOM 1341 C CA . GLY A 1 178 ? 1.708 9.329 1.234 1.00 98.81 178 GLY A CA 1
ATOM 1342 C C . GLY A 1 178 ? 1.375 8.108 2.093 1.00 98.81 178 GLY A C 1
ATOM 1343 O O . GLY A 1 178 ? 0.647 8.262 3.066 1.00 98.81 178 GLY A O 1
ATOM 1344 N N . THR A 1 179 ? 1.970 6.936 1.836 1.00 98.94 179 THR A N 1
ATOM 1345 C CA . THR A 1 179 ? 1.801 5.756 2.713 1.00 98.94 179 THR A CA 1
ATOM 1346 C C . THR A 1 179 ? 2.400 6.017 4.099 1.00 98.94 179 THR A C 1
ATOM 1348 O O . THR A 1 179 ? 1.755 5.767 5.112 1.00 98.94 179 THR A O 1
ATOM 1351 N N . VAL A 1 180 ? 3.586 6.636 4.164 1.00 98.94 180 VAL A N 1
ATOM 1352 C CA . VAL A 1 180 ? 4.211 7.087 5.424 1.00 98.94 180 VAL A CA 1
ATOM 1353 C C . VAL A 1 180 ? 3.329 8.105 6.164 1.00 98.94 180 VAL A C 1
ATOM 1355 O O . VAL A 1 180 ? 3.190 8.028 7.386 1.00 98.94 180 VAL A O 1
ATOM 1358 N N . ALA A 1 181 ? 2.724 9.057 5.451 1.00 98.88 181 ALA A N 1
ATOM 1359 C CA . ALA A 1 181 ? 1.846 10.068 6.037 1.00 98.88 181 ALA A CA 1
ATOM 1360 C C . ALA A 1 181 ? 0.525 9.472 6.555 1.00 98.88 181 ALA A C 1
ATOM 1362 O O . ALA A 1 181 ? 0.112 9.795 7.667 1.00 98.88 181 ALA A O 1
ATOM 1363 N N . ALA A 1 182 ? -0.081 8.541 5.815 1.00 98.88 182 ALA A N 1
ATOM 1364 C CA . ALA A 1 182 ? -1.258 7.797 6.259 1.00 98.88 182 ALA A CA 1
ATOM 1365 C C . ALA A 1 182 ? -0.971 7.007 7.549 1.00 98.88 182 ALA A C 1
ATOM 1367 O O . ALA A 1 182 ? -1.739 7.068 8.508 1.00 98.88 182 ALA A O 1
ATOM 1368 N N . THR A 1 183 ? 0.188 6.348 7.631 1.00 98.88 183 THR A N 1
ATOM 1369 C CA . THR A 1 183 ? 0.637 5.673 8.858 1.00 98.88 183 THR A CA 1
ATOM 1370 C C . THR A 1 183 ? 0.808 6.643 10.028 1.00 98.88 183 THR A C 1
ATOM 1372 O O . THR A 1 183 ? 0.427 6.335 11.158 1.00 98.88 183 THR A O 1
ATOM 1375 N N . HIS A 1 184 ? 1.358 7.834 9.784 1.00 98.56 184 HIS A N 1
ATOM 1376 C CA . HIS A 1 184 ? 1.458 8.877 10.804 1.00 98.56 184 HIS A CA 1
ATOM 1377 C C . HIS A 1 184 ? 0.080 9.284 11.353 1.00 98.56 184 HIS A C 1
ATOM 1379 O O . HIS A 1 184 ? -0.066 9.437 12.569 1.00 98.56 184 HIS A O 1
ATOM 1385 N N . ASP A 1 185 ? -0.928 9.427 10.491 1.00 98.50 185 ASP A N 1
ATOM 1386 C CA . ASP A 1 185 ? -2.272 9.859 10.889 1.00 98.50 185 ASP A CA 1
ATOM 1387 C C . ASP A 1 185 ? -2.962 8.884 11.848 1.00 98.50 185 ASP A C 1
ATOM 1389 O O . ASP A 1 185 ? -3.639 9.330 12.779 1.00 98.50 185 ASP A O 1
ATOM 1393 N N . VAL A 1 186 ? -2.735 7.578 11.687 1.00 98.56 186 VAL A N 1
ATOM 1394 C CA . VAL A 1 186 ? -3.354 6.550 12.541 1.00 98.56 186 VAL A CA 1
ATOM 1395 C C . VAL A 1 186 ? -2.530 6.191 13.785 1.00 98.56 186 VAL A C 1
ATOM 1397 O O . VAL A 1 186 ? -3.068 5.630 14.737 1.00 98.56 186 VAL A O 1
ATOM 1400 N N . LEU A 1 187 ? -1.238 6.546 13.835 1.00 98.31 187 LEU A N 1
ATOM 1401 C CA . LEU A 1 187 ? -0.361 6.220 14.972 1.00 98.31 187 LEU A CA 1
ATOM 1402 C C . LEU A 1 187 ? -0.028 7.400 15.885 1.00 98.31 187 LEU A C 1
ATOM 1404 O O . LEU A 1 187 ? 0.299 7.181 17.059 1.00 98.31 187 LEU A O 1
ATOM 1408 N N . ARG A 1 188 ? -0.084 8.647 15.399 1.00 96.50 188 ARG A N 1
ATOM 1409 C CA . ARG A 1 188 ? 0.335 9.813 16.198 1.00 96.50 188 ARG A CA 1
ATOM 1410 C C . ARG A 1 188 ? -0.407 9.871 17.547 1.00 96.50 188 ARG A C 1
ATOM 1412 O O . ARG A 1 188 ? -1.594 9.537 17.600 1.00 96.50 188 ARG A O 1
ATOM 1419 N N . PRO A 1 189 ? 0.258 10.243 18.657 1.00 94.19 189 PRO A N 1
ATOM 1420 C CA . PRO A 1 189 ? -0.392 10.335 19.964 1.00 94.19 189 PRO A CA 1
ATOM 1421 C C . PRO A 1 189 ? -1.653 11.204 19.920 1.00 94.19 189 PRO A C 1
ATOM 1423 O O . PRO A 1 189 ? -1.678 12.233 19.249 1.00 94.19 189 PRO A O 1
ATOM 1426 N N . GLY A 1 190 ? -2.710 10.766 20.607 1.00 92.62 190 GLY A N 1
ATOM 1427 C CA . GLY A 1 190 ? -3.986 11.487 20.662 1.00 92.62 190 GLY A CA 1
ATOM 1428 C C . GLY A 1 190 ? -4.819 11.464 19.374 1.00 92.62 190 GLY A C 1
ATOM 1429 O O . GLY A 1 190 ? -5.868 12.100 19.337 1.00 92.62 190 GLY A O 1
ATOM 1430 N N . THR A 1 191 ? -4.397 10.753 18.321 1.00 94.75 191 THR A N 1
ATOM 1431 C CA . THR A 1 191 ? -5.236 10.603 17.124 1.00 94.75 191 THR A CA 1
ATOM 1432 C C . THR A 1 191 ? -6.503 9.805 17.415 1.00 94.75 191 THR A C 1
ATOM 1434 O O . THR A 1 191 ? -6.463 8.782 18.099 1.00 94.75 191 THR A O 1
ATOM 1437 N N . ALA A 1 192 ? -7.619 10.276 16.859 1.00 94.31 192 ALA A N 1
ATOM 1438 C CA . ALA A 1 192 ? -8.880 9.545 16.800 1.00 94.31 192 ALA A CA 1
ATOM 1439 C C . ALA A 1 192 ? -9.056 8.795 15.465 1.00 94.31 192 ALA A C 1
ATOM 1441 O O . ALA A 1 192 ? -10.026 8.059 15.304 1.00 94.31 192 ALA A O 1
ATOM 1442 N N . ALA A 1 193 ? -8.148 8.988 14.498 1.00 96.12 193 ALA A N 1
ATOM 1443 C CA . ALA A 1 193 ? -8.233 8.332 13.200 1.00 96.12 193 ALA A CA 1
ATOM 1444 C C . ALA A 1 193 ? -7.910 6.840 13.339 1.00 96.12 193 ALA A C 1
ATOM 1446 O O . ALA A 1 193 ? -6.827 6.467 13.787 1.00 96.12 193 ALA A O 1
ATOM 1447 N N . LYS A 1 194 ? -8.861 5.995 12.936 1.00 97.06 194 LYS A N 1
ATOM 1448 C CA . LYS A 1 194 ? -8.703 4.534 12.890 1.00 97.06 194 LYS A CA 1
ATOM 1449 C C . LYS A 1 194 ? -8.306 4.028 11.508 1.00 97.06 194 LYS A C 1
ATOM 1451 O O . LYS A 1 194 ? -7.813 2.914 11.389 1.00 97.06 194 LYS A O 1
ATOM 1456 N N . CYS A 1 195 ? -8.486 4.848 10.477 1.00 98.69 195 CYS A N 1
ATOM 1457 C CA . CYS A 1 195 ? -8.087 4.521 9.121 1.00 98.69 195 CYS A CA 1
ATOM 1458 C C . CYS A 1 195 ? -7.508 5.746 8.406 1.00 98.69 195 CYS A C 1
ATOM 1460 O O . CYS A 1 195 ? -7.930 6.876 8.662 1.00 98.69 195 CYS A O 1
ATOM 1462 N N . ALA A 1 196 ? -6.544 5.505 7.520 1.00 98.81 196 ALA A N 1
ATOM 1463 C CA . ALA A 1 196 ? -6.036 6.451 6.533 1.00 98.81 196 ALA A CA 1
ATOM 1464 C C . ALA A 1 196 ? -5.665 5.694 5.248 1.00 98.81 196 ALA A C 1
ATOM 1466 O O . ALA A 1 196 ? -5.492 4.474 5.261 1.00 98.81 196 ALA A O 1
ATOM 1467 N N . ALA A 1 197 ? -5.551 6.400 4.127 1.00 98.81 197 ALA A N 1
ATOM 1468 C CA . ALA A 1 197 ? -5.418 5.764 2.820 1.00 98.81 197 ALA A CA 1
ATOM 1469 C C . ALA A 1 197 ? -4.417 6.467 1.894 1.00 98.81 197 ALA A C 1
ATOM 1471 O O . ALA A 1 197 ? -4.146 7.655 2.048 1.00 98.81 197 ALA A O 1
ATOM 1472 N N . GLN A 1 198 ? -3.901 5.740 0.900 1.00 98.44 198 GLN A N 1
ATOM 1473 C CA . GLN A 1 198 ? -3.035 6.260 -0.160 1.00 98.44 198 GLN A CA 1
ATOM 1474 C C . GLN A 1 198 ? -3.421 5.672 -1.531 1.00 98.44 198 GLN A C 1
ATOM 1476 O O . GLN A 1 198 ? -3.283 4.472 -1.779 1.00 98.44 198 GLN A O 1
ATOM 1481 N N . ILE A 1 199 ? -3.853 6.547 -2.446 1.00 97.69 199 ILE A N 1
ATOM 1482 C CA . ILE A 1 199 ? -4.297 6.232 -3.817 1.00 97.69 199 ILE A CA 1
ATOM 1483 C C . ILE A 1 199 ? -3.125 5.809 -4.711 1.00 97.69 199 ILE A C 1
ATOM 1485 O O . ILE A 1 199 ? -3.324 5.113 -5.692 1.00 97.69 199 ILE A O 1
ATOM 1489 N N . ALA A 1 200 ? -1.885 6.191 -4.406 1.00 93.75 200 ALA A N 1
ATOM 1490 C CA . ALA A 1 200 ? -0.730 5.885 -5.262 1.00 93.75 200 ALA A CA 1
ATOM 1491 C C . ALA A 1 200 ? 0.134 4.689 -4.817 1.00 93.75 200 ALA A C 1
ATOM 1493 O O . ALA A 1 200 ? 1.102 4.373 -5.515 1.00 93.75 200 ALA A O 1
ATOM 1494 N N . GLY A 1 201 ? -0.165 4.107 -3.654 1.00 94.50 201 GLY A N 1
ATOM 1495 C CA . GLY A 1 201 ? 0.688 3.155 -2.935 1.00 94.50 201 GLY A CA 1
ATOM 1496 C C . GLY A 1 201 ? 0.411 1.690 -3.272 1.00 94.50 201 GLY A C 1
ATOM 1497 O O . GLY A 1 201 ? -0.362 1.392 -4.182 1.00 94.50 201 GLY A O 1
ATOM 1498 N N . GLY A 1 202 ? 1.007 0.785 -2.497 1.00 96.69 202 GLY A N 1
ATOM 1499 C CA . GLY A 1 202 ? 0.873 -0.665 -2.661 1.00 96.69 202 GLY A CA 1
ATOM 1500 C C . GLY A 1 202 ? 1.972 -1.250 -3.541 1.00 96.69 202 GLY A C 1
ATOM 1501 O O . GLY A 1 202 ? 1.737 -2.187 -4.298 1.00 96.69 202 GLY A O 1
ATOM 1502 N N . THR A 1 203 ? 3.172 -0.673 -3.484 1.00 97.75 203 THR A N 1
ATOM 1503 C CA . THR A 1 203 ? 4.308 -0.996 -4.353 1.00 97.75 203 THR A CA 1
ATOM 1504 C C . THR A 1 203 ? 5.109 -2.195 -3.828 1.00 97.75 203 THR A C 1
ATOM 1506 O O . THR A 1 203 ? 6.310 -2.117 -3.560 1.00 97.75 203 THR A O 1
ATOM 1509 N N . HIS A 1 204 ? 4.427 -3.331 -3.696 1.00 98.50 204 HIS A N 1
ATOM 1510 C CA . HIS A 1 204 ? 4.883 -4.536 -2.995 1.00 98.50 204 HIS A CA 1
ATOM 1511 C C . HIS A 1 204 ? 6.008 -5.350 -3.671 1.00 98.50 204 HIS A C 1
ATOM 1513 O O . HIS A 1 204 ? 6.638 -6.176 -3.013 1.00 98.50 204 HIS A O 1
ATOM 1519 N N . HIS A 1 205 ? 6.321 -5.112 -4.952 1.00 98.62 205 HIS A N 1
ATOM 1520 C CA . HIS A 1 205 ? 7.333 -5.885 -5.689 1.00 98.62 205 HIS A CA 1
ATOM 1521 C C . HIS A 1 205 ? 8.768 -5.364 -5.522 1.00 98.62 205 HIS A C 1
ATOM 1523 O O . HIS A 1 205 ? 9.726 -6.019 -5.931 1.00 98.62 205 HIS A O 1
ATOM 1529 N N . ALA A 1 206 ? 8.948 -4.176 -4.942 1.00 98.50 206 ALA A N 1
ATOM 1530 C CA . ALA A 1 206 ? 10.278 -3.610 -4.753 1.00 98.50 206 ALA A CA 1
ATOM 1531 C C . ALA A 1 206 ? 11.019 -4.330 -3.613 1.00 98.50 206 ALA A C 1
ATOM 1533 O O . ALA A 1 206 ? 10.517 -4.425 -2.492 1.00 98.50 206 ALA A O 1
ATOM 1534 N N . PHE A 1 207 ? 12.228 -4.800 -3.909 1.00 98.69 207 PHE A N 1
ATOM 1535 C CA . PHE A 1 207 ? 13.175 -5.378 -2.957 1.00 98.69 207 PHE A CA 1
ATOM 1536 C C . PHE A 1 207 ? 14.034 -4.276 -2.332 1.00 98.69 207 PHE A C 1
ATOM 1538 O O . PHE A 1 207 ? 13.953 -3.118 -2.733 1.00 98.69 207 PHE A O 1
ATOM 1545 N N . ARG A 1 208 ? 14.903 -4.636 -1.378 1.00 98.31 208 ARG A N 1
ATOM 1546 C CA . ARG A 1 208 ? 15.856 -3.686 -0.779 1.00 98.31 208 ARG A CA 1
ATOM 1547 C C . ARG A 1 208 ? 16.828 -3.107 -1.813 1.00 98.31 208 ARG A C 1
ATOM 1549 O O . ARG A 1 208 ? 17.155 -1.928 -1.752 1.00 98.31 208 ARG A O 1
ATOM 1556 N N . ASP A 1 209 ? 17.305 -3.926 -2.743 1.00 97.81 209 ASP A N 1
ATOM 1557 C CA . ASP A 1 209 ? 18.409 -3.620 -3.662 1.00 97.81 209 ASP A CA 1
ATOM 1558 C C . ASP A 1 209 ? 17.962 -3.334 -5.108 1.00 97.81 209 ASP A C 1
ATOM 1560 O O . ASP A 1 209 ? 18.780 -2.942 -5.947 1.00 97.81 209 ASP A O 1
ATOM 1564 N N . LYS A 1 210 ? 16.673 -3.519 -5.416 1.00 97.81 210 LYS A N 1
ATOM 1565 C CA . LYS A 1 210 ? 16.106 -3.316 -6.755 1.00 97.81 210 LYS A CA 1
ATOM 1566 C C . LYS A 1 210 ? 14.602 -3.050 -6.724 1.00 97.81 210 LYS A C 1
ATOM 1568 O O . LYS A 1 210 ? 13.872 -3.576 -5.888 1.00 97.81 210 LYS A O 1
ATOM 1573 N N . GLY A 1 211 ? 14.128 -2.314 -7.722 1.00 97.75 211 GLY A N 1
ATOM 1574 C CA . GLY A 1 211 ? 12.711 -2.225 -8.058 1.00 97.75 211 GLY A CA 1
ATOM 1575 C C . GLY A 1 211 ? 12.313 -3.280 -9.092 1.00 97.75 211 GLY A C 1
ATOM 1576 O O . GLY A 1 211 ? 13.147 -3.773 -9.856 1.00 97.75 211 GLY A O 1
ATOM 1577 N N . GLU A 1 212 ? 11.031 -3.624 -9.121 1.00 96.94 212 GLU A N 1
ATOM 1578 C CA . GLU A 1 212 ? 10.483 -4.667 -9.986 1.00 96.94 212 GLU A CA 1
ATOM 1579 C C . GLU A 1 212 ? 8.964 -4.487 -10.143 1.00 96.94 212 GLU A C 1
ATOM 1581 O O . GLU A 1 212 ? 8.335 -3.914 -9.261 1.00 96.94 212 GLU A O 1
ATOM 1586 N N . GLY A 1 213 ? 8.357 -4.942 -11.245 1.00 95.94 213 GLY A N 1
ATOM 1587 C CA . GLY A 1 213 ? 6.892 -5.071 -11.338 1.00 95.94 213 GLY A CA 1
ATOM 1588 C C . GLY A 1 213 ? 6.127 -3.762 -11.097 1.00 95.94 213 GLY A C 1
ATOM 1589 O O . GLY A 1 213 ? 5.173 -3.720 -10.336 1.00 95.94 213 GLY A O 1
ATOM 1590 N N . PHE A 1 214 ? 6.576 -2.663 -11.699 1.00 96.25 214 PHE A N 1
ATOM 1591 C CA . PHE A 1 214 ? 6.056 -1.299 -11.508 1.00 96.25 214 PHE A CA 1
ATOM 1592 C C . PHE A 1 214 ? 6.270 -0.702 -10.110 1.00 96.25 214 PHE A C 1
ATOM 1594 O O . PHE A 1 214 ? 5.774 0.385 -9.816 1.00 96.25 214 PHE A O 1
ATOM 1601 N N . CYS A 1 215 ? 7.059 -1.359 -9.263 1.00 97.94 215 CYS A N 1
ATOM 1602 C CA . CYS A 1 215 ? 7.370 -0.911 -7.915 1.00 97.94 215 CYS A CA 1
ATOM 1603 C C . CYS A 1 215 ? 8.814 -0.401 -7.855 1.00 97.94 215 CYS A C 1
ATOM 1605 O O . CYS A 1 215 ? 9.763 -1.152 -8.077 1.00 97.94 215 CYS A O 1
ATOM 1607 N N . VAL A 1 216 ? 8.987 0.888 -7.547 1.00 97.94 216 VAL A N 1
ATOM 1608 C CA . VAL A 1 216 ? 10.316 1.514 -7.401 1.00 97.94 216 VAL A CA 1
ATOM 1609 C C . VAL A 1 216 ? 10.818 1.379 -5.965 1.00 97.94 216 VAL A C 1
ATOM 1611 O O . VAL A 1 216 ? 11.873 0.804 -5.728 1.00 97.94 216 VAL A O 1
ATOM 1614 N N . PHE A 1 217 ? 10.053 1.872 -4.996 1.00 98.62 217 PHE A N 1
ATOM 1615 C CA . PHE A 1 217 ? 10.316 1.677 -3.571 1.00 98.62 217 PHE A CA 1
ATOM 1616 C C . PHE A 1 217 ? 9.140 0.935 -2.964 1.00 98.62 217 PHE A C 1
ATOM 1618 O O . PHE A 1 217 ? 8.008 1.218 -3.336 1.00 98.62 217 PHE A O 1
ATOM 1625 N N . ASN A 1 218 ? 9.395 0.030 -2.026 1.00 98.81 218 ASN A N 1
ATOM 1626 C CA . ASN A 1 218 ? 8.343 -0.648 -1.276 1.00 98.81 218 ASN A CA 1
ATOM 1627 C C . ASN A 1 218 ? 7.781 0.302 -0.217 1.00 98.81 218 ASN A C 1
ATOM 1629 O O . ASN A 1 218 ? 8.445 0.589 0.781 1.00 98.81 218 ASN A O 1
ATOM 1633 N N . ASP A 1 219 ? 6.603 0.859 -0.480 1.00 98.81 219 ASP A N 1
ATOM 1634 C CA . ASP A 1 219 ? 6.010 1.908 0.339 1.00 98.81 219 ASP A CA 1
ATOM 1635 C C . ASP A 1 219 ? 5.497 1.394 1.685 1.00 98.81 219 ASP A C 1
ATOM 1637 O O . ASP A 1 219 ? 5.763 2.025 2.710 1.00 98.81 219 ASP A O 1
ATOM 1641 N N . ILE A 1 220 ? 4.839 0.232 1.691 1.00 98.88 220 ILE A N 1
ATOM 1642 C CA . ILE A 1 220 ? 4.388 -0.456 2.905 1.00 98.88 220 ILE A CA 1
ATOM 1643 C C . ILE A 1 220 ? 5.590 -0.758 3.797 1.00 98.88 220 ILE A C 1
ATOM 1645 O O . ILE A 1 220 ? 5.560 -0.455 4.989 1.00 98.88 220 ILE A O 1
ATOM 1649 N N . ALA A 1 221 ? 6.684 -1.273 3.230 1.00 98.88 221 ALA A N 1
ATOM 1650 C CA . ALA A 1 221 ? 7.862 -1.593 4.019 1.00 98.88 221 ALA A CA 1
ATOM 1651 C C . ALA A 1 221 ? 8.519 -0.358 4.647 1.00 98.88 221 ALA A C 1
ATOM 1653 O O . ALA A 1 221 ? 8.922 -0.383 5.816 1.00 98.88 221 ALA A O 1
ATOM 1654 N N . VAL A 1 222 ? 8.609 0.738 3.886 1.00 98.94 222 VAL A N 1
ATOM 1655 C CA . VAL A 1 222 ? 9.125 2.021 4.382 1.00 98.94 222 VAL A CA 1
ATOM 1656 C C . VAL A 1 222 ? 8.231 2.562 5.497 1.00 98.94 222 VAL A C 1
ATOM 1658 O O . VAL A 1 222 ? 8.736 2.972 6.543 1.00 98.94 222 VAL A O 1
ATOM 1661 N N . ALA A 1 223 ? 6.911 2.514 5.320 1.00 98.94 223 ALA A N 1
ATOM 1662 C CA . ALA A 1 223 ? 5.953 2.980 6.313 1.00 98.94 223 ALA A CA 1
ATOM 1663 C C . ALA A 1 223 ? 5.956 2.122 7.591 1.00 98.94 223 ALA A C 1
ATOM 1665 O O . ALA A 1 223 ? 5.973 2.673 8.692 1.00 98.94 223 ALA A O 1
ATOM 1666 N N . ALA A 1 224 ? 6.017 0.793 7.474 1.00 98.88 224 ALA A N 1
ATOM 1667 C CA . ALA A 1 224 ? 6.097 -0.127 8.609 1.00 98.88 224 ALA A CA 1
ATOM 1668 C C . ALA A 1 224 ? 7.405 0.051 9.397 1.00 98.88 224 ALA A C 1
ATOM 1670 O O . ALA A 1 224 ? 7.386 0.178 10.621 1.00 98.88 224 ALA A O 1
ATOM 1671 N N . THR A 1 225 ? 8.540 0.168 8.701 1.00 98.69 225 THR A N 1
ATOM 1672 C CA . THR A 1 225 ? 9.843 0.423 9.339 1.00 98.69 225 THR A CA 1
ATOM 1673 C C . THR A 1 225 ? 9.867 1.783 10.039 1.00 98.69 225 THR A C 1
ATOM 1675 O O . THR A 1 225 ? 10.356 1.908 11.166 1.00 98.69 225 THR A O 1
ATOM 1678 N N . MET A 1 226 ? 9.292 2.812 9.406 1.00 98.56 226 MET A N 1
ATOM 1679 C CA . MET A 1 226 ? 9.102 4.126 10.022 1.00 98.56 226 MET A CA 1
ATOM 1680 C C . MET A 1 226 ? 8.240 4.020 11.284 1.00 98.56 226 MET A C 1
ATOM 1682 O O . MET A 1 226 ? 8.624 4.578 12.315 1.00 98.56 226 MET A O 1
ATOM 1686 N N . ALA A 1 227 ? 7.129 3.279 11.227 1.00 98.75 227 ALA A N 1
ATOM 1687 C CA . ALA A 1 227 ? 6.225 3.090 12.353 1.00 98.75 227 ALA A CA 1
ATOM 1688 C C . ALA A 1 227 ? 6.947 2.476 13.554 1.00 98.75 227 ALA A C 1
ATOM 1690 O O . ALA A 1 227 ? 6.935 3.067 14.633 1.00 98.75 227 ALA A O 1
ATOM 1691 N N . LEU A 1 228 ? 7.629 1.342 13.359 1.00 98.44 228 LEU A N 1
ATOM 1692 C CA . LEU A 1 228 ? 8.373 0.650 14.417 1.00 98.44 228 LEU A CA 1
ATOM 1693 C C . LEU A 1 228 ? 9.427 1.556 15.070 1.00 98.44 228 LEU A C 1
ATOM 1695 O O . LEU A 1 228 ? 9.632 1.501 16.280 1.00 98.44 228 LEU A O 1
ATOM 1699 N N . ARG A 1 229 ? 10.078 2.419 14.278 1.00 97.06 229 ARG A N 1
ATOM 1700 C CA . ARG A 1 229 ? 11.103 3.354 14.759 1.00 97.06 229 ARG A CA 1
ATOM 1701 C C . ARG A 1 229 ? 10.524 4.556 15.507 1.00 97.06 229 ARG A C 1
ATOM 1703 O O . ARG A 1 229 ? 11.085 4.957 16.52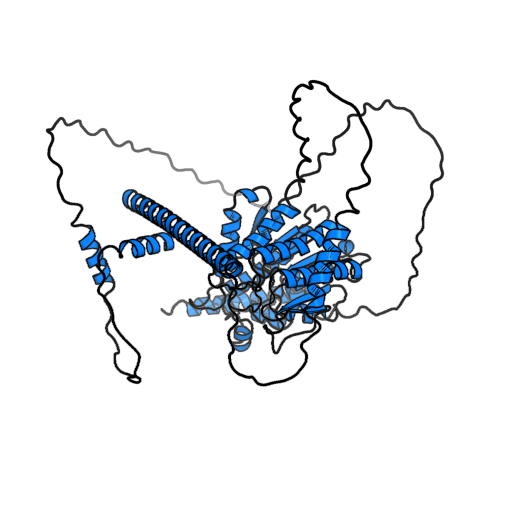2 1.00 97.06 229 ARG A O 1
ATOM 1710 N N . LYS A 1 230 ? 9.466 5.184 14.984 1.00 97.75 230 LYS A N 1
ATOM 1711 C CA . LYS A 1 230 ? 8.937 6.460 15.509 1.00 97.75 230 LYS A CA 1
ATOM 1712 C C . LYS A 1 230 ? 7.828 6.287 16.544 1.00 97.75 230 LYS A C 1
ATOM 1714 O O . LYS A 1 230 ? 7.610 7.194 17.342 1.00 97.75 230 LYS A O 1
ATOM 1719 N N . TYR A 1 231 ? 7.145 5.145 16.543 1.00 97.75 231 TYR A N 1
ATOM 1720 C CA . TYR A 1 231 ? 6.012 4.856 17.421 1.00 97.75 231 TYR A CA 1
ATOM 1721 C C . TYR A 1 231 ? 6.177 3.564 18.236 1.00 97.75 231 TYR A C 1
ATOM 1723 O O . TYR A 1 231 ? 5.201 2.830 18.377 1.00 97.75 231 TYR A O 1
ATOM 1731 N N . PRO A 1 232 ? 7.352 3.268 18.829 1.00 96.81 232 PRO A N 1
ATOM 1732 C CA . PRO A 1 232 ? 7.563 2.006 19.546 1.00 96.81 232 PRO A CA 1
ATOM 1733 C C . PRO A 1 232 ? 6.558 1.797 20.691 1.00 96.81 232 PRO A C 1
ATOM 1735 O O . PRO A 1 232 ? 6.097 0.681 20.901 1.00 96.81 232 PRO A O 1
ATOM 1738 N N . ALA A 1 233 ? 6.128 2.873 21.362 1.00 96.44 233 ALA A N 1
ATOM 1739 C CA . ALA A 1 233 ? 5.120 2.820 22.425 1.00 96.44 233 ALA A CA 1
ATOM 1740 C C . ALA A 1 233 ? 3.734 2.330 21.952 1.00 96.44 233 ALA A C 1
ATOM 1742 O O . ALA A 1 233 ? 2.951 1.843 22.758 1.00 96.44 233 ALA A O 1
ATOM 1743 N N . ARG A 1 234 ? 3.408 2.429 20.653 1.00 95.75 234 ARG A N 1
ATOM 1744 C CA . ARG A 1 234 ? 2.162 1.866 20.091 1.00 95.75 234 ARG A CA 1
ATOM 1745 C C . ARG A 1 234 ? 2.210 0.343 19.956 1.00 95.75 234 ARG A C 1
ATOM 1747 O O . ARG A 1 234 ? 1.173 -0.279 19.752 1.00 95.75 234 ARG A O 1
ATOM 1754 N N . PHE A 1 235 ? 3.402 -0.234 20.051 1.00 96.88 235 PHE A N 1
ATOM 1755 C CA . PHE A 1 235 ? 3.687 -1.635 19.756 1.00 96.88 235 PHE A CA 1
ATOM 1756 C C . PHE A 1 235 ? 4.239 -2.395 20.965 1.00 96.88 235 PHE A C 1
ATOM 1758 O O . PHE A 1 235 ? 4.596 -3.566 20.851 1.00 96.88 235 PHE A O 1
ATOM 1765 N N . GLU A 1 236 ? 4.308 -1.740 22.124 1.00 93.25 236 GLU A N 1
ATOM 1766 C CA . GLU A 1 236 ? 4.799 -2.341 23.357 1.00 93.25 236 GLU A CA 1
ATOM 1767 C C . GLU A 1 236 ? 3.978 -3.583 23.733 1.00 93.25 236 GLU A C 1
ATOM 1769 O O . GLU A 1 236 ? 2.751 -3.610 23.622 1.00 93.25 236 GLU A O 1
ATOM 1774 N N . GLY A 1 237 ? 4.674 -4.644 24.144 1.00 92.69 237 GLY A N 1
ATOM 1775 C CA . GLY A 1 237 ? 4.057 -5.914 24.526 1.00 92.69 237 GLY A CA 1
ATOM 1776 C C . GLY A 1 237 ? 3.578 -6.796 23.366 1.00 92.69 237 GLY A C 1
ATOM 1777 O O . GLY A 1 237 ? 3.121 -7.902 23.636 1.00 92.69 237 GLY A O 1
ATOM 1778 N N . SER A 1 238 ? 3.704 -6.369 22.103 1.00 94.62 238 SER A N 1
ATOM 1779 C CA . SER A 1 238 ? 3.423 -7.218 20.937 1.00 94.62 238 SER A CA 1
ATOM 1780 C C . SER A 1 238 ? 4.718 -7.673 20.259 1.00 94.62 238 SER A C 1
ATOM 1782 O O . SER A 1 238 ? 5.602 -6.867 19.968 1.00 94.62 238 SER A O 1
ATOM 1784 N N . ALA A 1 239 ? 4.828 -8.976 19.996 1.00 93.62 239 ALA A N 1
ATOM 1785 C CA . ALA A 1 239 ? 5.926 -9.547 19.214 1.00 93.62 239 ALA A CA 1
ATOM 1786 C C . ALA A 1 239 ? 5.724 -9.363 17.699 1.00 93.62 239 ALA A C 1
ATOM 1788 O O . ALA A 1 239 ? 6.702 -9.331 16.956 1.00 93.62 239 ALA A O 1
ATOM 1789 N N . HIS A 1 240 ? 4.467 -9.199 17.272 1.00 95.25 240 HIS A N 1
ATOM 1790 C CA . HIS A 1 240 ? 4.023 -9.177 15.877 1.00 95.25 240 HIS A CA 1
ATOM 1791 C C . HIS A 1 240 ? 3.100 -7.970 15.609 1.00 95.25 240 HIS A C 1
ATOM 1793 O O . HIS A 1 240 ? 1.969 -8.130 15.148 1.00 95.25 240 HIS A O 1
ATOM 1799 N N . PRO A 1 241 ? 3.524 -6.737 15.954 1.00 97.31 241 PRO A N 1
ATOM 1800 C CA . PRO A 1 241 ? 2.632 -5.584 16.011 1.00 97.31 241 PRO A CA 1
ATOM 1801 C C . PRO A 1 241 ? 2.058 -5.145 14.664 1.00 97.31 241 PRO A C 1
ATOM 1803 O O . PRO A 1 241 ? 1.087 -4.389 14.659 1.00 97.31 241 PRO A O 1
ATOM 1806 N N . ILE A 1 242 ? 2.651 -5.543 13.540 1.00 98.88 242 ILE A N 1
ATOM 1807 C CA . ILE A 1 242 ? 2.218 -5.115 12.211 1.00 98.88 242 ILE A CA 1
ATOM 1808 C C . ILE A 1 242 ? 1.807 -6.337 11.397 1.00 98.88 242 ILE A C 1
ATOM 1810 O O . ILE A 1 242 ? 2.579 -7.282 11.272 1.00 98.88 242 ILE A O 1
ATOM 1814 N N . LEU A 1 243 ? 0.619 -6.279 10.797 1.00 98.94 243 LEU A N 1
ATOM 1815 C CA . LEU A 1 243 ? 0.143 -7.257 9.822 1.00 98.94 243 LEU A CA 1
ATOM 1816 C C . LEU A 1 243 ? -0.020 -6.581 8.457 1.00 98.94 243 LEU A C 1
ATOM 1818 O O . LEU A 1 243 ? -0.714 -5.572 8.329 1.00 98.94 243 LEU A O 1
ATOM 1822 N N . VAL A 1 244 ? 0.615 -7.134 7.430 1.00 98.94 244 VAL A N 1
ATOM 1823 C CA . VAL A 1 244 ? 0.395 -6.756 6.033 1.00 98.94 244 VAL A CA 1
ATOM 1824 C C . VAL A 1 244 ? -0.554 -7.772 5.415 1.00 98.94 244 VAL A C 1
ATOM 1826 O O . VAL A 1 244 ? -0.213 -8.945 5.299 1.00 98.94 244 VAL A O 1
ATOM 1829 N N . ILE A 1 245 ? -1.740 -7.307 5.032 1.00 98.94 245 ILE A N 1
ATOM 1830 C CA . ILE A 1 245 ? -2.734 -8.055 4.266 1.00 98.94 245 ILE A CA 1
ATOM 1831 C C . ILE A 1 245 ? -2.588 -7.619 2.809 1.00 98.94 245 ILE A C 1
ATOM 1833 O O . ILE A 1 245 ? -3.005 -6.517 2.443 1.00 98.94 245 ILE A O 1
ATOM 1837 N N . ASP A 1 246 ? -1.961 -8.467 2.000 1.00 98.88 246 ASP A N 1
ATOM 1838 C CA . ASP A 1 246 ? -1.745 -8.239 0.576 1.00 98.88 246 ASP A CA 1
ATOM 1839 C C . ASP A 1 246 ? -2.740 -9.051 -0.259 1.00 98.88 246 ASP A C 1
ATOM 1841 O O . ASP A 1 246 ? -2.633 -10.278 -0.336 1.00 98.88 246 ASP A O 1
ATOM 1845 N N . LEU A 1 247 ? -3.738 -8.363 -0.827 1.00 98.81 247 LEU A N 1
ATOM 1846 C CA . LEU A 1 247 ? -4.782 -8.955 -1.675 1.00 98.81 247 LEU A CA 1
ATOM 1847 C C . LEU A 1 247 ? -4.692 -8.470 -3.129 1.00 98.81 247 LEU A C 1
ATOM 1849 O O . LEU A 1 247 ? -5.705 -8.460 -3.838 1.00 98.81 247 LEU A O 1
ATOM 1853 N N . ASP A 1 248 ? -3.509 -8.026 -3.552 1.00 98.62 248 ASP A N 1
ATOM 1854 C CA . ASP A 1 248 ? -3.154 -7.945 -4.965 1.00 98.62 248 ASP A CA 1
ATOM 1855 C C . ASP A 1 248 ? -3.159 -9.345 -5.584 1.00 98.62 248 ASP A C 1
ATOM 1857 O O . ASP A 1 248 ? -2.794 -10.328 -4.934 1.00 98.62 248 ASP A O 1
ATOM 1861 N N . VAL A 1 249 ? -3.527 -9.460 -6.861 1.00 98.06 249 VAL A N 1
ATOM 1862 C CA . VAL A 1 249 ? -3.487 -10.771 -7.528 1.00 98.06 249 VAL A CA 1
ATOM 1863 C C . VAL A 1 249 ? -2.054 -11.286 -7.710 1.00 98.06 249 VAL A C 1
ATOM 1865 O O . VAL A 1 249 ? -1.856 -12.482 -7.932 1.00 98.06 249 VAL A O 1
ATOM 1868 N N . HIS A 1 250 ? -1.052 -10.409 -7.637 1.00 98.44 250 HIS A N 1
ATOM 1869 C CA . HIS A 1 250 ? 0.357 -10.759 -7.715 1.00 98.44 250 HIS A CA 1
ATOM 1870 C C . HIS A 1 250 ? 0.956 -10.973 -6.325 1.00 98.44 250 HIS A C 1
ATOM 1872 O O . HIS A 1 250 ? 0.647 -10.262 -5.374 1.00 98.44 250 HIS A O 1
ATOM 1878 N N . GLN A 1 251 ? 1.879 -11.928 -6.194 1.00 98.00 251 GLN A N 1
ATOM 1879 C CA . GLN A 1 251 ? 2.525 -12.150 -4.899 1.00 98.00 251 GLN A CA 1
ATOM 1880 C C . GLN A 1 251 ? 3.446 -10.975 -4.542 1.00 98.00 251 GLN A C 1
ATOM 1882 O O . GLN A 1 251 ? 4.307 -10.586 -5.340 1.00 98.00 251 GLN A O 1
ATOM 1887 N N . GLY A 1 252 ? 3.308 -10.458 -3.318 1.00 97.88 252 GLY A N 1
ATOM 1888 C CA . GLY A 1 252 ? 4.101 -9.357 -2.761 1.00 97.88 252 GLY A CA 1
ATOM 1889 C C . GLY A 1 252 ? 5.550 -9.727 -2.428 1.00 97.88 252 GLY A C 1
ATOM 1890 O O . GLY A 1 252 ? 6.007 -9.538 -1.300 1.00 97.88 252 GLY A O 1
ATOM 1891 N N . ASN A 1 253 ? 6.294 -10.250 -3.405 1.00 98.50 253 ASN A N 1
ATOM 1892 C CA . ASN A 1 253 ? 7.650 -10.782 -3.247 1.00 98.50 253 ASN A CA 1
ATOM 1893 C C . ASN A 1 253 ? 8.647 -9.821 -2.593 1.00 98.50 253 ASN A C 1
ATOM 1895 O O . ASN A 1 253 ? 9.475 -10.249 -1.786 1.00 98.50 253 ASN A O 1
ATOM 1899 N N . GLY A 1 254 ? 8.590 -8.537 -2.943 1.00 98.62 254 GLY A N 1
ATOM 1900 C CA . GLY A 1 254 ? 9.454 -7.518 -2.359 1.00 98.62 254 GLY A CA 1
ATOM 1901 C C . GLY A 1 254 ? 9.182 -7.352 -0.866 1.00 98.62 2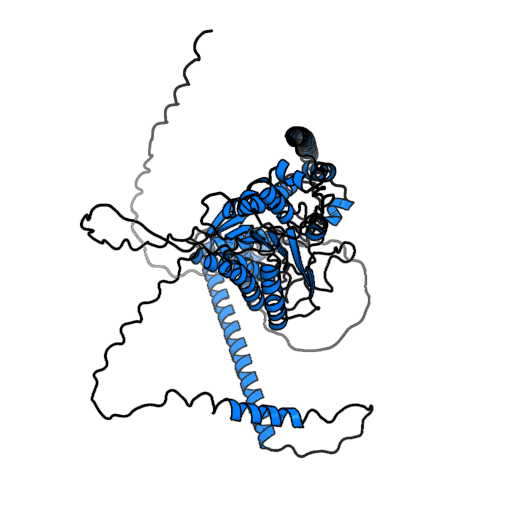54 GLY A C 1
ATOM 1902 O O . GLY A 1 254 ? 10.115 -7.376 -0.066 1.00 98.62 254 GLY A O 1
ATOM 1903 N N . THR A 1 255 ? 7.906 -7.254 -0.485 1.00 98.75 255 THR A N 1
ATOM 1904 C CA . THR A 1 255 ? 7.475 -7.157 0.918 1.00 98.75 255 THR A CA 1
ATOM 1905 C C . THR A 1 255 ? 7.890 -8.394 1.711 1.00 98.75 255 THR A C 1
ATOM 1907 O O . THR A 1 255 ? 8.531 -8.245 2.751 1.00 98.75 255 THR A O 1
ATOM 1910 N N . ALA A 1 256 ? 7.612 -9.592 1.187 1.00 98.50 256 ALA A N 1
ATOM 1911 C CA . ALA A 1 256 ? 8.007 -10.860 1.801 1.00 98.50 256 ALA A CA 1
ATOM 1912 C C . ALA A 1 256 ? 9.522 -10.915 2.060 1.00 98.50 256 ALA A C 1
ATOM 1914 O O . ALA A 1 256 ? 9.965 -11.124 3.186 1.00 98.50 256 ALA A O 1
ATOM 1915 N N . ARG A 1 257 ? 10.344 -10.614 1.047 1.00 98.56 257 ARG A N 1
ATOM 1916 C CA . ARG A 1 257 ? 11.808 -10.649 1.192 1.00 98.56 257 ARG A CA 1
ATOM 1917 C C . ARG A 1 257 ? 12.357 -9.575 2.129 1.00 98.56 257 ARG A C 1
ATOM 1919 O O . ARG A 1 257 ? 13.396 -9.777 2.750 1.00 98.56 257 ARG A O 1
ATOM 1926 N N . ILE A 1 258 ? 11.723 -8.406 2.206 1.00 98.69 258 ILE A N 1
ATOM 1927 C CA . ILE A 1 258 ? 12.181 -7.333 3.096 1.00 98.69 258 ILE A CA 1
ATOM 1928 C C . ILE A 1 258 ? 12.010 -7.720 4.572 1.00 98.69 258 ILE A C 1
ATOM 1930 O O . ILE A 1 258 ? 12.867 -7.339 5.381 1.00 98.69 258 ILE A O 1
ATOM 1934 N N . PHE A 1 259 ? 10.938 -8.451 4.895 1.00 98.56 259 PHE A N 1
ATOM 1935 C CA . PHE A 1 259 ? 10.533 -8.786 6.263 1.00 98.56 259 PHE A CA 1
ATOM 1936 C C . PHE A 1 259 ? 10.779 -10.238 6.683 1.00 98.56 259 PHE A C 1
ATOM 1938 O O . PHE A 1 259 ? 10.524 -10.557 7.834 1.00 98.56 259 PHE A O 1
ATOM 1945 N N . GLU A 1 260 ? 11.349 -11.077 5.815 1.00 96.94 260 GLU A N 1
ATOM 1946 C CA . GLU A 1 260 ? 11.619 -12.504 6.071 1.00 96.94 260 GLU A CA 1
ATOM 1947 C C . GLU A 1 260 ? 12.259 -12.803 7.442 1.00 96.94 260 GLU A C 1
ATOM 1949 O O . GLU A 1 260 ? 11.908 -13.789 8.083 1.00 96.94 260 GLU A O 1
ATOM 1954 N N . ASP A 1 261 ? 13.154 -11.930 7.917 1.00 95.06 261 ASP A N 1
ATOM 1955 C CA . ASP A 1 261 ? 13.862 -12.072 9.199 1.00 95.06 261 ASP A CA 1
ATOM 1956 C C . ASP A 1 261 ? 13.404 -11.064 10.280 1.00 95.06 261 ASP A C 1
ATOM 1958 O O . ASP A 1 261 ? 14.096 -10.866 11.286 1.00 95.06 261 ASP A O 1
ATOM 1962 N N . ASP A 1 262 ? 12.282 -10.366 10.080 1.00 97.56 262 ASP A N 1
ATOM 1963 C CA . ASP A 1 262 ? 11.741 -9.390 11.032 1.00 97.56 262 ASP A CA 1
ATOM 1964 C C . ASP A 1 262 ? 10.363 -9.827 11.552 1.00 97.56 262 ASP A C 1
ATOM 1966 O O . ASP A 1 262 ? 9.338 -9.449 10.983 1.00 97.56 262 ASP A O 1
ATOM 1970 N N . PRO A 1 263 ? 10.301 -10.546 12.689 1.00 96.75 263 PRO A N 1
ATOM 1971 C CA . PRO A 1 263 ? 9.044 -11.086 13.199 1.00 96.75 263 PRO A CA 1
ATOM 1972 C C . PRO A 1 263 ? 8.040 -9.999 13.595 1.00 96.75 263 PRO A C 1
ATOM 1974 O O . PRO A 1 263 ? 6.878 -10.304 13.841 1.00 96.75 263 PRO A O 1
ATOM 1977 N N . ARG A 1 264 ? 8.448 -8.726 13.675 1.00 98.38 264 ARG A N 1
ATOM 1978 C CA . ARG A 1 264 ? 7.543 -7.636 14.053 1.00 98.38 264 ARG A CA 1
ATOM 1979 C C . ARG A 1 264 ? 6.535 -7.293 12.955 1.00 98.38 264 ARG A C 1
ATOM 1981 O O . ARG A 1 264 ? 5.573 -6.575 13.236 1.00 98.38 264 ARG A O 1
ATOM 1988 N N . VAL A 1 265 ? 6.771 -7.761 11.731 1.00 98.75 265 VAL A N 1
ATOM 1989 C CA . VAL A 1 265 ? 5.907 -7.542 10.573 1.00 98.75 265 VAL A CA 1
ATOM 1990 C C . VAL A 1 265 ? 5.528 -8.892 9.986 1.00 98.75 265 VAL A C 1
ATOM 1992 O O . VAL A 1 265 ? 6.362 -9.562 9.396 1.00 98.75 265 VAL A O 1
ATOM 1995 N N . ILE A 1 266 ? 4.261 -9.264 10.129 1.00 98.81 266 ILE A N 1
ATOM 1996 C CA . ILE A 1 266 ? 3.714 -10.484 9.542 1.00 98.81 266 ILE A CA 1
ATOM 1997 C C . ILE A 1 266 ? 3.179 -10.176 8.152 1.00 98.81 266 ILE A C 1
ATOM 1999 O O . ILE A 1 266 ? 2.432 -9.215 7.959 1.00 98.81 266 ILE A O 1
ATOM 2003 N N . THR A 1 267 ? 3.541 -11.013 7.191 1.00 98.88 267 THR A N 1
ATOM 2004 C CA . THR A 1 267 ? 3.149 -10.897 5.789 1.00 98.88 267 THR A CA 1
ATOM 2005 C C . THR A 1 267 ? 2.158 -11.995 5.415 1.00 98.88 267 THR A C 1
ATOM 2007 O O . THR A 1 267 ? 2.474 -13.183 5.440 1.00 98.88 267 THR A O 1
ATOM 2010 N N . PHE A 1 268 ? 0.939 -11.590 5.067 1.00 98.88 268 PHE A N 1
ATOM 2011 C CA . PHE A 1 268 ? -0.079 -12.456 4.486 1.00 98.88 268 PHE A CA 1
ATOM 2012 C C . PHE A 1 268 ? -0.333 -12.034 3.042 1.00 98.88 268 PHE A C 1
ATOM 2014 O O . PHE A 1 268 ? -0.674 -10.877 2.795 1.00 98.88 268 PHE A O 1
ATOM 2021 N N . SER A 1 269 ? -0.187 -12.965 2.101 1.00 98.75 269 SER A N 1
ATOM 2022 C CA . SER A 1 269 ? -0.471 -12.734 0.687 1.00 98.75 269 SER A CA 1
ATOM 2023 C C . SER A 1 269 ? -1.420 -13.799 0.152 1.00 98.75 269 SER A C 1
ATOM 2025 O O . SER A 1 269 ? -1.082 -14.981 0.139 1.00 98.75 269 SER A O 1
ATOM 2027 N N . ALA A 1 270 ? -2.587 -13.375 -0.330 1.00 98.56 270 ALA A N 1
ATOM 2028 C CA . ALA A 1 270 ? -3.497 -14.227 -1.090 1.00 98.56 270 ALA A CA 1
ATOM 2029 C C . ALA A 1 270 ? -3.483 -13.768 -2.548 1.00 98.56 270 ALA A C 1
ATOM 2031 O O . ALA A 1 270 ? -4.000 -12.701 -2.868 1.00 98.56 270 ALA A O 1
ATOM 2032 N N . HIS A 1 271 ? -2.855 -14.560 -3.412 1.00 98.50 271 HIS A N 1
ATOM 2033 C CA . HIS A 1 271 ? -2.505 -14.170 -4.777 1.00 98.50 271 HIS A CA 1
ATOM 2034 C C . HIS A 1 271 ? -2.826 -15.291 -5.765 1.00 98.50 271 HIS A C 1
ATOM 2036 O O . HIS A 1 271 ? -2.919 -16.458 -5.393 1.00 98.50 271 HIS A O 1
ATOM 2042 N N . GLY A 1 272 ? -2.973 -14.956 -7.047 1.00 97.94 272 GLY A N 1
ATOM 2043 C CA . GLY A 1 272 ? -3.230 -15.948 -8.087 1.00 97.94 272 GLY A CA 1
ATOM 2044 C C . GLY A 1 272 ? -2.076 -16.948 -8.199 1.00 97.94 272 GLY A C 1
ATOM 2045 O O . GLY A 1 272 ? -0.931 -16.566 -8.449 1.00 97.94 272 GLY A O 1
ATOM 2046 N N . ALA A 1 273 ? -2.367 -18.240 -8.063 1.00 96.12 273 ALA A N 1
ATOM 2047 C CA . ALA A 1 273 ? -1.374 -19.313 -8.117 1.00 96.12 273 ALA A CA 1
ATOM 2048 C C . ALA A 1 273 ? -0.583 -19.297 -9.439 1.00 96.12 273 ALA A C 1
ATOM 2050 O O . ALA A 1 273 ? 0.623 -19.549 -9.472 1.00 96.12 273 ALA A O 1
ATOM 2051 N N . GLY A 1 274 ? -1.264 -18.965 -10.543 1.00 93.31 274 GLY A N 1
ATOM 2052 C CA . GLY A 1 274 ? -0.687 -18.853 -11.880 1.00 93.31 274 GLY A CA 1
ATOM 2053 C C . GLY A 1 274 ? -0.184 -17.454 -12.258 1.00 93.31 274 GLY A C 1
ATOM 2054 O O . GLY A 1 274 ? 0.165 -17.254 -13.433 1.00 93.31 274 GLY A O 1
ATOM 2055 N N . ASN A 1 275 ? -0.185 -16.486 -11.337 1.00 94.88 275 ASN A N 1
ATOM 2056 C CA . ASN A 1 275 ? 0.165 -15.089 -11.597 1.00 94.88 275 ASN A CA 1
ATOM 2057 C C . ASN A 1 275 ? 1.657 -14.783 -11.381 1.00 94.88 275 ASN A C 1
ATOM 2059 O O . ASN A 1 275 ? 2.435 -15.584 -10.866 1.00 94.88 275 ASN A O 1
ATOM 2063 N N . TYR A 1 276 ? 2.072 -13.607 -11.856 1.00 92.69 276 TYR A N 1
ATOM 2064 C CA . TYR A 1 276 ? 3.394 -13.045 -11.580 1.00 92.69 276 TYR A CA 1
ATOM 2065 C C . TYR A 1 276 ? 3.579 -12.819 -10.064 1.00 92.69 276 TYR A C 1
ATOM 2067 O O . TYR A 1 276 ? 2.598 -12.515 -9.386 1.00 92.69 276 TYR A O 1
ATOM 2075 N N . PRO A 1 277 ? 4.810 -12.876 -9.521 1.00 92.69 277 PRO A N 1
ATOM 2076 C CA . PRO A 1 277 ? 6.095 -13.216 -10.146 1.00 92.69 277 PRO A CA 1
ATOM 2077 C C . PRO A 1 277 ? 6.353 -14.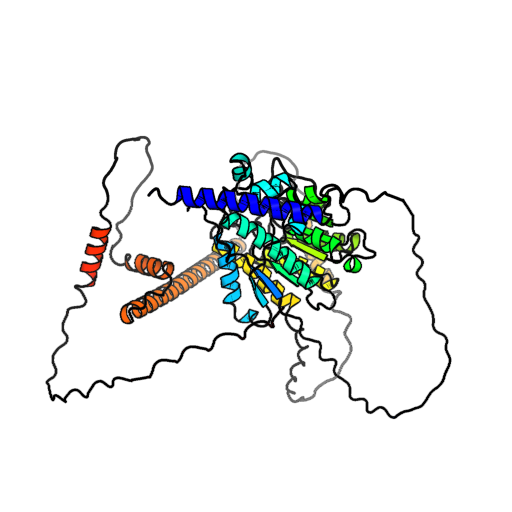722 -10.290 1.00 92.69 277 PRO A C 1
ATOM 2079 O O . PRO A 1 277 ? 6.079 -15.499 -9.390 1.00 92.69 277 PRO A O 1
ATOM 2082 N N . TRP A 1 278 ? 7.003 -15.133 -11.388 1.00 89.69 278 TRP A N 1
ATOM 2083 C CA . TRP A 1 278 ? 7.381 -16.546 -11.601 1.00 89.69 278 TRP A CA 1
ATOM 2084 C C . TRP A 1 278 ? 8.792 -16.894 -11.117 1.00 89.69 278 TRP A C 1
ATOM 2086 O O . TRP A 1 278 ? 9.031 -17.986 -10.620 1.00 89.69 278 TRP A O 1
ATOM 2096 N N . LYS A 1 279 ? 9.757 -15.985 -11.307 1.00 91.69 279 LYS A N 1
ATOM 2097 C CA . LYS A 1 279 ? 11.186 -16.238 -11.013 1.00 91.69 279 LYS A CA 1
ATOM 2098 C C . LYS A 1 279 ? 11.655 -15.627 -9.701 1.00 91.69 279 LYS A C 1
ATOM 2100 O O . LYS A 1 279 ? 12.704 -15.991 -9.188 1.00 91.69 279 LYS A O 1
ATOM 2105 N N . THR A 1 280 ? 10.917 -14.637 -9.227 1.00 95.00 280 THR A N 1
ATOM 2106 C CA . THR A 1 280 ? 11.257 -13.809 -8.072 1.00 95.00 280 THR A CA 1
ATOM 2107 C C . THR A 1 280 ? 10.191 -13.921 -6.995 1.00 95.00 280 THR A C 1
ATOM 2109 O O . THR A 1 280 ? 10.171 -13.074 -6.111 1.00 95.00 280 THR A O 1
ATOM 2112 N N . LYS A 1 281 ? 9.315 -14.937 -7.069 1.00 95.62 281 LYS A N 1
ATOM 2113 C CA . LYS A 1 281 ? 8.381 -15.276 -5.993 1.00 95.62 281 LYS A CA 1
ATOM 2114 C C . LYS A 1 281 ? 9.178 -15.599 -4.739 1.00 95.62 281 LYS A C 1
ATOM 2116 O O . LYS A 1 281 ? 10.191 -16.296 -4.813 1.00 95.62 281 LYS A O 1
ATOM 2121 N N . MET A 1 282 ? 8.735 -15.050 -3.622 1.00 96.94 282 MET A N 1
ATOM 2122 C CA . MET A 1 282 ? 9.352 -15.246 -2.312 1.00 96.94 282 MET A CA 1
ATOM 2123 C C . MET A 1 282 ? 8.335 -15.894 -1.380 1.00 96.94 282 MET A C 1
ATOM 2125 O O . MET A 1 282 ? 7.166 -16.004 -1.738 1.00 96.94 282 MET A O 1
ATOM 2129 N N . ARG A 1 283 ? 8.777 -16.320 -0.199 1.00 95.44 283 ARG A N 1
ATOM 2130 C CA . ARG A 1 283 ? 7.897 -16.884 0.823 1.00 95.44 283 ARG A CA 1
ATOM 2131 C C . ARG A 1 283 ? 7.492 -15.790 1.808 1.00 95.44 283 ARG A C 1
ATOM 2133 O O . ARG A 1 283 ? 8.367 -15.215 2.452 1.00 95.44 283 ARG A O 1
ATOM 2140 N N . SER A 1 284 ? 6.198 -15.512 1.901 1.00 97.56 284 SER A N 1
ATOM 2141 C CA . SER A 1 284 ? 5.608 -14.714 2.982 1.00 97.56 284 SER A CA 1
ATOM 2142 C C . SER A 1 284 ? 5.497 -15.571 4.252 1.00 97.56 284 SER A C 1
ATOM 2144 O O . SER A 1 284 ? 5.731 -16.783 4.223 1.00 97.56 284 SER A O 1
ATOM 2146 N N . ASP A 1 285 ? 5.106 -14.981 5.381 1.00 98.50 285 ASP A N 1
ATOM 2147 C CA . ASP A 1 285 ? 4.763 -15.771 6.574 1.00 98.50 285 ASP A CA 1
ATOM 2148 C C . ASP A 1 285 ? 3.581 -16.702 6.286 1.00 98.50 285 ASP A C 1
ATOM 2150 O O . ASP A 1 285 ? 3.594 -17.871 6.682 1.00 98.50 285 ASP A O 1
ATOM 2154 N N . HIS A 1 286 ? 2.604 -16.181 5.536 1.00 98.62 286 HIS A N 1
ATOM 2155 C CA . HIS A 1 286 ? 1.430 -16.900 5.055 1.00 98.62 286 HIS A CA 1
ATOM 2156 C C . HIS A 1 286 ? 1.173 -16.570 3.585 1.00 98.62 286 HIS A C 1
ATOM 2158 O O . HIS A 1 286 ? 0.869 -15.428 3.241 1.00 98.62 286 HIS A O 1
ATOM 2164 N N . ASP A 1 287 ? 1.270 -17.580 2.726 1.00 98.38 287 ASP A N 1
ATOM 2165 C CA . ASP A 1 287 ? 0.929 -17.489 1.307 1.00 98.38 287 ASP A CA 1
ATOM 2166 C C . ASP A 1 287 ? -0.289 -18.371 1.017 1.00 98.38 287 ASP A C 1
ATOM 2168 O O . ASP A 1 287 ? -0.336 -19.533 1.430 1.00 98.38 287 ASP A O 1
ATOM 2172 N N . VAL A 1 288 ? -1.255 -17.826 0.279 1.00 98.50 288 VAL A N 1
ATOM 2173 C CA . VAL A 1 288 ? -2.403 -18.566 -0.247 1.00 98.50 288 VAL A CA 1
ATOM 2174 C C . VAL A 1 288 ? -2.388 -18.472 -1.765 1.00 98.50 288 VAL A C 1
ATOM 2176 O O . VAL A 1 288 ? -2.649 -17.414 -2.339 1.00 98.50 288 VAL A O 1
ATOM 2179 N N . ASP A 1 289 ? -2.083 -19.600 -2.401 1.00 98.06 289 ASP A N 1
ATOM 2180 C CA . ASP A 1 289 ? -2.146 -19.772 -3.849 1.00 98.06 289 ASP A CA 1
ATOM 2181 C C . ASP A 1 289 ? -3.613 -19.932 -4.280 1.00 98.06 289 ASP A C 1
ATOM 2183 O O . ASP A 1 289 ? -4.193 -21.016 -4.201 1.00 98.06 289 ASP A O 1
ATOM 2187 N N . VAL A 1 290 ? -4.223 -18.838 -4.733 1.00 98.62 290 VAL A N 1
ATOM 2188 C CA . VAL A 1 290 ? -5.619 -18.796 -5.182 1.00 98.62 290 VAL A CA 1
ATOM 2189 C C . VAL A 1 290 ? -5.719 -19.359 -6.605 1.00 98.62 290 VAL A C 1
ATOM 2191 O O . VAL A 1 290 ? -5.064 -18.826 -7.507 1.00 98.62 290 VAL A O 1
ATOM 2194 N N . PRO A 1 291 ? -6.514 -20.416 -6.853 1.00 98.50 291 PRO A N 1
ATOM 2195 C CA . PRO A 1 291 ? -6.636 -21.004 -8.184 1.00 98.50 291 PRO A CA 1
ATOM 2196 C C . PRO A 1 291 ? -7.119 -20.020 -9.259 1.00 98.50 291 PRO A C 1
ATOM 2198 O O . PRO A 1 291 ? -7.958 -19.151 -9.019 1.00 98.50 291 PRO A O 1
ATOM 2201 N N . ASP A 1 292 ? -6.624 -20.199 -10.486 1.00 98.19 292 ASP A N 1
ATOM 2202 C CA . ASP A 1 292 ? -7.108 -19.446 -11.644 1.00 98.19 292 ASP A CA 1
ATOM 2203 C C . ASP A 1 292 ? -8.630 -19.639 -11.789 1.00 98.19 292 ASP A C 1
ATOM 2205 O O . ASP A 1 292 ? -9.157 -20.749 -11.703 1.00 98.19 292 ASP A O 1
ATOM 2209 N N . GLY A 1 293 ? -9.350 -18.551 -12.045 1.00 98.31 293 GLY A N 1
ATOM 2210 C CA . GLY A 1 293 ? -10.799 -18.574 -12.205 1.00 98.31 293 GLY A CA 1
ATOM 2211 C C . GLY A 1 293 ? -11.617 -18.551 -10.913 1.00 98.31 293 GLY A C 1
ATOM 2212 O O . GLY A 1 293 ? -12.841 -18.537 -11.034 1.00 98.31 293 GLY A O 1
ATOM 2213 N N . THR A 1 294 ? -10.996 -18.501 -9.726 1.00 98.75 294 THR A N 1
ATOM 2214 C CA . THR A 1 294 ? -11.710 -18.321 -8.449 1.00 98.75 294 THR A CA 1
ATOM 2215 C C . THR A 1 294 ? -12.642 -17.109 -8.503 1.00 98.75 294 THR A C 1
ATOM 2217 O O . THR A 1 294 ? -12.230 -16.018 -8.912 1.00 98.75 294 THR A O 1
ATOM 2220 N N . GLY A 1 295 ? -13.903 -17.327 -8.123 1.00 98.56 295 GLY A N 1
ATOM 2221 C CA . GLY A 1 295 ? -14.958 -16.325 -8.111 1.00 98.56 295 GLY A CA 1
ATOM 2222 C C . GLY A 1 295 ? -15.229 -15.770 -6.716 1.00 98.56 295 GLY A C 1
ATOM 2223 O O . GLY A 1 295 ? -14.462 -15.962 -5.771 1.00 98.56 295 GLY A O 1
ATOM 2224 N N . ASP A 1 296 ? -16.342 -15.048 -6.609 1.00 98.81 296 ASP A N 1
ATOM 2225 C CA . ASP A 1 296 ? -16.649 -14.243 -5.432 1.00 98.81 296 ASP A CA 1
ATOM 2226 C C . ASP A 1 296 ? -16.871 -15.058 -4.155 1.00 98.81 296 ASP A C 1
ATOM 2228 O O . ASP A 1 296 ? -16.488 -14.602 -3.082 1.00 98.81 296 ASP A O 1
ATOM 2232 N N . GLU A 1 297 ? -17.527 -16.215 -4.227 1.00 98.69 297 GLU A N 1
ATOM 2233 C CA . GLU A 1 297 ? -17.882 -16.970 -3.020 1.00 98.69 297 GLU A CA 1
ATOM 2234 C C . GLU A 1 297 ? -16.673 -17.712 -2.453 1.00 98.69 297 GLU A C 1
ATOM 2236 O O . GLU A 1 297 ? -16.405 -17.627 -1.254 1.00 98.69 297 GLU A O 1
ATOM 2241 N N . GLU A 1 298 ? -15.874 -18.356 -3.306 1.00 98.69 298 GLU A N 1
ATOM 2242 C CA . GLU A 1 298 ? -14.686 -19.082 -2.861 1.00 98.69 298 GLU A CA 1
ATOM 2243 C C . GLU A 1 298 ? -13.622 -18.127 -2.298 1.00 98.69 298 GLU A C 1
ATOM 2245 O O . GLU A 1 298 ? -13.004 -18.422 -1.272 1.00 98.69 298 GLU A O 1
ATOM 2250 N N . TYR A 1 299 ? -13.440 -16.950 -2.911 1.00 98.81 299 TYR A N 1
ATOM 2251 C CA . TYR A 1 299 ? -12.493 -15.949 -2.410 1.00 98.81 299 TYR A CA 1
ATOM 2252 C C . TYR A 1 299 ? -12.915 -15.391 -1.046 1.00 98.81 299 TYR A C 1
ATOM 2254 O O . TYR A 1 299 ? -12.086 -15.185 -0.158 1.00 98.81 299 TYR A O 1
ATOM 2262 N N . ILE A 1 300 ? -14.211 -15.130 -0.856 1.00 98.81 300 ILE A N 1
ATOM 2263 C CA . ILE A 1 300 ? -14.728 -14.588 0.404 1.00 98.81 300 ILE A CA 1
ATOM 2264 C C . ILE A 1 300 ? -14.692 -15.644 1.511 1.00 98.81 300 ILE A C 1
ATOM 2266 O O . ILE A 1 300 ? -14.275 -15.325 2.625 1.00 98.81 300 ILE A O 1
ATOM 2270 N N . ALA A 1 301 ? -15.028 -16.900 1.206 1.00 98.75 301 ALA A N 1
ATOM 2271 C CA . ALA A 1 301 ? -14.886 -18.013 2.143 1.00 98.75 301 ALA A CA 1
ATOM 2272 C C . ALA A 1 301 ? -13.432 -18.170 2.623 1.00 98.75 301 ALA A C 1
ATOM 2274 O O . ALA A 1 301 ? -13.188 -18.253 3.827 1.00 98.75 301 ALA A O 1
ATOM 2275 N N . MET A 1 302 ? -12.462 -18.098 1.703 1.00 98.69 302 MET A N 1
ATOM 2276 C CA . MET A 1 302 ? -11.034 -18.101 2.037 1.00 98.69 302 MET A CA 1
ATOM 2277 C C . MET A 1 302 ? -10.677 -16.974 3.020 1.00 98.69 302 MET A C 1
ATOM 2279 O O . MET A 1 302 ? -9.982 -17.210 4.007 1.00 98.69 302 MET A O 1
ATOM 2283 N N . LEU A 1 303 ? -11.147 -15.744 2.796 1.00 98.75 303 LEU A N 1
ATOM 2284 C CA . LEU A 1 303 ? -10.848 -14.640 3.713 1.00 98.75 303 LEU A CA 1
ATOM 2285 C C . LEU A 1 303 ? -11.488 -14.814 5.093 1.00 98.75 303 LEU A C 1
ATOM 2287 O O . LEU A 1 303 ? -10.849 -14.488 6.096 1.00 98.75 303 LEU A O 1
ATOM 2291 N N . HIS A 1 304 ? -12.713 -15.339 5.156 1.00 98.62 304 HIS A N 1
ATOM 2292 C CA . HIS A 1 304 ? -13.369 -15.654 6.426 1.00 98.62 304 HIS A CA 1
ATOM 2293 C C . HIS A 1 304 ? -12.646 -16.748 7.212 1.00 98.62 304 HIS A C 1
ATOM 2295 O O . HIS A 1 304 ? -12.713 -16.753 8.439 1.00 98.62 304 HIS A O 1
ATOM 2301 N N . GLU A 1 305 ? -11.917 -17.634 6.538 1.00 98.19 305 GLU A N 1
ATOM 2302 C CA . GLU A 1 305 ? -11.056 -18.607 7.199 1.00 98.19 305 GLU A CA 1
ATOM 2303 C C . GLU A 1 305 ? -9.750 -17.975 7.708 1.00 98.19 305 GLU A C 1
ATOM 2305 O O . GLU A 1 305 ? -9.350 -18.184 8.857 1.00 98.19 305 GLU A O 1
ATOM 2310 N N . TRP A 1 306 ? -9.067 -17.212 6.853 1.00 98.69 306 TRP A N 1
ATOM 2311 C CA . TRP A 1 306 ? -7.706 -16.754 7.125 1.00 98.69 306 TRP A CA 1
ATOM 2312 C C . TRP A 1 306 ? -7.635 -15.559 8.068 1.00 98.69 306 TRP A C 1
ATOM 2314 O O . TRP A 1 306 ? -6.838 -15.575 9.011 1.00 98.69 306 TRP A O 1
ATOM 2324 N N . LEU A 1 307 ? -8.437 -14.515 7.839 1.00 98.69 307 LEU A N 1
ATOM 2325 C CA . LEU A 1 307 ? -8.259 -13.264 8.576 1.00 98.69 307 LEU A CA 1
ATOM 2326 C C . LEU A 1 307 ? -8.495 -13.437 10.085 1.00 98.69 307 LEU A C 1
ATOM 2328 O O . LEU A 1 307 ? -7.611 -13.031 10.843 1.00 98.69 307 LEU A O 1
ATOM 2332 N N . PRO A 1 308 ? -9.566 -14.103 10.564 1.00 98.44 308 PRO A N 1
ATOM 2333 C CA . PRO A 1 308 ? -9.758 -14.290 12.000 1.00 98.44 308 PRO A CA 1
ATOM 2334 C C . PRO A 1 308 ? -8.567 -14.963 12.685 1.00 98.44 308 PRO A C 1
ATOM 2336 O O . PRO A 1 308 ? -8.093 -14.458 13.705 1.00 98.44 308 PRO A O 1
ATOM 2339 N N . ARG A 1 309 ? -8.014 -16.014 12.063 1.00 98.44 309 ARG A N 1
ATOM 2340 C CA . ARG A 1 309 ? -6.842 -16.746 12.565 1.00 98.44 309 ARG A CA 1
ATOM 2341 C C . ARG A 1 309 ? -5.601 -15.865 12.644 1.00 98.44 309 ARG A C 1
ATOM 2343 O O . ARG A 1 309 ? -4.886 -15.924 13.641 1.00 98.44 309 ARG A O 1
ATOM 2350 N N . LEU A 1 310 ? -5.342 -15.040 11.628 1.00 98.62 310 LEU A N 1
ATOM 2351 C CA . LEU A 1 310 ? -4.198 -14.121 11.625 1.00 98.62 310 LEU A CA 1
ATOM 2352 C C . LEU A 1 310 ? -4.303 -13.104 12.763 1.00 98.62 310 LEU A C 1
ATOM 2354 O O . LEU A 1 310 ? -3.346 -12.910 13.512 1.00 98.62 310 LEU A O 1
ATOM 2358 N N . PHE A 1 311 ? -5.472 -12.486 12.936 1.00 98.50 311 PHE A N 1
ATOM 2359 C CA . PHE A 1 311 ? -5.672 -11.522 14.014 1.00 98.50 311 PHE A CA 1
ATOM 2360 C C . PHE A 1 311 ? -5.603 -12.171 15.405 1.00 98.50 311 PHE A C 1
ATOM 2362 O O . PHE A 1 311 ? -5.074 -11.559 16.327 1.00 98.50 311 PHE A O 1
ATOM 2369 N N . GLU A 1 312 ? -6.118 -13.390 15.571 1.00 97.81 312 GLU A N 1
ATOM 2370 C CA . GLU A 1 312 ? -6.060 -14.131 16.841 1.00 97.81 312 GLU A CA 1
ATOM 2371 C C . GLU A 1 312 ? -4.648 -14.613 17.182 1.00 97.81 312 GLU A C 1
ATOM 2373 O O . GLU A 1 312 ? -4.246 -14.571 18.343 1.00 97.81 312 GLU A O 1
ATOM 2378 N N . THR A 1 313 ? -3.885 -15.037 16.174 1.00 97.94 313 THR A N 1
ATOM 2379 C CA . THR A 1 313 ? -2.520 -15.546 16.355 1.00 97.94 313 THR A CA 1
ATOM 2380 C C . THR A 1 313 ? -1.541 -14.422 16.677 1.00 97.94 313 THR A C 1
ATOM 2382 O O . THR A 1 313 ? -0.673 -14.588 17.533 1.00 97.94 313 THR A O 1
ATOM 2385 N N . TYR A 1 314 ? -1.663 -13.282 15.990 1.00 98.19 314 TYR A N 1
ATOM 2386 C CA . TYR A 1 314 ? -0.644 -12.233 16.025 1.00 98.19 314 TYR A CA 1
ATOM 2387 C C . TYR A 1 314 ? -1.026 -10.995 16.842 1.00 98.19 314 TYR A C 1
ATOM 2389 O O . TYR A 1 314 ? -0.128 -10.232 17.194 1.00 98.19 314 TYR A O 1
ATOM 2397 N N . ASP A 1 315 ? -2.312 -10.797 17.166 1.00 97.12 315 ASP A N 1
ATOM 2398 C CA . ASP A 1 315 ? -2.831 -9.604 17.863 1.00 97.12 315 ASP A CA 1
ATOM 2399 C C . ASP A 1 315 ? -2.218 -8.293 17.312 1.00 97.12 315 ASP A C 1
ATOM 2401 O O . ASP A 1 315 ? -1.532 -7.554 18.038 1.00 97.12 315 ASP A O 1
ATOM 2405 N N . PRO A 1 316 ? -2.378 -8.018 15.997 1.00 98.31 316 PRO A N 1
ATOM 2406 C CA . PRO A 1 316 ? -1.716 -6.889 15.363 1.00 98.31 316 PRO A CA 1
ATOM 2407 C C . PRO A 1 316 ? -2.223 -5.562 15.934 1.00 98.31 316 PRO A C 1
ATOM 2409 O O . PRO A 1 316 ? -3.400 -5.378 16.238 1.00 98.31 316 PRO A O 1
ATOM 2412 N N . ARG A 1 317 ? -1.315 -4.593 16.034 1.00 98.38 317 ARG A N 1
ATOM 2413 C CA . ARG A 1 317 ? -1.571 -3.217 16.491 1.00 98.38 317 ARG A CA 1
ATOM 2414 C C . ARG A 1 317 ? -1.661 -2.218 15.337 1.00 98.38 317 ARG A C 1
ATOM 2416 O O . ARG A 1 317 ? -1.996 -1.057 15.559 1.00 98.38 317 ARG A O 1
ATOM 2423 N N . LEU A 1 318 ? -1.335 -2.650 14.123 1.00 98.88 318 LEU A N 1
ATOM 2424 C CA . LEU A 1 318 ? -1.461 -1.896 12.884 1.00 98.88 318 LEU A CA 1
ATOM 2425 C C . LEU A 1 318 ? -1.624 -2.872 11.721 1.00 98.88 318 LEU A C 1
ATOM 2427 O O . LEU A 1 318 ? -0.874 -3.843 11.618 1.00 98.88 318 LEU A O 1
ATOM 2431 N N . VAL A 1 319 ? -2.555 -2.572 10.820 1.00 98.94 319 VAL A N 1
ATOM 2432 C CA . VAL A 1 319 ? -2.746 -3.322 9.579 1.00 98.94 319 VAL A CA 1
ATOM 2433 C C . VAL A 1 319 ? -2.433 -2.438 8.380 1.00 98.94 319 VAL A C 1
ATOM 2435 O O . VAL A 1 319 ? -2.930 -1.316 8.278 1.00 98.94 319 VAL A O 1
ATOM 2438 N N . TYR A 1 320 ? -1.642 -2.965 7.450 1.00 98.94 320 TYR A N 1
ATOM 2439 C CA . TYR A 1 320 ? -1.569 -2.456 6.084 1.00 98.94 320 TYR A CA 1
ATOM 2440 C C . TYR A 1 320 ? -2.426 -3.340 5.193 1.00 98.94 320 TYR A C 1
ATOM 2442 O O . TYR A 1 320 ? -2.206 -4.545 5.140 1.00 98.94 320 TYR A O 1
ATOM 2450 N N . PHE A 1 321 ? -3.378 -2.745 4.485 1.00 98.94 321 PHE A N 1
ATOM 2451 C CA . PHE A 1 321 ? -4.194 -3.436 3.498 1.00 98.94 321 PHE A CA 1
ATOM 2452 C C . PHE A 1 321 ? -3.800 -2.964 2.101 1.00 98.94 321 PHE A C 1
ATOM 2454 O O . PHE A 1 321 ? -4.092 -1.831 1.709 1.00 98.94 321 PHE A O 1
ATOM 2461 N N . GLN A 1 322 ? -3.115 -3.835 1.366 1.00 98.69 322 GLN A N 1
ATOM 2462 C CA . GLN A 1 322 ? -2.888 -3.666 -0.062 1.00 98.69 322 GLN A CA 1
ATOM 2463 C C . GLN A 1 322 ? -4.164 -4.128 -0.772 1.00 98.69 322 GLN A C 1
ATOM 2465 O O . GLN A 1 322 ? -4.529 -5.304 -0.734 1.00 98.69 322 GLN A O 1
ATOM 2470 N N . ALA A 1 323 ? -4.891 -3.161 -1.329 1.00 98.56 323 ALA A N 1
ATOM 2471 C CA . ALA A 1 323 ? -6.245 -3.344 -1.831 1.00 98.56 323 ALA A CA 1
ATOM 2472 C C . ALA A 1 323 ? -6.311 -3.418 -3.365 1.00 98.56 323 ALA A C 1
ATOM 2474 O O . ALA A 1 323 ? -7.291 -2.934 -3.944 1.00 98.56 323 ALA A O 1
ATOM 2475 N N . GLY A 1 324 ? -5.315 -4.045 -4.006 1.00 98.31 324 GLY A N 1
ATOM 2476 C CA . GLY A 1 324 ? -5.245 -4.246 -5.457 1.00 98.31 324 GLY A CA 1
ATOM 2477 C C . GLY A 1 324 ? -6.564 -4.755 -6.035 1.00 98.31 324 GLY A C 1
ATOM 2478 O O . GLY A 1 324 ? -7.266 -5.545 -5.403 1.00 98.31 324 GLY A O 1
ATOM 2479 N N . VAL A 1 325 ? -6.962 -4.258 -7.206 1.00 98.62 325 VAL A N 1
ATOM 2480 C CA . VAL A 1 325 ? -8.231 -4.644 -7.861 1.00 98.62 325 VAL A CA 1
ATOM 2481 C C . VAL A 1 325 ? -8.028 -5.496 -9.104 1.00 98.62 325 VAL A C 1
ATOM 2483 O O . VAL A 1 325 ? -8.967 -5.755 -9.850 1.00 98.62 325 VAL A O 1
ATOM 2486 N N . ASP A 1 326 ? -6.811 -5.973 -9.316 1.00 98.19 326 ASP A N 1
ATOM 2487 C CA . ASP A 1 326 ? -6.456 -6.854 -10.420 1.00 98.19 326 ASP A CA 1
ATOM 2488 C C . ASP A 1 326 ? -6.917 -8.306 -10.245 1.00 98.19 326 ASP A C 1
ATOM 2490 O O . ASP A 1 326 ? -6.740 -9.112 -11.149 1.00 98.19 326 ASP A O 1
ATOM 2494 N N . ALA A 1 327 ? -7.616 -8.636 -9.157 1.00 98.06 327 ALA A N 1
ATOM 2495 C CA . ALA A 1 327 ? -8.394 -9.871 -9.040 1.00 98.06 327 ALA A CA 1
ATOM 2496 C C . ALA A 1 327 ? -9.718 -9.849 -9.843 1.00 98.06 327 ALA A C 1
ATOM 2498 O O . ALA A 1 327 ? -10.390 -10.878 -9.954 1.00 98.06 327 ALA A O 1
ATOM 2499 N N . LEU A 1 328 ? -10.121 -8.693 -10.392 1.00 98.56 328 LEU A N 1
ATOM 2500 C CA . LEU A 1 328 ? -11.335 -8.568 -11.203 1.00 98.56 328 LEU A CA 1
ATOM 2501 C C . LEU A 1 328 ? -11.312 -9.502 -12.423 1.00 98.56 328 LEU A C 1
ATOM 2503 O O . LEU A 1 328 ? -10.315 -9.590 -13.131 1.00 98.56 328 LEU A O 1
ATOM 2507 N N . ALA A 1 329 ? -12.467 -10.078 -12.763 1.00 98.19 329 ALA A N 1
ATOM 2508 C CA . ALA A 1 329 ? -12.644 -10.949 -13.933 1.00 98.19 329 ALA A CA 1
ATOM 2509 C C . ALA A 1 329 ? -12.264 -10.296 -15.275 1.00 98.19 329 ALA A C 1
ATOM 2511 O O . ALA A 1 329 ? -11.988 -10.984 -16.255 1.00 98.19 329 ALA A O 1
ATOM 2512 N N . VAL A 1 330 ? -12.306 -8.963 -15.329 1.00 97.38 330 VAL A N 1
ATOM 2513 C CA . VAL A 1 330 ? -11.990 -8.142 -16.509 1.00 97.38 330 VAL A CA 1
ATOM 2514 C C . VAL A 1 330 ? -10.584 -7.535 -16.447 1.00 97.38 330 VAL A C 1
ATOM 2516 O O . VAL A 1 330 ? -10.248 -6.663 -17.256 1.00 97.38 330 VAL A O 1
ATOM 2519 N N . ASP A 1 331 ? -9.773 -7.935 -15.464 1.00 97.88 331 ASP A N 1
ATOM 2520 C CA . ASP A 1 331 ? -8.388 -7.501 -15.358 1.00 97.88 331 ASP A CA 1
ATOM 2521 C C . ASP A 1 331 ? -7.511 -8.105 -16.463 1.00 97.88 331 ASP A C 1
ATOM 2523 O O . ASP A 1 331 ? -7.686 -9.253 -16.860 1.00 97.88 331 ASP A O 1
ATOM 2527 N N . SER A 1 332 ? -6.568 -7.319 -16.991 1.00 95.94 332 SER A N 1
ATOM 2528 C CA . SER A 1 332 ? -5.681 -7.795 -18.062 1.00 95.94 332 SER A CA 1
ATOM 2529 C C . SER A 1 332 ? -4.498 -8.616 -17.544 1.00 95.94 332 SER A C 1
ATOM 2531 O O . SER A 1 332 ? -3.869 -9.320 -18.336 1.00 95.94 332 SER A O 1
ATOM 2533 N N . PHE A 1 333 ? -4.127 -8.457 -16.271 1.00 94.88 333 PHE A N 1
ATOM 2534 C CA . PHE A 1 333 ? -2.965 -9.101 -15.654 1.00 94.88 333 PHE A CA 1
ATOM 2535 C C . PHE A 1 333 ? -3.356 -10.133 -14.595 1.00 94.88 333 PHE A C 1
ATOM 2537 O O . PHE A 1 333 ? -2.574 -11.051 -14.361 1.00 94.88 333 PHE A O 1
ATOM 2544 N N . GLY A 1 334 ? -4.556 -10.045 -14.020 1.00 96.50 334 GLY A N 1
ATOM 2545 C CA . GLY A 1 334 ? -5.136 -11.083 -13.169 1.00 96.50 334 GLY A CA 1
ATOM 2546 C C . GLY A 1 334 ? -5.709 -12.281 -13.919 1.00 96.50 334 GLY A C 1
ATOM 2547 O O . GLY A 1 334 ? -5.980 -12.230 -15.117 1.00 96.50 334 GLY A O 1
ATOM 2548 N N . LYS A 1 335 ? -5.901 -13.383 -13.187 1.00 97.06 335 LYS A N 1
ATOM 2549 C CA . LYS A 1 335 ? -6.551 -14.607 -13.690 1.00 97.06 335 LYS A CA 1
ATOM 2550 C C . LYS A 1 335 ? -7.732 -15.072 -12.841 1.00 97.06 335 LYS A C 1
ATOM 2552 O O . LYS A 1 335 ? -8.293 -16.138 -13.095 1.00 97.06 335 LYS A O 1
ATOM 2557 N N . LEU A 1 336 ? -8.102 -14.297 -11.827 1.00 98.38 336 LEU A N 1
ATOM 2558 C CA . LEU A 1 336 ? -9.274 -14.571 -11.003 1.00 98.38 336 LEU A CA 1
ATOM 2559 C C . LEU A 1 336 ? -10.539 -14.054 -11.700 1.00 98.38 336 LEU A C 1
ATOM 2561 O O . LEU A 1 336 ? -10.472 -13.381 -12.728 1.00 98.38 336 LEU A O 1
ATOM 2565 N N . LYS A 1 337 ? -11.707 -14.414 -11.170 1.00 98.31 337 LYS A N 1
ATOM 2566 C CA . LYS A 1 337 ? -13.020 -14.050 -11.719 1.00 98.31 337 LYS A CA 1
ATOM 2567 C C . LYS A 1 337 ? -13.870 -13.269 -10.721 1.00 98.31 337 LYS A C 1
ATOM 2569 O O . LYS A 1 337 ? -15.094 -13.380 -10.737 1.00 98.31 337 LYS A O 1
ATOM 2574 N N . MET A 1 338 ? -13.234 -12.441 -9.892 1.00 98.69 338 MET A N 1
ATOM 2575 C CA . MET A 1 338 ? -13.964 -11.590 -8.955 1.00 98.69 338 MET A CA 1
ATOM 2576 C C . MET A 1 338 ? -14.815 -10.560 -9.702 1.00 98.69 338 MET A C 1
ATOM 2578 O O . MET A 1 338 ? -14.364 -9.912 -10.653 1.00 98.69 338 MET A O 1
ATOM 2582 N N . THR A 1 339 ? -16.042 -10.354 -9.250 1.00 98.75 339 THR A N 1
ATOM 2583 C CA . THR A 1 339 ? -16.888 -9.245 -9.683 1.00 98.75 339 THR A CA 1
ATOM 2584 C C . THR A 1 339 ? -16.593 -7.999 -8.851 1.00 98.75 339 THR A C 1
ATOM 2586 O O . THR A 1 339 ? -16.027 -8.064 -7.760 1.00 98.75 339 THR A O 1
ATOM 2589 N N . ARG A 1 340 ? -17.034 -6.826 -9.322 1.00 98.44 340 ARG A N 1
ATOM 2590 C CA . ARG A 1 340 ? -16.964 -5.581 -8.536 1.00 98.44 340 ARG A CA 1
ATOM 2591 C C . ARG A 1 340 ? -17.677 -5.713 -7.180 1.00 98.44 340 ARG A C 1
ATOM 2593 O O . ARG A 1 340 ? -17.178 -5.200 -6.182 1.00 98.44 340 ARG A O 1
ATOM 2600 N N . ALA A 1 341 ? -18.802 -6.431 -7.130 1.00 98.69 341 ALA A N 1
ATOM 2601 C CA . ALA A 1 341 ? -19.524 -6.686 -5.885 1.00 98.69 341 ALA A CA 1
ATOM 2602 C C . ALA A 1 341 ? -18.710 -7.581 -4.939 1.00 98.69 341 ALA A C 1
ATOM 2604 O O . ALA A 1 341 ? -18.574 -7.253 -3.761 1.00 98.69 341 ALA A O 1
ATOM 2605 N N . GLY A 1 342 ? -18.096 -8.650 -5.452 1.00 98.75 342 GLY A N 1
ATOM 2606 C CA . GLY A 1 342 ? -17.192 -9.494 -4.673 1.00 98.75 342 GLY A CA 1
ATOM 2607 C C . GLY A 1 342 ? -15.976 -8.734 -4.139 1.00 98.75 342 GLY A C 1
ATOM 2608 O O . GLY A 1 342 ? -15.631 -8.878 -2.969 1.00 98.75 342 GLY A O 1
ATOM 2609 N N . MET A 1 343 ? -15.382 -7.844 -4.940 1.00 98.69 343 MET A N 1
ATOM 2610 C CA . MET A 1 343 ? -14.293 -6.962 -4.497 1.00 98.69 343 MET A CA 1
ATOM 2611 C C . MET A 1 343 ? -14.728 -6.012 -3.375 1.00 98.69 343 MET A C 1
ATOM 2613 O O . MET A 1 343 ? -13.975 -5.788 -2.428 1.00 98.69 343 MET A O 1
ATOM 2617 N N . LEU A 1 344 ? -15.951 -5.478 -3.432 1.00 98.69 344 LEU A N 1
ATOM 2618 C CA . LEU A 1 344 ? -16.503 -4.675 -2.342 1.00 98.69 344 LEU A CA 1
ATOM 2619 C C . LEU A 1 344 ? -16.707 -5.515 -1.072 1.00 98.69 344 LEU A C 1
ATOM 2621 O O . LEU A 1 344 ? -16.296 -5.083 0.006 1.00 98.69 344 LEU A O 1
ATOM 2625 N N . ARG A 1 345 ? -17.259 -6.734 -1.185 1.00 98.81 345 ARG A N 1
ATOM 2626 C CA . ARG A 1 345 ? -17.375 -7.666 -0.046 1.00 98.81 345 ARG A CA 1
ATOM 2627 C C . ARG A 1 345 ? -16.007 -7.971 0.561 1.00 98.81 345 ARG A C 1
ATOM 2629 O O . ARG A 1 345 ? -15.853 -7.865 1.771 1.00 98.81 345 ARG A O 1
ATOM 2636 N N . ARG A 1 346 ? -14.995 -8.241 -0.269 1.00 98.81 346 ARG A N 1
ATOM 2637 C CA . ARG A 1 346 ? -13.602 -8.478 0.145 1.00 98.81 346 ARG A CA 1
ATOM 2638 C C . ARG A 1 346 ? -13.080 -7.343 1.021 1.00 98.81 346 ARG A C 1
ATOM 2640 O O . ARG A 1 346 ? -12.508 -7.588 2.078 1.00 98.81 346 ARG A O 1
ATOM 2647 N N . ASN A 1 347 ? -13.300 -6.101 0.588 1.00 98.81 347 ASN A N 1
ATOM 2648 C CA . ASN A 1 347 ? -12.894 -4.921 1.348 1.00 98.81 347 ASN A CA 1
ATOM 2649 C C . ASN A 1 347 ? -13.590 -4.881 2.716 1.00 98.81 347 ASN A C 1
ATOM 2651 O O . ASN A 1 347 ? -12.930 -4.651 3.727 1.00 98.81 347 ASN A O 1
ATOM 2655 N N . HIS A 1 348 ? -14.898 -5.157 2.760 1.00 98.81 348 HIS A N 1
ATOM 2656 C CA . HIS A 1 348 ? -15.653 -5.208 4.012 1.00 98.81 348 HIS A CA 1
ATOM 2657 C C . HIS A 1 348 ? -15.131 -6.269 4.979 1.00 98.81 348 HIS A C 1
ATOM 2659 O O . HIS A 1 348 ? -14.973 -5.945 6.149 1.00 98.81 348 HIS A O 1
ATOM 2665 N N . VAL A 1 349 ? -14.756 -7.466 4.515 1.00 98.81 349 VAL A N 1
ATOM 2666 C CA . VAL A 1 349 ? -14.181 -8.501 5.396 1.00 98.81 349 VAL A CA 1
ATOM 2667 C C . VAL A 1 349 ? -12.930 -7.982 6.123 1.00 98.81 349 VAL A C 1
ATOM 2669 O O . VAL A 1 349 ? -12.806 -8.147 7.335 1.00 98.81 349 VAL A O 1
ATOM 2672 N N . VAL A 1 350 ? -12.032 -7.279 5.421 1.00 98.88 350 VAL A N 1
ATOM 2673 C CA . VAL A 1 350 ? -10.839 -6.672 6.044 1.00 98.88 350 VAL A CA 1
ATOM 2674 C C . VAL A 1 350 ? -11.225 -5.543 7.006 1.00 98.88 350 VAL A C 1
ATOM 2676 O O . VAL A 1 350 ? -10.716 -5.474 8.127 1.00 98.88 350 VAL A O 1
ATOM 2679 N N . PHE A 1 351 ? -12.132 -4.654 6.591 1.00 98.81 351 PHE A N 1
ATOM 2680 C CA . PHE A 1 351 ? -12.570 -3.525 7.418 1.00 98.81 351 PHE A CA 1
ATOM 2681 C C . PHE A 1 351 ? -13.235 -3.987 8.713 1.00 98.81 351 PHE A C 1
ATOM 2683 O O . PHE A 1 351 ? -12.991 -3.404 9.768 1.00 98.81 351 PHE A O 1
ATOM 2690 N N . ASP A 1 352 ? -14.052 -5.031 8.636 1.00 98.50 352 ASP A N 1
ATOM 2691 C CA . ASP A 1 352 ? -14.805 -5.577 9.755 1.00 98.50 352 ASP A CA 1
ATOM 2692 C C . ASP A 1 352 ? -13.868 -6.199 10.793 1.00 98.50 352 ASP A C 1
ATOM 2694 O O . ASP A 1 352 ? -14.031 -5.943 11.986 1.00 98.50 352 ASP A O 1
ATOM 2698 N N . GLU A 1 353 ? -12.832 -6.924 10.359 1.00 98.50 353 GLU A N 1
ATOM 2699 C CA . GLU A 1 353 ? -11.830 -7.495 11.264 1.00 98.50 353 GLU A CA 1
ATOM 2700 C C . GLU A 1 353 ? -11.032 -6.410 12.007 1.00 98.50 353 GLU A C 1
ATOM 2702 O O . GLU A 1 353 ? -10.824 -6.531 13.222 1.00 98.50 353 GLU A O 1
ATOM 2707 N N . CYS A 1 354 ? -10.654 -5.327 11.315 1.00 98.69 354 CYS A N 1
ATOM 2708 C CA . CYS A 1 354 ? -9.996 -4.168 11.922 1.00 98.69 354 CYS A CA 1
ATOM 2709 C C . CYS A 1 354 ? -10.916 -3.425 12.899 1.00 98.69 354 CYS A C 1
ATOM 2711 O O . CYS A 1 354 ? -10.513 -3.147 14.026 1.00 98.69 354 CYS A O 1
ATOM 2713 N N . LEU A 1 355 ? -12.157 -3.121 12.502 1.00 97.69 355 LEU A N 1
ATOM 2714 C CA . LEU A 1 355 ? -13.119 -2.397 13.340 1.00 97.69 355 LEU A CA 1
ATOM 2715 C C . LEU A 1 355 ? -13.497 -3.191 14.589 1.00 97.69 355 LEU A C 1
ATOM 2717 O O . LEU A 1 355 ? -13.517 -2.638 15.686 1.00 97.69 355 LEU A O 1
ATOM 2721 N N . ARG A 1 356 ? -13.759 -4.493 14.441 1.00 97.25 356 ARG A N 1
ATOM 2722 C CA . ARG A 1 356 ? -14.149 -5.371 15.549 1.00 97.25 356 ARG A CA 1
ATOM 2723 C C . ARG A 1 356 ? -13.067 -5.484 16.620 1.00 97.25 356 ARG A C 1
ATOM 2725 O O . ARG A 1 356 ? -13.395 -5.642 17.793 1.00 97.25 356 ARG A O 1
ATOM 2732 N N . ARG A 1 357 ? -11.793 -5.417 16.227 1.00 97.31 357 ARG A N 1
ATOM 2733 C CA . ARG A 1 357 ? -10.642 -5.502 17.142 1.00 97.31 357 ARG A CA 1
ATOM 2734 C C . ARG A 1 357 ? -10.007 -4.153 17.467 1.00 97.31 357 ARG A C 1
ATOM 2736 O O . ARG A 1 357 ? -8.982 -4.118 18.135 1.00 97.31 357 ARG A O 1
ATOM 2743 N N . ASP A 1 358 ? -10.614 -3.062 17.008 1.00 96.56 358 ASP A N 1
ATOM 2744 C CA . ASP A 1 358 ? -10.104 -1.699 17.165 1.00 96.56 358 ASP A CA 1
ATOM 2745 C C . ASP A 1 358 ? -8.647 -1.516 16.682 1.00 96.56 358 ASP A C 1
ATOM 2747 O O . ASP A 1 358 ? -7.854 -0.781 17.276 1.00 96.56 358 ASP A O 1
ATOM 2751 N N . VAL A 1 359 ? -8.283 -2.192 15.587 1.00 98.12 359 VAL A N 1
ATOM 2752 C CA . VAL A 1 359 ? -6.932 -2.149 15.011 1.00 98.12 359 VAL A CA 1
ATOM 2753 C C . VAL A 1 359 ? -6.856 -1.065 13.931 1.00 98.12 359 VAL A C 1
ATOM 2755 O O . VAL A 1 359 ? -7.623 -1.114 12.965 1.00 98.12 359 VAL A O 1
ATOM 2758 N N . PRO A 1 360 ? -5.929 -0.095 14.048 1.00 98.44 360 PRO A N 1
ATOM 2759 C CA . PRO A 1 360 ? -5.705 0.912 13.022 1.00 98.44 360 PRO A CA 1
ATOM 2760 C C . PRO A 1 360 ? -5.356 0.317 11.652 1.00 98.44 360 PRO A C 1
ATOM 2762 O O . PRO A 1 360 ? -4.571 -0.629 11.560 1.00 98.44 360 PRO A O 1
ATOM 2765 N N . LEU A 1 361 ? -5.889 0.922 10.588 1.00 98.94 361 LEU A N 1
ATOM 2766 C CA . LEU A 1 361 ? -5.775 0.444 9.210 1.00 98.94 361 LEU A CA 1
ATOM 2767 C C . LEU A 1 361 ? -5.169 1.501 8.275 1.00 98.94 361 LEU A C 1
ATOM 2769 O O . LEU A 1 361 ? -5.645 2.633 8.208 1.00 98.94 361 LEU A O 1
ATOM 2773 N N . VAL A 1 362 ? -4.175 1.111 7.479 1.00 98.94 362 VAL A N 1
ATOM 2774 C CA . VAL A 1 362 ? -3.652 1.909 6.361 1.00 98.94 362 VAL A CA 1
ATOM 2775 C C . VAL A 1 362 ? -3.945 1.193 5.047 1.00 98.94 362 VAL A C 1
ATOM 2777 O O . VAL A 1 362 ? -3.480 0.077 4.834 1.00 98.94 362 VAL A O 1
ATOM 2780 N N . ILE A 1 363 ? -4.699 1.838 4.158 1.00 98.94 363 ILE A N 1
ATOM 2781 C CA . ILE A 1 363 ? -5.104 1.265 2.865 1.00 98.94 363 ILE A CA 1
ATOM 2782 C C . ILE A 1 363 ? -4.200 1.789 1.748 1.00 98.94 363 ILE A C 1
ATOM 2784 O O . ILE A 1 363 ? -3.995 2.999 1.629 1.00 98.94 363 ILE A O 1
ATOM 2788 N N . THR A 1 364 ? -3.715 0.906 0.878 1.00 98.81 364 THR A N 1
ATOM 2789 C CA . THR A 1 364 ? -2.976 1.273 -0.339 1.00 98.81 364 THR A CA 1
ATOM 2790 C C . THR A 1 364 ? -3.639 0.703 -1.597 1.00 98.81 364 THR A C 1
ATOM 2792 O O . THR A 1 364 ? -4.336 -0.305 -1.525 1.00 98.81 364 THR A O 1
ATOM 2795 N N . MET A 1 365 ? -3.482 1.379 -2.744 1.00 98.12 365 MET A N 1
ATOM 2796 C CA . MET A 1 365 ? -4.224 1.060 -3.977 1.00 98.12 365 MET A CA 1
ATOM 2797 C C . MET A 1 365 ? -3.856 -0.284 -4.605 1.00 98.12 365 MET A C 1
ATOM 2799 O O . MET A 1 365 ? -4.755 -1.040 -4.955 1.00 98.12 365 MET A O 1
ATOM 2803 N N 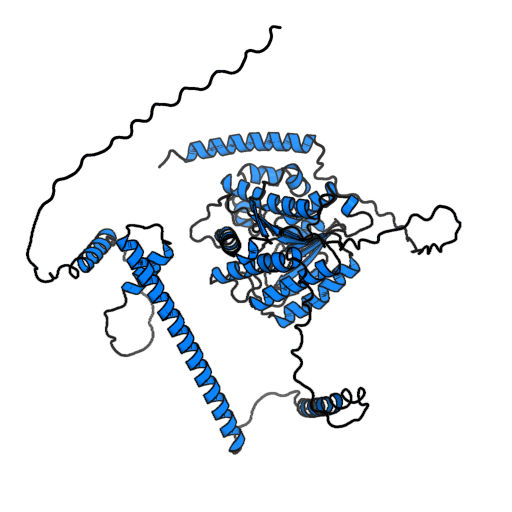. GLY A 1 366 ? -2.565 -0.522 -4.838 1.00 96.12 366 GLY A N 1
ATOM 2804 C CA . GLY A 1 366 ? -2.095 -1.717 -5.533 1.00 96.12 366 GLY A CA 1
ATOM 2805 C C . GLY A 1 366 ? -2.338 -1.784 -7.047 1.00 96.12 366 GLY A C 1
ATOM 2806 O O . GLY A 1 366 ? -2.444 -0.771 -7.761 1.00 96.12 366 GLY A O 1
ATOM 2807 N N . GLY A 1 367 ? -2.380 -3.019 -7.546 1.00 96.81 367 GLY A N 1
ATOM 2808 C CA . GLY A 1 367 ? -2.642 -3.393 -8.929 1.00 96.81 367 GLY A CA 1
ATOM 2809 C C . GLY A 1 367 ? -4.076 -3.119 -9.388 1.00 96.81 367 GLY A C 1
ATOM 2810 O O . GLY A 1 367 ? -4.950 -2.741 -8.613 1.00 96.81 367 GLY A O 1
ATOM 2811 N N . GLY A 1 368 ? -4.300 -3.193 -10.698 1.00 96.88 368 GLY A N 1
ATOM 2812 C CA . GLY A 1 368 ? -5.576 -2.878 -11.349 1.00 96.88 368 GLY A CA 1
ATOM 2813 C C . GLY A 1 368 ? -5.340 -2.349 -12.760 1.00 96.88 368 GLY A C 1
ATOM 2814 O O . GLY A 1 368 ? -4.760 -1.268 -12.926 1.00 96.88 368 GLY A O 1
ATOM 2815 N N . TYR A 1 369 ? -5.728 -3.146 -13.753 1.00 96.62 369 TYR A N 1
ATOM 2816 C CA . TYR A 1 369 ? -5.327 -3.060 -15.161 1.00 96.62 369 TYR A CA 1
ATOM 2817 C C . TYR A 1 369 ? -6.461 -3.471 -16.117 1.00 96.62 369 TYR A C 1
ATOM 2819 O O . TYR A 1 369 ? -6.225 -3.980 -17.221 1.00 96.62 369 TYR A O 1
ATOM 2827 N N . SER A 1 370 ? -7.706 -3.292 -15.689 1.00 95.31 370 SER A N 1
ATOM 2828 C CA . SER A 1 370 ? -8.878 -3.806 -16.385 1.00 95.31 370 SER A CA 1
ATOM 2829 C C . SER A 1 370 ? -9.094 -3.191 -17.760 1.00 95.31 370 SER A C 1
ATOM 2831 O O . SER A 1 370 ? -8.748 -2.040 -18.042 1.00 95.31 370 SER A O 1
ATOM 2833 N N . ARG A 1 371 ? -9.705 -3.991 -18.635 1.00 90.88 371 ARG A N 1
ATOM 2834 C CA . ARG A 1 371 ? -10.234 -3.557 -19.928 1.00 90.88 371 ARG A CA 1
ATOM 2835 C C . ARG A 1 371 ? -11.702 -3.993 -19.986 1.00 90.88 371 ARG A C 1
ATOM 2837 O O . ARG A 1 371 ? -11.955 -5.182 -20.141 1.00 90.88 371 ARG A O 1
ATOM 2844 N N . PRO A 1 372 ? -12.667 -3.062 -19.857 1.00 94.31 372 PRO A N 1
ATOM 2845 C CA . PRO A 1 372 ? -12.524 -1.601 -19.902 1.00 94.31 372 PRO A CA 1
ATOM 2846 C C . PRO A 1 372 ? -11.834 -0.987 -18.668 1.00 94.31 372 PRO A C 1
ATOM 2848 O O . PRO A 1 372 ? -11.970 -1.486 -17.556 1.00 94.31 372 PRO A O 1
ATOM 2851 N N . PHE A 1 373 ? -11.122 0.126 -18.888 1.00 95.25 373 PHE A N 1
ATOM 2852 C CA . PHE A 1 373 ? -10.357 0.870 -17.871 1.00 95.25 373 PHE A CA 1
ATOM 2853 C C . PHE A 1 373 ? -11.210 1.306 -16.673 1.00 95.25 373 PHE A C 1
ATOM 2855 O O . PHE A 1 373 ? -10.776 1.190 -15.526 1.00 95.25 373 PHE A O 1
ATOM 2862 N N . ASP A 1 374 ? -12.442 1.743 -16.947 1.00 97.00 374 ASP A N 1
ATOM 2863 C CA . ASP A 1 374 ? -13.380 2.234 -15.936 1.00 97.00 374 ASP A CA 1
ATOM 2864 C C . ASP A 1 374 ? -13.652 1.187 -14.845 1.00 97.00 374 ASP A C 1
ATOM 2866 O O . ASP A 1 374 ? -13.863 1.556 -13.696 1.00 97.00 374 ASP A O 1
ATOM 2870 N N . ALA A 1 375 ? -13.550 -0.114 -15.151 1.00 97.69 375 ALA A N 1
ATOM 2871 C CA . ALA A 1 375 ? -13.764 -1.169 -14.162 1.00 97.69 375 ALA A CA 1
ATOM 2872 C C . ALA A 1 375 ? -12.735 -1.125 -13.015 1.00 97.69 375 ALA A C 1
ATOM 2874 O O . ALA A 1 375 ? -13.105 -1.311 -11.856 1.00 97.69 375 ALA A O 1
ATOM 2875 N N . SER A 1 376 ? -11.462 -0.827 -13.311 1.00 97.69 376 SER A N 1
ATOM 2876 C CA . SER A 1 376 ? -10.443 -0.642 -12.268 1.00 97.69 376 SER A CA 1
ATOM 2877 C C . SER A 1 376 ? -10.672 0.639 -11.474 1.00 97.69 376 SER A C 1
ATOM 2879 O O . SER A 1 376 ? -10.517 0.635 -10.257 1.00 97.69 376 SER A O 1
ATOM 2881 N N . VAL A 1 377 ? -11.038 1.736 -12.146 1.00 98.50 377 VAL A N 1
ATOM 2882 C CA . VAL A 1 377 ? -11.290 3.028 -11.485 1.00 98.50 377 VAL A CA 1
ATOM 2883 C C . VAL A 1 377 ? -12.463 2.914 -10.516 1.00 98.50 377 VAL A C 1
ATOM 2885 O O . VAL A 1 377 ? -12.349 3.331 -9.366 1.00 98.50 377 VAL A O 1
ATOM 2888 N N . ASP A 1 378 ? -13.555 2.296 -10.953 1.00 98.44 378 ASP A N 1
ATOM 2889 C CA . ASP A 1 378 ? -14.751 2.074 -10.148 1.00 98.44 378 ASP A CA 1
ATOM 2890 C C . ASP A 1 378 ? -14.468 1.192 -8.928 1.00 98.44 378 ASP A C 1
ATOM 2892 O O . ASP A 1 378 ? -14.838 1.549 -7.809 1.00 98.44 378 ASP A O 1
ATOM 2896 N N . ALA A 1 379 ? -13.772 0.066 -9.118 1.00 98.62 379 ALA A N 1
ATOM 2897 C CA . ALA A 1 379 ? -13.425 -0.829 -8.018 1.00 98.62 379 ALA A CA 1
ATOM 2898 C C . ALA A 1 379 ? -12.447 -0.181 -7.027 1.00 98.62 379 ALA A C 1
ATOM 2900 O O . ALA A 1 379 ? -12.611 -0.332 -5.818 1.00 98.62 379 ALA A O 1
ATOM 2901 N N . HIS A 1 380 ? -11.461 0.586 -7.505 1.00 98.69 380 HIS A N 1
ATOM 2902 C CA . HIS A 1 380 ? -10.588 1.358 -6.622 1.00 98.69 380 HIS A CA 1
ATOM 2903 C C . HIS A 1 380 ? -11.365 2.441 -5.863 1.00 98.69 380 HIS A C 1
ATOM 2905 O O . HIS A 1 380 ? -11.159 2.606 -4.662 1.00 98.69 380 HIS A O 1
ATOM 2911 N N . ALA A 1 381 ? -12.278 3.161 -6.521 1.00 98.69 381 ALA A N 1
ATOM 2912 C CA . ALA A 1 381 ? -13.116 4.155 -5.858 1.00 98.69 381 ALA A CA 1
ATOM 2913 C C . ALA A 1 381 ? -13.983 3.520 -4.759 1.00 98.69 381 ALA A C 1
ATOM 2915 O O . ALA A 1 381 ? -14.128 4.106 -3.686 1.00 98.69 381 ALA A O 1
ATOM 2916 N N . ASP A 1 382 ? -14.502 2.309 -4.978 1.00 98.75 382 ASP A N 1
ATOM 2917 C CA . ASP A 1 382 ? -15.277 1.576 -3.974 1.00 98.75 382 ASP A CA 1
ATOM 2918 C C . ASP A 1 382 ? -14.472 1.254 -2.713 1.00 98.75 382 ASP A C 1
ATOM 2920 O O . ASP A 1 382 ? -15.023 1.367 -1.620 1.00 98.75 382 ASP A O 1
ATOM 2924 N N . VAL A 1 383 ? -13.176 0.925 -2.830 1.00 98.81 383 VAL A N 1
ATOM 2925 C CA . VAL A 1 383 ? -12.294 0.703 -1.665 1.00 98.81 383 VAL A CA 1
ATOM 2926 C C . VAL A 1 383 ? -12.328 1.919 -0.735 1.00 98.81 383 VAL A C 1
ATOM 2928 O O . VAL A 1 383 ? -12.624 1.795 0.455 1.00 98.81 383 VAL A O 1
ATOM 2931 N N . TYR A 1 384 ? -12.045 3.106 -1.27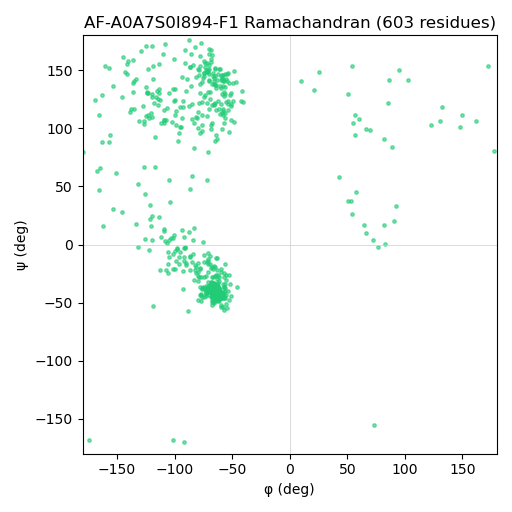4 1.00 98.62 384 TYR A N 1
ATOM 2932 C CA . TYR A 1 384 ? -11.911 4.327 -0.476 1.00 98.62 384 TYR A CA 1
ATOM 2933 C C . TYR A 1 384 ? -13.260 4.895 -0.037 1.00 98.62 384 TYR A C 1
ATOM 2935 O O . TYR A 1 384 ? -13.388 5.361 1.095 1.00 98.62 384 TYR A O 1
ATOM 2943 N N . ARG A 1 385 ? -14.282 4.818 -0.899 1.00 98.62 385 ARG A N 1
ATOM 2944 C CA . ARG A 1 385 ? -15.659 5.203 -0.566 1.00 98.62 385 ARG A CA 1
ATOM 2945 C C . ARG A 1 385 ? -16.180 4.368 0.600 1.00 98.62 385 ARG A C 1
ATOM 2947 O O . ARG A 1 385 ? -16.634 4.926 1.596 1.00 98.62 385 ARG A O 1
ATOM 2954 N N . ALA A 1 386 ? -16.072 3.042 0.511 1.00 98.56 386 ALA A N 1
ATOM 2955 C CA . ALA A 1 386 ? -16.517 2.146 1.572 1.00 98.56 386 ALA A CA 1
ATOM 2956 C C . ALA A 1 386 ? -15.723 2.368 2.867 1.00 98.56 386 ALA A C 1
ATOM 2958 O O . ALA A 1 386 ? -16.322 2.425 3.939 1.00 98.56 386 ALA A O 1
ATOM 2959 N N . ALA A 1 387 ? -14.406 2.579 2.784 1.00 98.62 387 ALA A N 1
ATOM 2960 C CA . ALA A 1 387 ? -13.598 2.917 3.952 1.00 98.62 387 ALA A CA 1
ATOM 2961 C C . ALA A 1 387 ? -14.058 4.228 4.619 1.00 98.62 387 ALA A C 1
ATOM 2963 O O . ALA A 1 387 ? -14.230 4.269 5.837 1.00 98.62 387 ALA A O 1
ATOM 2964 N N . ALA A 1 388 ? -14.332 5.288 3.852 1.00 98.19 388 ALA A N 1
ATOM 2965 C CA . ALA A 1 388 ? -14.827 6.546 4.413 1.00 98.19 388 ALA A CA 1
ATOM 2966 C C . ALA A 1 388 ? -16.166 6.349 5.141 1.00 98.19 388 ALA A C 1
ATOM 2968 O O . ALA A 1 388 ? -16.345 6.824 6.265 1.00 98.19 388 ALA A O 1
ATOM 2969 N N . TYR A 1 389 ? -17.082 5.566 4.565 1.00 97.69 389 TYR A N 1
ATOM 2970 C CA . TYR A 1 389 ? -18.333 5.232 5.241 1.00 97.69 389 TYR A CA 1
ATOM 2971 C C . TYR A 1 389 ? -18.130 4.413 6.517 1.00 97.69 389 TYR A C 1
ATOM 2973 O O . TYR A 1 389 ? -18.745 4.704 7.539 1.00 97.69 389 TYR A O 1
ATOM 2981 N N . ARG A 1 390 ? -17.256 3.405 6.488 1.00 96.88 390 ARG A N 1
ATOM 2982 C CA . ARG A 1 390 ? -17.050 2.492 7.621 1.00 96.88 390 ARG A CA 1
ATOM 2983 C C . ARG A 1 390 ? -16.291 3.136 8.783 1.00 96.88 390 ARG A C 1
ATOM 2985 O O . ARG A 1 390 ? -16.603 2.830 9.929 1.00 96.88 390 ARG A O 1
ATOM 2992 N N . PHE A 1 391 ? -15.325 4.013 8.503 1.00 96.81 391 PHE A N 1
ATOM 2993 C CA . PHE A 1 391 ? -14.403 4.547 9.515 1.00 96.81 391 PHE A CA 1
ATOM 2994 C C . PHE A 1 391 ? -14.641 6.014 9.895 1.00 96.81 391 PHE A C 1
ATOM 2996 O O . PHE A 1 391 ? -14.218 6.422 10.976 1.00 96.81 391 PHE A O 1
ATOM 3003 N N . ALA A 1 392 ? -15.292 6.808 9.038 1.00 95.00 392 ALA A N 1
ATOM 3004 C CA . ALA A 1 392 ? -15.443 8.254 9.234 1.00 95.00 392 ALA A CA 1
ATOM 3005 C C . ALA A 1 392 ? -16.902 8.740 9.269 1.00 95.00 392 ALA A C 1
ATOM 3007 O O . ALA A 1 392 ? -17.153 9.913 9.559 1.00 95.00 392 ALA A O 1
ATOM 3008 N N . SER A 1 393 ? -17.883 7.864 9.025 1.00 88.94 393 SER A N 1
ATOM 3009 C CA . SER A 1 393 ? -19.285 8.232 9.240 1.00 88.94 393 SER A CA 1
ATOM 3010 C C . SER A 1 393 ? -19.631 8.241 10.729 1.00 88.94 393 SER A C 1
ATOM 3012 O O . SER A 1 393 ? -19.158 7.382 11.478 1.00 88.94 393 SER A O 1
ATOM 3014 N N . PRO A 1 394 ? -20.480 9.180 11.185 1.00 77.19 394 PRO A N 1
ATOM 3015 C CA . PRO A 1 394 ? -21.056 9.101 12.517 1.00 77.19 394 PRO A CA 1
ATOM 3016 C C . PRO A 1 394 ? -21.757 7.747 12.703 1.00 77.19 394 PRO A C 1
ATOM 3018 O O . PRO A 1 394 ? -22.349 7.244 11.742 1.00 77.19 394 PRO A O 1
ATOM 3021 N N . PRO A 1 395 ? -21.759 7.173 13.920 1.00 67.31 395 PRO A N 1
ATOM 3022 C CA . PRO A 1 395 ? -22.612 6.033 14.215 1.00 67.31 395 PRO A CA 1
ATOM 3023 C C . PRO A 1 395 ? -24.039 6.380 13.795 1.00 67.31 395 PRO A C 1
ATOM 3025 O O . PRO A 1 395 ? -24.527 7.460 14.144 1.00 67.31 395 PRO A O 1
ATOM 3028 N N . ALA A 1 396 ? -24.692 5.498 13.035 1.00 58.62 396 ALA A N 1
ATOM 3029 C CA . ALA A 1 396 ? -26.095 5.684 12.702 1.00 58.62 396 ALA A CA 1
ATOM 3030 C C . ALA A 1 396 ? -26.848 5.935 14.013 1.00 58.62 396 ALA A C 1
ATOM 3032 O O . ALA A 1 396 ? -26.766 5.124 14.943 1.00 58.62 396 ALA A O 1
ATOM 3033 N N . ALA A 1 397 ? -27.518 7.087 14.122 1.00 52.59 397 ALA A N 1
ATOM 3034 C CA . ALA A 1 397 ? -28.387 7.342 15.257 1.00 52.59 397 ALA A CA 1
ATOM 3035 C C . ALA A 1 397 ? -29.342 6.153 15.322 1.00 52.59 397 ALA A C 1
ATOM 3037 O O . ALA A 1 397 ? -30.008 5.870 14.325 1.00 52.59 397 ALA A O 1
ATOM 3038 N N . LYS A 1 398 ? -29.360 5.419 16.446 1.00 45.31 398 LYS A N 1
ATOM 3039 C CA . LYS A 1 398 ? -30.365 4.377 16.668 1.00 45.31 398 LYS A CA 1
ATOM 3040 C C . LYS A 1 398 ? -31.701 5.049 16.395 1.00 45.31 398 LYS A C 1
ATOM 3042 O O . LYS A 1 398 ? -32.089 5.940 17.151 1.00 45.31 398 LYS A O 1
ATOM 3047 N N . GLY A 1 399 ? -32.326 4.714 15.268 1.00 39.47 399 GLY A N 1
ATOM 3048 C CA . GLY A 1 399 ? -33.587 5.318 14.892 1.00 39.47 399 GLY A CA 1
ATOM 3049 C C . GLY A 1 399 ? -34.518 5.135 16.075 1.00 39.47 399 GLY A C 1
ATOM 3050 O O . GLY A 1 399 ? -34.699 4.010 16.546 1.00 39.47 399 GLY A O 1
ATOM 3051 N N . LYS A 1 400 ? -35.071 6.234 16.599 1.00 38.28 400 LYS A N 1
ATOM 3052 C CA . LYS A 1 400 ? -36.295 6.122 17.387 1.00 38.28 400 LYS A CA 1
ATOM 3053 C C . LYS A 1 400 ? -37.229 5.310 16.500 1.00 38.28 400 LYS A C 1
ATOM 3055 O O . LYS A 1 400 ? -37.465 5.734 15.366 1.00 38.28 400 LYS A O 1
ATOM 3060 N N . LYS A 1 401 ? -37.673 4.133 16.964 1.00 35.56 401 LYS A N 1
ATOM 3061 C CA . LYS A 1 401 ? -38.780 3.423 16.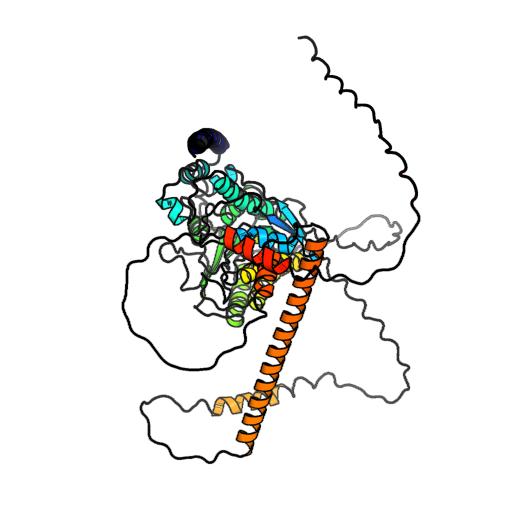315 1.00 35.56 401 LYS A CA 1
ATOM 3062 C C . LYS A 1 401 ? -39.815 4.498 15.993 1.00 35.56 401 LYS A C 1
ATOM 3064 O O . LYS A 1 401 ? -40.159 5.281 16.884 1.00 35.56 401 LYS A O 1
ATOM 3069 N N . ALA A 1 402 ? -40.188 4.616 14.719 1.00 31.25 402 ALA A N 1
ATOM 3070 C CA . ALA A 1 402 ? -41.242 5.534 14.325 1.00 31.25 402 ALA A CA 1
ATOM 3071 C C . ALA A 1 402 ? -42.433 5.291 15.267 1.00 31.25 402 ALA A C 1
ATOM 3073 O O . ALA A 1 402 ? -42.673 4.127 15.610 1.00 31.25 402 ALA A O 1
ATOM 3074 N N . PRO A 1 403 ? -43.131 6.337 15.744 1.00 34.41 403 PRO A N 1
ATOM 3075 C CA . PRO A 1 403 ? -44.335 6.113 16.516 1.00 34.41 403 PRO A CA 1
ATOM 3076 C C . PRO A 1 403 ? -45.258 5.302 15.616 1.00 34.41 403 PRO A C 1
ATOM 3078 O O . PRO A 1 403 ? -45.642 5.766 14.541 1.00 34.41 403 PRO A O 1
ATOM 3081 N N . VAL A 1 404 ? -45.540 4.068 16.028 1.00 34.59 404 VAL A N 1
ATOM 3082 C CA . VAL A 1 404 ? -46.648 3.304 15.475 1.00 34.59 404 VAL A CA 1
ATOM 3083 C C . VAL A 1 404 ? -47.856 4.200 15.701 1.00 34.59 404 VAL A C 1
ATOM 3085 O O . VAL A 1 404 ? -48.170 4.545 16.840 1.00 34.59 404 VAL A O 1
ATOM 3088 N N . GLN A 1 405 ? -48.444 4.694 14.613 1.00 31.48 405 GLN A N 1
ATOM 3089 C CA . GLN A 1 405 ? -49.723 5.374 14.693 1.00 31.48 405 GLN A CA 1
ATOM 3090 C C . GLN A 1 405 ? -50.688 4.367 15.307 1.00 31.48 405 GLN A C 1
ATOM 3092 O O . GLN A 1 405 ? -50.889 3.291 14.747 1.00 31.48 405 GLN A O 1
ATOM 3097 N N . ALA A 1 406 ? -51.198 4.699 16.491 1.00 29.53 406 ALA A N 1
ATOM 3098 C CA . ALA A 1 406 ? -52.247 3.948 17.147 1.00 29.53 406 ALA A CA 1
ATOM 3099 C C . ALA A 1 406 ? -53.459 3.935 16.209 1.00 29.53 406 ALA A C 1
ATOM 3101 O O . ALA A 1 406 ? -54.178 4.928 16.093 1.00 29.53 406 ALA A O 1
ATOM 3102 N N . ALA A 1 407 ? -53.627 2.830 15.485 1.00 31.75 407 ALA A N 1
ATOM 3103 C CA . ALA A 1 407 ? -54.926 2.434 14.992 1.00 31.75 407 ALA A CA 1
ATOM 3104 C C . ALA A 1 407 ? -55.730 2.026 16.226 1.00 31.75 407 ALA A C 1
ATOM 3106 O O . ALA A 1 407 ? -55.260 1.255 17.060 1.00 31.75 407 ALA A O 1
ATOM 3107 N N . THR A 1 408 ? -56.888 2.650 16.364 1.00 28.52 408 THR A N 1
ATOM 3108 C CA . THR A 1 408 ? -57.891 2.395 17.389 1.00 28.52 408 THR A CA 1
ATOM 3109 C C . THR A 1 408 ? -58.187 0.902 17.495 1.00 28.52 408 THR A C 1
ATOM 3111 O O . THR A 1 408 ? -58.560 0.280 16.502 1.00 28.52 408 THR A O 1
ATOM 3114 N N . GLU A 1 409 ? -58.007 0.362 18.697 1.00 29.30 409 GLU A N 1
ATOM 3115 C CA . GLU A 1 409 ? -58.500 -0.948 19.108 1.00 29.30 409 GLU A CA 1
ATOM 3116 C C . GLU A 1 409 ? -60.036 -0.910 19.118 1.00 29.30 409 GLU A C 1
ATOM 3118 O O . GLU A 1 409 ? -60.636 -0.096 19.820 1.00 29.30 409 GLU A O 1
ATOM 3123 N N . GLU A 1 410 ? -60.660 -1.784 18.331 1.00 27.97 410 GLU A N 1
ATOM 3124 C CA . GLU A 1 410 ? -61.900 -2.436 18.743 1.00 27.97 410 GLU A CA 1
ATOM 3125 C C . GLU A 1 410 ? -61.502 -3.833 19.228 1.00 27.97 410 GLU A C 1
ATOM 3127 O O . GLU A 1 410 ? -60.785 -4.567 18.543 1.00 27.97 410 GLU A O 1
ATOM 3132 N N . GLU A 1 411 ? -61.881 -4.109 20.473 1.00 30.41 411 GLU A N 1
ATOM 3133 C CA . GLU A 1 411 ? -61.653 -5.344 21.214 1.00 30.41 411 GLU A CA 1
ATOM 3134 C C . GLU A 1 411 ? -62.257 -6.554 20.496 1.00 30.41 411 GLU A C 1
ATOM 3136 O O . GLU A 1 411 ? -63.378 -6.473 20.010 1.00 30.41 411 GLU A O 1
ATOM 3141 N N . GLU A 1 412 ? -61.563 -7.694 20.540 1.00 29.09 412 GLU A N 1
ATOM 3142 C CA . GLU A 1 412 ? -62.159 -8.980 20.929 1.00 29.09 412 GLU A CA 1
ATOM 3143 C C . GLU A 1 412 ? -61.059 -10.042 21.154 1.00 29.09 412 GLU A C 1
ATOM 3145 O O . GLU A 1 412 ? -60.262 -10.327 20.265 1.00 29.09 412 GLU A O 1
ATOM 3150 N N . GLY A 1 413 ? -61.057 -10.644 22.351 1.00 25.61 413 GLY A N 1
ATOM 3151 C CA . GLY A 1 413 ? -60.775 -12.076 22.528 1.00 25.61 413 GLY A CA 1
ATOM 3152 C C . GLY A 1 413 ? -59.328 -12.547 22.725 1.00 25.61 413 GLY A C 1
ATOM 3153 O O . GLY A 1 413 ? -58.688 -12.989 21.785 1.00 25.61 413 GLY A O 1
ATOM 3154 N N . GLU A 1 414 ? -58.872 -12.476 23.976 1.00 29.27 414 GLU A N 1
ATOM 3155 C CA . GLU A 1 414 ? -58.237 -13.524 24.811 1.00 29.27 414 GLU A CA 1
ATOM 3156 C C . GLU A 1 414 ? -57.481 -14.752 24.221 1.00 29.27 414 GLU A C 1
ATOM 3158 O O . GLU A 1 414 ? -57.883 -15.373 23.246 1.00 29.27 414 GLU A O 1
ATOM 3163 N N . GLU A 1 415 ? -56.467 -15.170 25.006 1.00 28.50 415 GLU A N 1
ATOM 3164 C CA . GLU A 1 415 ? -55.599 -16.373 24.953 1.00 28.50 415 GLU A CA 1
ATOM 3165 C C . GLU A 1 415 ? -54.362 -16.270 24.028 1.00 28.50 415 GLU A C 1
ATOM 3167 O O . GLU A 1 415 ? -54.453 -16.012 22.839 1.00 28.50 415 GLU A O 1
ATOM 3172 N N . GLY A 1 416 ? -53.107 -16.424 24.462 1.00 26.52 416 GLY A N 1
ATOM 3173 C CA . GLY A 1 416 ? -52.556 -17.118 25.622 1.00 26.52 416 GLY A CA 1
ATOM 3174 C C . GLY A 1 416 ? -51.539 -18.166 25.139 1.00 26.52 416 GLY A C 1
ATOM 3175 O O . GLY A 1 416 ? -51.937 -19.220 24.674 1.00 26.52 416 GLY A O 1
ATOM 3176 N N . ALA A 1 417 ? -50.240 -17.866 25.273 1.00 32.72 417 ALA A N 1
ATOM 3177 C CA . ALA A 1 417 ? -49.091 -18.791 25.234 1.00 32.72 417 ALA A CA 1
ATOM 3178 C C . ALA A 1 417 ? -48.894 -19.718 24.004 1.00 32.72 417 ALA A C 1
ATOM 3180 O O . ALA A 1 417 ? -49.475 -20.794 23.930 1.00 32.72 417 ALA A O 1
ATOM 3181 N N . ALA A 1 418 ? -47.931 -19.386 23.129 1.00 28.59 418 ALA A N 1
ATOM 3182 C CA . ALA A 1 418 ? -47.194 -20.366 22.309 1.00 28.59 418 ALA A CA 1
ATOM 3183 C C . ALA A 1 418 ? -45.917 -19.746 21.699 1.00 28.59 418 ALA A C 1
ATOM 3185 O O . ALA A 1 418 ? -45.802 -19.590 20.487 1.00 28.59 418 ALA A O 1
ATOM 3186 N N . GLU A 1 419 ? -44.945 -19.383 22.536 1.00 34.09 419 GLU A N 1
ATOM 3187 C CA . GLU A 1 419 ? -43.586 -19.027 22.095 1.00 34.09 419 GLU A CA 1
ATOM 3188 C C . GLU A 1 419 ? -42.637 -20.193 22.418 1.00 34.09 419 GLU A C 1
ATOM 3190 O O . GLU A 1 419 ? -41.695 -20.051 23.179 1.00 34.09 419 GLU A O 1
ATOM 3195 N N . GLU A 1 420 ? -42.964 -21.389 21.915 1.00 35.59 420 GLU A N 1
ATOM 3196 C CA . GLU A 1 420 ? -42.101 -22.583 21.944 1.00 35.59 420 GLU A CA 1
ATOM 3197 C C . GLU A 1 420 ? -42.689 -23.656 21.000 1.00 35.59 420 GLU A C 1
ATOM 3199 O O . GLU A 1 420 ? -43.204 -24.684 21.436 1.00 35.59 420 GLU A O 1
ATOM 3204 N N . ARG A 1 421 ? -42.760 -23.380 19.684 1.00 30.95 421 ARG A N 1
ATOM 3205 C CA . ARG A 1 421 ? -43.157 -24.412 18.693 1.00 30.95 421 ARG A CA 1
ATOM 3206 C C . ARG A 1 421 ? -42.814 -24.156 17.223 1.00 30.95 421 ARG A C 1
ATOM 3208 O O . ARG A 1 421 ? -43.374 -24.814 16.352 1.00 30.95 421 ARG A O 1
ATOM 3215 N N . THR A 1 422 ? -41.915 -23.226 16.912 1.00 31.70 422 THR A N 1
ATOM 3216 C CA . THR A 1 422 ? -41.589 -22.892 15.511 1.00 31.70 422 THR A CA 1
ATOM 3217 C C . THR A 1 422 ? -40.219 -23.371 15.040 1.00 31.70 422 THR A C 1
ATOM 3219 O O . THR A 1 422 ? -39.879 -23.129 13.889 1.00 31.70 422 THR A O 1
ATOM 3222 N N . GLU A 1 423 ? -39.454 -24.085 15.871 1.00 34.12 423 GLU A N 1
ATOM 3223 C CA . GLU A 1 423 ? -38.157 -24.653 15.459 1.00 34.12 423 GLU A CA 1
ATOM 3224 C C . GLU A 1 423 ? -38.225 -26.149 15.097 1.00 34.12 423 GLU A C 1
ATOM 3226 O O . GLU A 1 423 ? -37.430 -26.603 14.286 1.00 34.12 423 GLU A O 1
ATOM 3231 N N . GLU A 1 424 ? -39.237 -26.898 15.549 1.00 34.34 424 GLU A N 1
ATOM 3232 C CA . GLU A 1 424 ? -39.335 -28.349 15.276 1.00 34.34 424 GLU A CA 1
ATOM 3233 C C . GLU A 1 424 ? -39.989 -28.704 13.922 1.00 34.34 424 GLU A C 1
ATOM 3235 O O . GLU A 1 424 ? -39.852 -29.821 13.439 1.00 34.34 424 GLU A O 1
ATOM 3240 N N . VAL A 1 425 ? -40.667 -27.758 13.258 1.00 34.88 425 VAL A N 1
ATOM 3241 C CA . VAL A 1 425 ? -41.327 -28.001 11.952 1.00 34.88 425 VAL A CA 1
ATOM 3242 C C . VAL A 1 425 ? -40.402 -27.678 10.765 1.00 34.88 425 VAL A C 1
ATOM 3244 O O . VAL A 1 425 ? -40.656 -28.101 9.641 1.00 34.88 425 VAL A O 1
ATOM 3247 N N . ALA A 1 426 ? -39.295 -26.967 11.000 1.00 35.53 426 ALA A N 1
ATOM 3248 C CA . ALA A 1 426 ? -38.338 -26.612 9.951 1.00 35.53 426 ALA A CA 1
ATOM 3249 C C . ALA A 1 426 ? -37.265 -27.693 9.711 1.00 35.53 426 ALA A C 1
ATOM 3251 O O . ALA A 1 426 ? -36.695 -27.742 8.623 1.00 35.53 426 ALA A O 1
ATOM 3252 N N . GLU A 1 427 ? -37.005 -28.578 10.681 1.00 38.09 427 GLU A N 1
ATOM 3253 C CA . GLU A 1 427 ? -36.014 -29.655 10.528 1.00 38.09 427 GLU A CA 1
ATOM 3254 C C . GLU A 1 427 ? -36.584 -30.887 9.799 1.00 38.09 427 GLU A C 1
ATOM 3256 O O . GLU A 1 427 ? -35.872 -31.514 9.014 1.00 38.09 427 GLU A O 1
ATOM 3261 N N . GLU A 1 428 ? -37.885 -31.174 9.926 1.00 37.19 428 GLU A N 1
ATOM 3262 C CA . GLU A 1 428 ? -38.514 -32.351 9.298 1.00 37.19 428 GLU A CA 1
ATOM 3263 C C . GLU A 1 428 ? -38.719 -32.197 7.770 1.00 37.19 428 GLU A C 1
ATOM 3265 O O . GLU A 1 428 ? -38.683 -33.180 7.022 1.00 37.19 428 GLU A O 1
ATOM 3270 N N . GLU A 1 429 ? -38.877 -30.965 7.263 1.00 39.34 429 GLU A N 1
ATOM 3271 C CA . GLU A 1 429 ? -38.943 -30.699 5.813 1.00 39.34 429 GLU A CA 1
ATOM 3272 C C . GLU A 1 429 ? -37.558 -30.665 5.144 1.00 39.34 429 GLU A C 1
ATOM 3274 O O . GLU A 1 429 ? -37.437 -31.014 3.968 1.00 39.34 429 GLU A O 1
ATOM 3279 N N . ILE A 1 430 ? -36.496 -30.324 5.880 1.00 37.62 430 ILE A N 1
ATOM 3280 C CA . ILE A 1 430 ? -35.123 -30.309 5.351 1.00 37.62 430 ILE A CA 1
ATOM 3281 C C . ILE A 1 430 ? -34.556 -31.735 5.281 1.00 37.62 430 ILE A C 1
ATOM 3283 O O . ILE A 1 430 ? -33.891 -32.082 4.302 1.00 37.62 430 ILE A O 1
ATOM 3287 N N . GLU A 1 431 ? -34.880 -32.603 6.244 1.00 40.81 431 GLU A N 1
ATOM 3288 C CA . GLU A 1 431 ? -34.408 -33.994 6.246 1.00 40.81 431 GLU A CA 1
ATOM 3289 C C . GLU A 1 431 ? -35.026 -34.831 5.104 1.00 40.81 431 GLU A C 1
ATOM 3291 O O . GLU A 1 431 ? -34.345 -35.665 4.501 1.00 40.81 431 GLU A O 1
ATOM 3296 N N . LYS A 1 432 ? -36.273 -34.536 4.700 1.00 37.66 432 LYS A N 1
ATOM 3297 C CA . LYS A 1 432 ? -36.915 -35.149 3.519 1.00 37.66 432 LYS A CA 1
ATOM 3298 C C . LYS A 1 432 ? -36.271 -34.739 2.195 1.00 37.66 432 LYS A C 1
ATOM 3300 O O . LYS A 1 432 ? -36.063 -35.585 1.330 1.00 37.66 432 LYS A O 1
ATOM 3305 N N . VAL A 1 433 ? -35.906 -33.466 2.045 1.00 40.25 433 VAL A N 1
ATOM 3306 C CA . VAL A 1 433 ? -35.277 -32.958 0.812 1.00 40.25 433 VAL A CA 1
ATOM 3307 C C . VAL A 1 433 ? -33.840 -33.474 0.666 1.00 40.25 433 VAL A C 1
ATOM 3309 O O . VAL A 1 433 ? -33.386 -33.740 -0.445 1.00 40.25 433 VAL A O 1
ATOM 3312 N N . VAL A 1 434 ? -33.127 -33.687 1.777 1.00 37.97 434 VAL A N 1
ATOM 3313 C CA . VAL A 1 434 ? -31.762 -34.241 1.772 1.00 37.97 434 VAL A CA 1
ATOM 3314 C C . VAL A 1 434 ? -31.751 -35.765 1.551 1.00 37.97 434 VAL A C 1
ATOM 3316 O O . VAL A 1 434 ? -30.802 -36.285 0.959 1.00 37.97 434 VAL A O 1
ATOM 3319 N N . ALA A 1 435 ? -32.802 -36.491 1.948 1.00 38.84 435 ALA A N 1
ATOM 3320 C CA . ALA A 1 435 ? -32.938 -37.926 1.675 1.00 38.84 435 ALA A CA 1
ATOM 3321 C C . ALA A 1 435 ? -33.240 -38.231 0.192 1.00 38.84 435 ALA A C 1
ATOM 3323 O O . ALA A 1 435 ? -32.675 -39.179 -0.357 1.00 38.84 435 ALA A O 1
ATOM 3324 N N . ASP A 1 436 ? -34.046 -37.397 -0.474 1.00 39.06 436 ASP A N 1
ATOM 3325 C CA . ASP A 1 436 ? -34.392 -37.575 -1.893 1.00 39.06 436 ASP A CA 1
ATOM 3326 C C . ASP A 1 436 ? -33.227 -37.233 -2.841 1.00 39.06 436 ASP A C 1
ATOM 3328 O O . ASP A 1 436 ? -33.106 -37.818 -3.915 1.00 39.06 436 ASP A O 1
ATOM 3332 N N . VAL A 1 437 ? -32.310 -36.346 -2.433 1.00 37.72 437 VAL A N 1
ATOM 3333 C CA . VAL A 1 437 ? -31.122 -35.984 -3.233 1.00 37.72 437 VAL A CA 1
ATOM 3334 C C . VAL A 1 437 ? -30.000 -37.028 -3.116 1.00 37.72 437 VAL A C 1
ATOM 3336 O O . VAL A 1 437 ? -29.277 -37.270 -4.080 1.00 37.72 437 VAL A O 1
ATOM 3339 N N . ASN A 1 438 ? -29.872 -37.709 -1.972 1.00 38.53 438 ASN A N 1
ATOM 3340 C CA . ASN A 1 438 ? -28.804 -38.694 -1.745 1.00 38.53 438 ASN A CA 1
ATOM 3341 C C . ASN A 1 438 ? -29.112 -40.108 -2.281 1.00 38.53 438 ASN A C 1
ATOM 3343 O O . ASN A 1 438 ? -28.223 -40.963 -2.294 1.00 38.53 438 ASN A O 1
ATOM 3347 N N . ALA A 1 439 ? -30.335 -40.377 -2.749 1.00 37.31 439 ALA A N 1
ATOM 3348 C CA . ALA A 1 439 ? -30.697 -41.667 -3.341 1.00 37.31 439 ALA A CA 1
ATOM 3349 C C . ALA A 1 439 ? -30.271 -41.816 -4.820 1.00 37.31 439 ALA A C 1
ATOM 3351 O O . ALA A 1 439 ? -30.132 -42.947 -5.293 1.00 37.31 439 ALA A O 1
ATOM 3352 N N . ASP A 1 440 ? -29.996 -40.711 -5.528 1.00 39.00 440 ASP A N 1
ATOM 3353 C CA . ASP A 1 440 ? -29.687 -40.718 -6.969 1.00 39.00 440 ASP A CA 1
ATOM 3354 C C . ASP A 1 440 ? -28.181 -40.664 -7.314 1.00 39.00 440 ASP A C 1
ATOM 3356 O O . ASP A 1 440 ? -27.798 -41.003 -8.435 1.00 39.00 440 ASP A O 1
ATOM 3360 N N . GLU A 1 441 ? -27.286 -40.337 -6.370 1.00 35.22 441 GLU A N 1
ATOM 3361 C CA . GLU A 1 441 ? -25.829 -40.297 -6.634 1.00 35.22 441 GLU A CA 1
ATOM 3362 C C . GLU A 1 441 ? -25.083 -41.614 -6.348 1.00 35.22 441 GLU A C 1
ATOM 3364 O O . GLU A 1 441 ? -23.947 -41.809 -6.789 1.00 35.22 441 GLU A O 1
ATOM 3369 N N . ALA A 1 442 ? -25.713 -42.590 -5.693 1.00 36.59 442 ALA A N 1
ATOM 3370 C CA . ALA A 1 442 ? -25.078 -43.868 -5.368 1.00 36.59 442 ALA A CA 1
ATOM 3371 C C . ALA A 1 442 ? -25.204 -44.908 -6.495 1.00 36.59 442 ALA A C 1
ATOM 3373 O O . ALA A 1 442 ? -25.602 -46.044 -6.235 1.00 36.59 442 ALA A O 1
ATOM 3374 N N . LYS A 1 443 ? -24.904 -44.554 -7.757 1.00 36.53 443 LYS A N 1
ATOM 3375 C CA . LYS A 1 443 ? -24.861 -45.549 -8.851 1.00 36.53 443 LYS A CA 1
ATOM 3376 C C . LYS A 1 443 ? -24.181 -45.111 -10.153 1.00 36.53 443 LYS A C 1
ATOM 3378 O O . LYS A 1 443 ? -24.707 -45.407 -11.215 1.00 36.53 443 LYS A O 1
ATOM 3383 N N . PHE A 1 444 ? -22.991 -44.503 -10.140 1.00 30.17 444 PHE A N 1
ATOM 3384 C CA . PHE A 1 444 ? -22.142 -44.558 -11.348 1.00 30.17 444 PHE A CA 1
ATOM 3385 C C . PHE A 1 444 ? -20.646 -44.345 -11.060 1.00 30.17 444 PHE A C 1
ATOM 3387 O O . PHE A 1 444 ? -20.113 -43.244 -11.171 1.00 30.17 444 PHE A O 1
ATOM 3394 N N . THR A 1 445 ? -19.935 -45.432 -10.753 1.00 31.00 445 THR A N 1
ATOM 3395 C CA . THR A 1 445 ? -18.499 -45.543 -11.035 1.00 31.00 445 THR A CA 1
ATOM 3396 C C . THR A 1 445 ? -18.270 -46.622 -12.091 1.00 31.00 445 THR A C 1
ATOM 3398 O O . THR A 1 445 ? -18.748 -47.745 -11.980 1.00 31.00 445 THR A O 1
ATOM 3401 N N . ASP A 1 446 ? -17.498 -46.226 -13.104 1.00 30.83 446 ASP A N 1
ATOM 3402 C CA . ASP A 1 446 ? -16.700 -47.057 -14.010 1.00 30.83 446 ASP A CA 1
ATOM 3403 C C . ASP A 1 446 ? -17.438 -47.956 -15.033 1.00 30.83 446 ASP A C 1
ATOM 3405 O O . ASP A 1 446 ? -17.797 -49.100 -14.761 1.00 30.83 446 ASP A O 1
ATOM 3409 N N . LYS A 1 447 ? -17.557 -47.481 -16.285 1.00 32.41 447 LYS A N 1
ATOM 3410 C CA . LYS A 1 447 ? -16.774 -47.978 -17.445 1.00 32.41 447 LYS A CA 1
ATOM 3411 C C . LYS A 1 447 ? -17.256 -47.391 -18.775 1.00 32.41 447 LYS A C 1
ATOM 3413 O O . LYS A 1 447 ? -18.389 -46.962 -18.957 1.00 32.41 447 LYS A O 1
ATOM 3418 N N . THR A 1 448 ? -16.312 -47.343 -19.700 1.00 33.72 448 THR A N 1
ATOM 3419 C CA . THR A 1 448 ? -16.306 -46.641 -20.981 1.00 33.72 448 THR A CA 1
ATOM 3420 C C . THR A 1 448 ? -17.068 -47.350 -22.119 1.00 33.72 448 THR A C 1
ATOM 3422 O O . THR A 1 448 ? -17.044 -48.572 -22.236 1.00 33.72 448 THR A O 1
ATOM 3425 N N . LYS A 1 449 ? -17.591 -46.513 -23.039 1.00 28.48 449 LYS A N 1
ATOM 3426 C CA . LYS A 1 449 ? -18.096 -46.738 -24.424 1.00 28.48 449 LYS A CA 1
ATOM 3427 C C . LYS A 1 449 ? -19.571 -47.174 -24.640 1.00 28.48 449 LYS A C 1
ATOM 3429 O O . LYS A 1 449 ? -20.096 -47.970 -23.875 1.00 28.48 449 LYS A O 1
ATOM 3434 N N . PRO A 1 450 ? -20.246 -46.654 -25.699 1.00 33.75 450 PRO A N 1
ATOM 3435 C CA . PRO A 1 450 ? -21.701 -46.481 -25.720 1.00 33.75 450 PRO A CA 1
ATOM 3436 C C . PRO A 1 450 ? -22.453 -47.571 -26.503 1.00 33.75 450 PRO A C 1
ATOM 3438 O O . PRO A 1 450 ? -21.902 -48.138 -27.453 1.00 33.75 450 PRO A O 1
ATOM 3441 N N . PRO A 1 451 ? -23.760 -47.741 -26.229 1.00 32.12 451 PRO A N 1
ATOM 3442 C CA . PRO A 1 451 ? -24.683 -48.204 -27.253 1.00 32.12 451 PRO A CA 1
ATOM 3443 C C . PRO A 1 451 ? -25.898 -47.279 -27.465 1.00 32.12 451 PRO A C 1
ATOM 3445 O O . PRO A 1 451 ? -26.526 -46.789 -26.535 1.00 32.12 451 PRO A O 1
ATOM 3448 N N . LYS A 1 452 ? -26.158 -47.085 -28.761 1.00 30.88 452 LYS A N 1
ATOM 3449 C CA . LYS A 1 452 ? -27.410 -46.944 -29.527 1.00 30.88 452 LYS A CA 1
ATOM 3450 C C . LYS A 1 452 ? -28.718 -46.532 -28.833 1.00 30.88 452 LYS A C 1
ATOM 3452 O O . LYS A 1 452 ? -29.190 -47.150 -27.888 1.00 30.88 452 LYS A O 1
ATOM 3457 N N . GLU A 1 453 ? -29.341 -45.564 -29.502 1.00 42.62 453 GLU A N 1
ATOM 3458 C CA . GLU A 1 453 ? -30.700 -45.045 -29.370 1.00 42.62 453 GLU A CA 1
ATOM 3459 C C . GLU A 1 453 ? -31.783 -46.119 -29.169 1.00 42.62 453 GLU A C 1
ATOM 3461 O O . GLU A 1 453 ? -31.915 -47.055 -29.959 1.00 42.62 453 GLU A O 1
ATOM 3466 N N . ALA A 1 454 ? -32.640 -45.888 -28.174 1.00 31.80 454 ALA A N 1
ATOM 3467 C CA . ALA A 1 454 ? -34.040 -46.296 -28.185 1.00 31.80 454 ALA A CA 1
ATOM 3468 C C . ALA A 1 454 ? -34.857 -45.230 -27.437 1.00 31.80 454 ALA A C 1
ATOM 3470 O O . ALA A 1 454 ? -34.510 -44.827 -26.328 1.00 31.80 454 ALA A O 1
ATOM 3471 N N . GLY A 1 455 ? -35.898 -44.724 -28.099 1.00 43.97 455 GLY A N 1
ATOM 3472 C CA . GLY A 1 455 ? -36.671 -43.565 -27.666 1.00 43.97 455 GLY A CA 1
ATOM 3473 C C . GLY A 1 455 ? -37.478 -43.777 -26.386 1.00 43.97 455 GLY A C 1
ATOM 3474 O O . GLY A 1 455 ? -38.076 -44.830 -26.167 1.00 43.97 455 GLY A O 1
ATOM 3475 N N . VAL A 1 456 ? -37.567 -42.710 -25.593 1.00 34.88 456 VAL A N 1
ATOM 3476 C CA . VAL A 1 456 ? -38.527 -42.565 -24.497 1.00 34.88 456 VAL A CA 1
ATOM 3477 C C . VAL A 1 456 ? -39.454 -41.402 -24.842 1.00 34.88 456 VAL A C 1
ATOM 3479 O O . VAL A 1 456 ? -39.006 -40.310 -25.189 1.00 34.88 456 VAL A O 1
ATOM 3482 N N . LYS A 1 457 ? -40.763 -41.672 -24.802 1.00 41.62 457 LYS A N 1
ATOM 3483 C CA . LYS A 1 457 ? -41.834 -40.689 -24.996 1.00 41.62 457 LYS A CA 1
ATOM 3484 C C . LYS A 1 457 ? -41.706 -39.602 -23.926 1.00 41.62 457 LYS A C 1
ATOM 3486 O O . LYS A 1 457 ? -41.761 -39.921 -22.742 1.00 41.62 457 LYS A O 1
ATOM 3491 N N . SER A 1 458 ? -41.539 -38.346 -24.341 1.00 40.84 458 SER A N 1
ATOM 3492 C CA . SER A 1 458 ? -41.506 -37.213 -23.418 1.00 40.84 458 SER A CA 1
ATOM 3493 C C . SER A 1 458 ? -42.899 -36.963 -22.851 1.00 40.84 458 SER A C 1
ATOM 3495 O O . SER A 1 458 ? -43.891 -36.911 -23.586 1.00 40.84 458 SER A O 1
ATOM 3497 N N . ASP A 1 459 ? -42.970 -36.818 -21.533 1.00 49.41 459 ASP A N 1
ATOM 3498 C CA . ASP A 1 459 ? -44.209 -36.483 -20.856 1.00 49.41 459 ASP A CA 1
ATOM 3499 C C . ASP A 1 459 ? -44.624 -35.046 -21.225 1.00 49.41 459 ASP A C 1
ATOM 3501 O O . ASP A 1 459 ? -43.794 -34.130 -21.345 1.00 49.41 459 ASP A O 1
ATOM 3505 N N . LYS A 1 460 ? -45.920 -34.835 -21.478 1.00 47.25 460 LYS A N 1
ATOM 3506 C CA . LYS A 1 460 ? -46.435 -33.540 -21.968 1.00 47.25 460 LYS A CA 1
ATOM 3507 C C . LYS A 1 460 ? -46.184 -32.414 -20.960 1.00 47.25 460 LYS A C 1
ATOM 3509 O O . LYS A 1 460 ? -46.035 -31.266 -21.367 1.00 47.25 460 LYS A O 1
ATOM 3514 N N . PHE A 1 461 ? -46.071 -32.750 -19.677 1.00 41.03 461 PHE A N 1
ATOM 3515 C CA . PHE A 1 461 ? -45.885 -31.801 -18.583 1.00 41.03 461 PHE A CA 1
ATOM 3516 C C . PHE A 1 461 ? -44.461 -31.215 -18.530 1.00 41.03 461 PHE A C 1
ATOM 3518 O O . PHE A 1 461 ? -44.287 -29.998 -18.470 1.00 41.03 461 PHE A O 1
ATOM 3525 N N . THR A 1 462 ? -43.427 -32.051 -18.673 1.00 45.12 462 THR A N 1
ATOM 3526 C CA . THR A 1 462 ? -42.015 -31.618 -18.712 1.00 45.12 462 THR A CA 1
ATOM 3527 C C . THR A 1 462 ? -41.694 -30.800 -19.960 1.00 45.12 462 THR A C 1
ATOM 3529 O O . THR A 1 462 ? -40.918 -29.847 -19.901 1.00 45.12 462 THR A O 1
ATOM 3532 N N . THR A 1 463 ? -42.351 -31.106 -21.080 1.00 52.72 463 THR A N 1
ATOM 3533 C CA . THR A 1 463 ? -42.198 -30.344 -22.330 1.00 52.72 463 THR A CA 1
ATOM 3534 C C . THR A 1 463 ? -42.817 -28.940 -22.215 1.00 52.72 463 THR A C 1
ATOM 3536 O O . THR A 1 463 ? -42.274 -27.970 -22.745 1.00 52.72 463 THR A O 1
ATOM 3539 N N . GLN A 1 464 ? -43.925 -28.804 -21.481 1.00 47.81 464 GLN A N 1
ATOM 3540 C CA . GLN A 1 464 ? -44.649 -27.539 -21.325 1.00 47.81 464 GLN A CA 1
ATOM 3541 C C . GLN A 1 464 ? -43.947 -26.579 -20.351 1.00 47.81 464 GLN A C 1
ATOM 3543 O O . GLN A 1 464 ? -43.841 -25.387 -20.639 1.00 47.81 464 GLN A O 1
ATOM 3548 N N . ILE A 1 465 ? -43.374 -27.101 -19.261 1.00 46.38 465 ILE A N 1
ATOM 3549 C CA . ILE A 1 465 ? -42.571 -26.314 -18.309 1.00 46.38 465 ILE A CA 1
ATOM 3550 C C . ILE A 1 465 ? -41.259 -25.844 -18.957 1.00 46.38 465 ILE A C 1
ATOM 3552 O O . ILE A 1 465 ? -40.889 -24.676 -18.827 1.00 46.38 465 ILE A O 1
ATOM 3556 N N . ALA A 1 466 ? -40.581 -26.704 -19.726 1.00 51.06 466 ALA A N 1
ATOM 3557 C CA . ALA A 1 466 ? -39.369 -26.317 -20.452 1.00 51.06 466 ALA A CA 1
ATOM 3558 C C . ALA A 1 466 ? -39.639 -25.203 -21.484 1.00 51.06 466 ALA A C 1
ATOM 3560 O O . ALA A 1 466 ? -38.847 -24.265 -21.606 1.00 51.06 466 ALA A O 1
ATOM 3561 N N . ALA A 1 467 ? -40.784 -25.258 -22.175 1.00 53.97 467 ALA A N 1
ATOM 3562 C CA . ALA A 1 467 ? -41.207 -24.216 -23.107 1.00 53.97 467 ALA A CA 1
ATOM 3563 C C . ALA A 1 467 ? -41.546 -22.888 -22.400 1.00 53.97 467 ALA A C 1
ATOM 3565 O O . ALA A 1 467 ? -41.150 -21.826 -22.880 1.00 53.97 467 ALA A O 1
ATOM 3566 N N . GLN A 1 468 ? -42.209 -22.927 -21.238 1.00 52.16 468 GLN A N 1
ATOM 3567 C CA . GLN A 1 468 ? -42.515 -21.729 -20.442 1.00 52.16 468 GLN A CA 1
ATOM 3568 C C . GLN A 1 468 ? -41.251 -21.060 -19.882 1.00 52.16 468 GLN A C 1
ATOM 3570 O O . GLN A 1 468 ? -41.124 -19.837 -19.929 1.00 52.16 468 GLN A O 1
ATOM 3575 N N . ILE A 1 469 ? -40.273 -21.846 -19.424 1.00 49.19 469 ILE A N 1
ATOM 3576 C CA . ILE A 1 469 ? -38.983 -21.323 -18.948 1.00 49.19 469 ILE A CA 1
ATOM 3577 C C . ILE A 1 469 ? -38.186 -20.692 -20.099 1.00 49.19 469 ILE A C 1
ATOM 3579 O O . ILE A 1 469 ? -37.555 -19.650 -19.914 1.00 49.19 469 ILE A O 1
ATOM 3583 N N . ALA A 1 470 ? -38.213 -21.289 -21.294 1.00 53.78 470 ALA A N 1
ATOM 3584 C CA . ALA A 1 470 ? -37.565 -20.718 -22.473 1.00 53.78 470 ALA A CA 1
ATOM 3585 C C . ALA A 1 470 ? -38.223 -19.395 -22.910 1.00 53.78 470 ALA A C 1
ATOM 3587 O O . ALA A 1 470 ? -37.510 -18.437 -23.219 1.00 53.78 470 ALA A O 1
ATOM 3588 N N . ALA A 1 471 ? -39.557 -19.311 -22.860 1.00 57.72 471 ALA A N 1
ATOM 3589 C CA . ALA A 1 471 ? -40.302 -18.090 -23.162 1.00 57.72 471 ALA A CA 1
ATOM 3590 C C . ALA A 1 471 ? -39.967 -16.957 -22.176 1.00 57.72 471 ALA A C 1
ATOM 3592 O O . ALA A 1 471 ? -39.557 -15.881 -22.611 1.00 57.72 471 ALA A O 1
ATOM 3593 N N . LEU A 1 472 ? -39.989 -17.229 -20.865 1.00 51.34 472 LEU A N 1
ATOM 3594 C CA . LEU A 1 472 ? -39.640 -16.250 -19.824 1.00 51.34 472 LEU A CA 1
ATOM 3595 C C . LEU A 1 472 ? -38.188 -15.762 -19.928 1.00 51.34 472 LEU A C 1
ATOM 3597 O O . LEU A 1 472 ? -37.900 -14.583 -19.720 1.00 51.34 472 LEU A O 1
ATOM 3601 N N . LYS A 1 473 ? -37.251 -16.650 -20.285 1.00 51.25 473 LYS A N 1
ATOM 3602 C CA . LYS A 1 473 ? -35.856 -16.260 -20.543 1.00 51.25 473 LYS A CA 1
ATOM 3603 C C . LYS A 1 473 ? -35.737 -15.360 -21.773 1.00 51.25 473 LYS A C 1
ATOM 3605 O O . LYS A 1 473 ? -34.932 -14.430 -21.758 1.00 51.25 473 LYS A O 1
ATOM 3610 N N . SER A 1 474 ? -36.530 -15.614 -22.814 1.00 52.97 474 SER A N 1
ATOM 3611 C CA . SER A 1 474 ? -36.532 -14.797 -24.030 1.00 52.97 474 SER A CA 1
ATOM 3612 C C . SER A 1 474 ? -37.151 -13.413 -23.805 1.00 52.97 474 SER A C 1
ATOM 3614 O O . SER A 1 474 ? -36.570 -12.424 -24.246 1.00 52.97 474 SER A O 1
ATOM 3616 N N . GLU A 1 475 ? -38.239 -13.317 -23.037 1.00 63.53 475 GLU A N 1
ATOM 3617 C CA . GLU A 1 475 ? -38.876 -12.044 -22.679 1.00 63.53 475 GLU A CA 1
ATOM 3618 C C . GLU A 1 475 ? -37.955 -11.192 -21.806 1.00 63.53 475 GLU A C 1
ATOM 3620 O O . GLU A 1 475 ? -37.723 -10.023 -22.107 1.00 63.53 475 GLU A O 1
ATOM 3625 N N . LYS A 1 476 ? -37.320 -11.794 -20.792 1.00 51.03 476 LYS A N 1
ATOM 3626 C CA . LYS A 1 476 ? -36.379 -11.083 -19.916 1.00 51.03 476 LYS A CA 1
ATOM 3627 C C . LYS A 1 476 ? -35.124 -10.614 -20.660 1.00 51.03 476 LYS A C 1
ATOM 3629 O O . LYS A 1 476 ? -34.594 -9.542 -20.373 1.00 51.03 476 LYS A O 1
ATOM 3634 N N . ALA A 1 477 ? -34.653 -11.384 -21.645 1.00 47.09 477 ALA A N 1
ATOM 3635 C CA . ALA A 1 477 ? -33.562 -10.963 -22.522 1.00 47.09 477 ALA A CA 1
ATOM 3636 C C . ALA A 1 477 ? -33.983 -9.795 -23.432 1.00 47.09 477 ALA A C 1
ATOM 3638 O O . ALA A 1 477 ? -33.229 -8.831 -23.572 1.00 47.09 477 ALA A O 1
ATOM 3639 N N . GLN A 1 478 ? -35.196 -9.840 -23.995 1.00 49.31 478 GLN A N 1
ATOM 3640 C CA . GLN A 1 478 ? -35.747 -8.762 -24.820 1.00 49.31 478 GLN A CA 1
ATOM 3641 C C . GLN A 1 478 ? -35.954 -7.472 -24.012 1.00 49.31 478 GLN A C 1
ATOM 3643 O O . GLN A 1 478 ? -35.539 -6.400 -24.458 1.00 49.31 478 GLN A O 1
ATOM 3648 N N . GLU A 1 479 ? -36.480 -7.567 -22.792 1.00 52.72 479 GLU A N 1
ATOM 3649 C CA . GLU A 1 479 ? -36.664 -6.436 -21.879 1.00 52.72 479 GLU A CA 1
ATOM 3650 C C . GLU A 1 479 ? -35.320 -5.793 -21.495 1.00 52.72 479 GLU A C 1
ATOM 3652 O O . GLU A 1 479 ? -35.157 -4.571 -21.555 1.00 52.72 479 GLU A O 1
ATOM 3657 N N . MET A 1 480 ? -34.296 -6.604 -21.217 1.00 42.44 480 MET A N 1
ATOM 3658 C CA . MET A 1 480 ? -32.954 -6.113 -20.893 1.00 42.44 480 MET A CA 1
ATOM 3659 C C . MET A 1 480 ? -32.277 -5.424 -22.095 1.00 42.44 480 MET A C 1
ATOM 3661 O O . MET A 1 480 ? -31.620 -4.391 -21.923 1.00 42.44 480 MET A O 1
ATOM 3665 N N . THR A 1 481 ? -32.486 -5.927 -23.321 1.00 54.59 481 THR A N 1
ATOM 3666 C CA . THR A 1 481 ? -32.019 -5.265 -24.557 1.00 54.59 481 THR A CA 1
ATOM 3667 C C . THR A 1 481 ? -32.782 -3.974 -24.874 1.00 54.59 481 THR A C 1
ATOM 3669 O O . THR A 1 481 ? -32.182 -2.994 -25.315 1.00 54.59 481 THR A O 1
ATOM 3672 N N . ALA A 1 482 ? -34.087 -3.919 -24.592 1.00 52.84 482 ALA A N 1
ATOM 3673 C CA . ALA A 1 482 ? -34.891 -2.713 -24.777 1.00 52.84 482 ALA A CA 1
ATOM 3674 C C . ALA A 1 482 ? -34.497 -1.610 -23.778 1.00 52.84 482 ALA A C 1
ATOM 3676 O O . ALA A 1 482 ? -34.377 -0.442 -24.152 1.00 52.84 482 ALA A O 1
ATOM 3677 N N . THR A 1 483 ? -34.210 -1.988 -22.528 1.00 54.44 483 THR A N 1
ATOM 3678 C CA . THR A 1 483 ? -33.795 -1.058 -21.465 1.00 54.44 483 THR A CA 1
ATOM 3679 C C . THR A 1 483 ? -32.412 -0.460 -21.745 1.00 54.44 483 THR A C 1
ATOM 3681 O O . THR A 1 483 ? -32.198 0.742 -21.576 1.00 54.44 483 THR A O 1
ATOM 3684 N N . THR A 1 484 ? -31.477 -1.267 -22.259 1.00 59.34 484 THR A N 1
ATOM 3685 C CA . THR A 1 484 ? -30.146 -0.790 -22.679 1.00 59.34 484 THR A CA 1
ATOM 3686 C C . THR A 1 484 ? -30.212 0.102 -23.921 1.00 59.34 484 THR A C 1
ATOM 3688 O O . THR A 1 484 ? -29.563 1.149 -23.950 1.00 59.34 484 THR A O 1
ATOM 3691 N N . ALA A 1 485 ? -31.057 -0.222 -24.904 1.00 55.88 485 ALA A N 1
ATOM 3692 C CA . ALA A 1 485 ? -31.274 0.629 -26.076 1.00 55.88 485 ALA A CA 1
ATOM 3693 C C . ALA A 1 485 ? -31.920 1.986 -25.721 1.00 55.88 485 ALA A C 1
ATOM 3695 O O . ALA A 1 485 ? -31.545 3.020 -26.284 1.00 55.88 485 ALA A O 1
ATOM 3696 N N . ALA A 1 486 ? -32.853 2.009 -24.763 1.00 60.91 486 ALA A N 1
ATOM 3697 C CA . ALA A 1 486 ? -33.469 3.238 -24.264 1.00 60.91 486 ALA A CA 1
ATOM 3698 C C . ALA A 1 486 ? -32.463 4.123 -23.505 1.00 60.91 486 ALA A C 1
ATOM 3700 O O . ALA A 1 486 ? -32.399 5.331 -23.750 1.00 60.91 486 ALA A O 1
ATOM 3701 N N . ALA A 1 487 ? -31.620 3.522 -22.657 1.00 56.88 487 ALA A N 1
ATOM 3702 C CA . ALA A 1 487 ? -30.559 4.227 -21.937 1.00 56.88 487 ALA A CA 1
ATOM 3703 C C . ALA A 1 487 ? -29.510 4.831 -22.891 1.00 56.88 487 ALA A C 1
ATOM 3705 O O . ALA A 1 487 ? -29.092 5.979 -22.719 1.00 56.88 487 ALA A O 1
ATOM 3706 N N . GLU A 1 488 ? -29.125 4.109 -23.949 1.00 58.62 488 GLU A N 1
ATOM 3707 C CA . GLU A 1 488 ? -28.242 4.654 -24.984 1.00 58.62 488 GLU A CA 1
ATOM 3708 C C . GLU A 1 488 ? -28.883 5.808 -25.761 1.00 58.62 488 GLU A C 1
ATOM 3710 O O . GLU A 1 488 ? -28.201 6.782 -26.093 1.00 58.62 488 GLU A O 1
ATOM 3715 N N . ARG A 1 489 ? -30.186 5.728 -26.057 1.00 66.88 489 ARG A N 1
ATOM 3716 C CA . ARG A 1 489 ? -30.912 6.784 -26.776 1.00 66.88 489 ARG A CA 1
ATOM 3717 C C . ARG A 1 489 ? -30.986 8.072 -25.955 1.00 66.88 489 ARG A C 1
ATOM 3719 O O . ARG A 1 489 ? -30.663 9.131 -26.489 1.00 66.88 489 ARG A O 1
ATOM 3726 N N . ALA A 1 490 ? -31.299 7.967 -24.662 1.00 66.62 490 ALA A N 1
ATOM 3727 C CA . ALA A 1 490 ? -31.312 9.103 -23.739 1.00 66.62 490 ALA A CA 1
ATOM 3728 C C . ALA A 1 490 ? -29.928 9.769 -23.632 1.00 66.62 490 ALA A C 1
ATOM 3730 O O . ALA A 1 490 ? -29.807 10.991 -23.725 1.00 66.62 490 ALA A O 1
ATOM 3731 N N . ARG A 1 491 ? -28.861 8.964 -23.546 1.00 64.81 491 ARG A N 1
ATOM 3732 C CA . ARG A 1 491 ? -27.479 9.462 -23.484 1.00 64.81 491 ARG A CA 1
ATOM 3733 C C . ARG A 1 491 ? -27.047 10.166 -24.776 1.00 64.81 491 ARG A C 1
ATOM 3735 O O . ARG A 1 491 ? -26.393 11.204 -24.725 1.00 64.81 491 ARG A O 1
ATOM 3742 N N . ARG A 1 492 ? -27.448 9.645 -25.944 1.00 69.12 492 ARG A N 1
ATOM 3743 C CA . ARG A 1 492 ? -27.195 10.286 -27.252 1.00 69.12 492 ARG A CA 1
ATOM 3744 C C . ARG A 1 492 ? -27.896 11.641 -27.373 1.00 69.12 492 ARG A C 1
ATOM 3746 O O . ARG A 1 492 ? -27.344 12.565 -27.970 1.00 69.12 492 ARG A O 1
ATOM 3753 N N . GLU A 1 493 ? -29.101 11.762 -26.832 1.00 69.19 493 GLU A N 1
ATOM 3754 C CA . GLU A 1 493 ? -29.880 13.002 -26.863 1.00 69.19 493 GLU A CA 1
ATOM 3755 C C . GLU A 1 493 ? -29.291 14.072 -25.932 1.00 69.19 493 GLU A C 1
ATOM 3757 O O . GLU A 1 493 ? -29.160 15.237 -26.319 1.00 69.19 493 GLU A O 1
ATOM 3762 N N . GLU A 1 494 ? -28.810 13.657 -24.760 1.00 70.50 494 GLU A N 1
ATOM 3763 C CA . GLU A 1 494 ? -28.081 14.520 -23.832 1.00 70.50 494 GLU A CA 1
ATOM 3764 C C . GLU A 1 494 ? -26.776 15.060 -24.448 1.00 70.50 494 GLU A C 1
ATOM 3766 O O . GLU A 1 494 ? -26.524 16.270 -24.412 1.00 70.50 494 GLU A O 1
ATOM 3771 N N . ASP A 1 495 ? -25.981 14.194 -25.085 1.00 65.75 495 ASP A N 1
ATOM 3772 C CA . ASP A 1 495 ? -24.732 14.577 -25.758 1.00 65.75 495 ASP A CA 1
ATOM 3773 C C . ASP A 1 495 ? -24.982 15.555 -26.923 1.00 65.75 495 ASP A C 1
ATOM 3775 O O . ASP A 1 495 ? -24.240 16.529 -27.094 1.00 65.75 495 ASP A O 1
ATOM 3779 N N . ARG A 1 496 ? -26.062 15.362 -27.700 1.00 68.50 496 ARG A N 1
ATOM 3780 C CA . ARG A 1 496 ? -26.467 16.309 -28.760 1.00 68.50 496 ARG A CA 1
ATOM 3781 C C . ARG A 1 496 ? -26.871 17.666 -28.187 1.00 68.50 496 ARG A C 1
ATOM 3783 O O . ARG A 1 496 ? -26.491 18.697 -28.743 1.00 68.50 496 ARG A O 1
ATOM 3790 N N . SER A 1 497 ? -27.610 17.682 -27.078 1.00 71.94 497 SER A N 1
ATOM 3791 C CA . SER A 1 497 ? -28.060 18.920 -26.432 1.00 71.94 497 SER A CA 1
ATOM 3792 C C . SER A 1 497 ? -26.883 19.725 -25.866 1.00 71.94 497 SER A C 1
ATOM 3794 O O . SER A 1 497 ? -26.802 20.945 -26.053 1.00 71.94 497 SER A O 1
ATOM 3796 N N . LYS A 1 498 ? -25.906 19.036 -25.259 1.00 64.69 498 LYS A N 1
ATOM 3797 C CA . LYS A 1 498 ? -24.658 19.640 -24.767 1.00 64.69 498 LYS A CA 1
ATOM 3798 C C . LYS A 1 498 ? -23.814 20.216 -25.905 1.00 64.69 498 LYS A C 1
ATOM 3800 O O . LYS A 1 498 ? -23.365 21.357 -25.798 1.00 64.69 498 LYS A O 1
ATOM 3805 N N . LEU A 1 499 ? -23.672 19.492 -27.019 1.00 63.41 499 LEU A N 1
ATOM 3806 C CA . LEU A 1 499 ? -22.950 19.981 -28.199 1.00 63.41 499 LEU A CA 1
ATOM 3807 C C . LEU A 1 499 ? -23.616 21.227 -28.809 1.00 63.41 499 LEU A C 1
ATOM 3809 O O . LEU A 1 499 ? -22.935 22.201 -29.122 1.00 63.41 499 LEU A O 1
ATOM 3813 N N . ALA A 1 500 ? -24.947 21.239 -28.924 1.00 67.44 500 ALA A N 1
ATOM 3814 C CA . ALA A 1 500 ? -25.686 22.392 -29.441 1.00 67.44 500 ALA A CA 1
ATOM 3815 C C . ALA A 1 500 ? -25.541 23.636 -28.545 1.00 67.44 500 ALA A C 1
ATOM 3817 O O . ALA A 1 500 ? -25.503 24.761 -29.043 1.00 67.44 500 ALA A O 1
ATOM 3818 N N . ARG A 1 501 ? -25.442 23.452 -27.221 1.00 66.81 501 ARG A N 1
ATOM 3819 C CA . ARG A 1 501 ? -25.187 24.541 -26.265 1.00 66.81 501 ARG A CA 1
ATOM 3820 C C . ARG A 1 501 ? -23.759 25.084 -26.383 1.00 66.81 501 ARG A C 1
ATOM 3822 O O . ARG A 1 501 ? -23.596 26.299 -26.421 1.00 66.81 501 ARG A O 1
ATOM 3829 N N . ALA A 1 502 ? -22.763 24.206 -26.505 1.00 61.75 502 ALA A N 1
ATOM 3830 C CA . ALA A 1 502 ? -21.361 24.588 -26.695 1.00 61.75 502 ALA A CA 1
ATOM 3831 C C . ALA A 1 502 ? -21.156 25.410 -27.982 1.00 61.75 502 ALA A C 1
ATOM 3833 O O . ALA A 1 502 ? -20.529 26.467 -27.952 1.00 61.75 502 ALA A O 1
ATOM 3834 N N . LEU A 1 503 ? -21.774 24.983 -29.092 1.00 65.50 503 LEU A N 1
ATOM 3835 C CA . LEU A 1 503 ? -21.700 25.685 -30.379 1.00 65.50 503 LEU A CA 1
ATOM 3836 C C . LEU A 1 503 ? -22.361 27.071 -30.353 1.00 65.50 503 LEU A C 1
ATOM 3838 O O . LEU A 1 503 ? -21.845 27.994 -30.975 1.00 65.50 503 LEU A O 1
ATOM 3842 N N . ARG A 1 504 ? -23.478 27.237 -29.628 1.00 67.88 504 ARG A N 1
ATOM 3843 C CA . ARG A 1 504 ? -24.159 28.540 -29.494 1.00 67.88 504 ARG A CA 1
ATOM 3844 C C . ARG A 1 504 ? -23.391 29.535 -28.630 1.00 67.88 504 ARG A C 1
ATOM 3846 O O . ARG A 1 504 ? -23.423 30.726 -28.914 1.00 67.88 504 ARG A O 1
ATOM 3853 N N . ASN A 1 505 ? -22.717 29.053 -27.590 1.00 68.56 505 ASN A N 1
ATOM 3854 C CA . ASN A 1 505 ? -22.095 29.915 -26.587 1.00 68.56 505 ASN A CA 1
ATOM 3855 C C . ASN A 1 505 ? -20.594 30.142 -26.830 1.00 68.56 505 ASN A C 1
ATOM 3857 O O . ASN A 1 505 ? -19.966 30.872 -26.070 1.00 68.56 505 ASN A O 1
ATOM 3861 N N . GLY A 1 506 ? -20.008 29.509 -27.855 1.00 52.62 506 GLY A N 1
ATOM 3862 C CA . GLY A 1 506 ? -18.566 29.571 -28.125 1.00 52.62 506 GLY A CA 1
ATOM 3863 C C . GLY A 1 506 ? -17.707 28.940 -27.022 1.00 52.62 506 GLY A C 1
ATOM 3864 O O . GLY A 1 506 ? -16.507 29.198 -26.957 1.00 52.62 506 GLY A O 1
ATOM 3865 N N . ASP A 1 507 ? -18.319 28.129 -26.157 1.00 55.59 507 ASP A N 1
ATOM 3866 C CA . ASP A 1 507 ? -17.685 27.518 -24.995 1.00 55.59 507 ASP A CA 1
ATOM 3867 C C . ASP A 1 507 ? -17.195 26.107 -25.345 1.00 55.59 507 ASP A C 1
ATOM 3869 O O . ASP A 1 507 ? -17.962 25.144 -25.409 1.00 55.59 507 ASP A O 1
ATOM 3873 N N . TRP A 1 508 ? -15.890 26.004 -25.600 1.00 56.31 508 TRP A N 1
ATOM 3874 C CA . TRP A 1 508 ? -15.195 24.763 -25.952 1.00 56.31 508 TRP A CA 1
ATOM 3875 C C . TRP A 1 508 ? -14.587 24.055 -24.733 1.00 56.31 508 TRP A C 1
ATOM 3877 O O . TRP A 1 508 ? -13.784 23.140 -24.900 1.00 56.31 508 TRP A O 1
ATOM 3887 N N . SER A 1 509 ? -14.950 24.460 -23.509 1.00 47.00 509 SER A N 1
ATOM 3888 C CA . SER A 1 509 ? -14.459 23.839 -22.268 1.00 47.00 509 SER A CA 1
ATOM 3889 C C . SER A 1 509 ? -15.017 22.432 -22.010 1.00 47.00 509 SER A C 1
ATOM 3891 O O . SER A 1 509 ? -14.563 21.744 -21.096 1.00 47.00 509 SER A O 1
ATOM 3893 N N . ALA A 1 510 ? -15.979 21.973 -22.816 1.00 54.38 510 ALA A N 1
ATOM 3894 C CA . ALA A 1 510 ? -16.538 20.636 -22.688 1.00 54.38 510 ALA A CA 1
ATOM 3895 C C . ALA A 1 510 ? -15.534 19.541 -23.100 1.00 54.38 510 ALA A C 1
ATOM 3897 O O . ALA A 1 510 ? -14.806 19.670 -24.083 1.00 54.38 510 ALA A O 1
ATOM 3898 N N . ASP A 1 511 ? -15.544 18.439 -22.343 1.00 57.78 511 ASP A N 1
ATOM 3899 C CA . ASP A 1 511 ? -14.660 17.276 -22.469 1.00 57.78 511 ASP A CA 1
ATOM 3900 C C . ASP A 1 511 ? -14.403 16.864 -23.936 1.00 57.78 511 ASP A C 1
ATOM 3902 O O . ASP A 1 511 ? -15.317 16.537 -24.703 1.00 57.78 511 ASP A O 1
ATOM 3906 N N . ARG A 1 512 ? -13.121 16.838 -24.322 1.00 53.94 512 ARG A N 1
ATOM 3907 C CA . ARG A 1 512 ? -12.648 16.475 -25.667 1.00 53.94 512 ARG A CA 1
ATOM 3908 C C . ARG A 1 512 ? -13.146 15.088 -26.097 1.00 53.94 512 ARG A C 1
ATOM 3910 O O . ARG A 1 512 ? -13.385 14.861 -27.285 1.00 53.94 512 ARG A O 1
ATOM 3917 N N . ASN A 1 513 ? -13.354 14.173 -25.148 1.00 52.66 513 ASN A N 1
ATOM 3918 C CA . ASN A 1 513 ? -13.906 12.845 -25.406 1.00 52.66 513 ASN A CA 1
ATOM 3919 C C . ASN A 1 513 ? -15.417 12.878 -25.672 1.00 52.66 513 ASN A C 1
ATOM 3921 O O . ASN A 1 513 ? -15.882 12.149 -26.553 1.00 52.66 513 ASN A O 1
ATOM 3925 N N . MET A 1 514 ? -16.165 13.746 -24.982 1.00 63.66 514 MET A N 1
ATOM 3926 C CA . MET A 1 514 ? -17.586 14.001 -25.247 1.00 63.66 514 MET A CA 1
ATOM 3927 C C . MET A 1 514 ? -17.767 14.582 -26.654 1.00 63.66 514 MET A C 1
ATOM 3929 O O . MET A 1 514 ? -18.574 14.069 -27.427 1.00 63.66 514 MET A O 1
ATOM 3933 N N . MET A 1 515 ? -16.960 15.580 -27.037 1.00 56.59 515 MET A N 1
ATOM 3934 C CA . MET A 1 515 ? -17.017 16.170 -28.381 1.00 56.59 515 MET A CA 1
ATOM 3935 C C . MET A 1 515 ? -16.671 15.158 -29.480 1.00 56.59 515 MET A C 1
ATOM 3937 O O . MET A 1 515 ? -17.412 15.030 -30.455 1.00 56.59 515 MET A O 1
ATOM 3941 N N . ALA A 1 516 ? -15.609 14.365 -29.301 1.00 58.75 516 ALA A N 1
ATOM 3942 C CA . ALA A 1 516 ? -15.251 13.309 -30.247 1.00 58.75 516 ALA A CA 1
ATOM 3943 C C . ALA A 1 516 ? -16.339 12.222 -30.354 1.00 58.75 516 ALA A C 1
ATOM 3945 O O . ALA A 1 516 ? -16.561 11.653 -31.422 1.00 58.75 516 ALA A O 1
ATOM 3946 N N . ARG A 1 517 ? -17.032 11.902 -29.253 1.00 62.75 517 ARG A N 1
ATOM 3947 C CA . ARG A 1 517 ? -18.129 10.921 -29.228 1.00 62.75 517 ARG A CA 1
ATOM 3948 C C . ARG A 1 517 ? -19.391 11.466 -29.908 1.00 62.75 517 ARG A C 1
ATOM 3950 O O . ARG A 1 517 ? -19.951 10.772 -30.752 1.00 62.75 517 ARG A O 1
ATOM 3957 N N . ALA A 1 518 ? -19.768 12.713 -29.640 1.00 56.53 518 ALA A N 1
ATOM 3958 C CA . ALA A 1 518 ? -20.899 13.373 -30.289 1.00 56.53 518 ALA A CA 1
ATOM 3959 C C . ALA A 1 518 ? -20.682 13.551 -31.806 1.00 56.53 518 ALA A C 1
ATOM 3961 O O . ALA A 1 518 ? -21.601 13.308 -32.586 1.00 56.53 518 ALA A O 1
ATOM 3962 N N . MET A 1 519 ? -19.458 13.884 -32.238 1.00 58.88 519 MET A N 1
ATOM 3963 C CA . MET A 1 519 ? -19.105 13.989 -33.662 1.00 58.88 519 MET A CA 1
ATOM 3964 C C . MET A 1 519 ? -19.145 12.637 -34.388 1.00 58.88 519 MET A C 1
ATOM 3966 O O . MET A 1 519 ? -19.689 12.564 -35.485 1.00 58.88 519 MET A O 1
ATOM 3970 N N . ARG A 1 520 ? -18.647 11.555 -33.769 1.00 59.34 520 ARG A N 1
ATOM 3971 C CA . ARG A 1 520 ? -18.744 10.188 -34.326 1.00 59.34 520 ARG A CA 1
ATOM 3972 C C . ARG A 1 520 ? -20.189 9.708 -34.473 1.00 59.34 520 ARG A C 1
ATOM 3974 O O . ARG A 1 520 ? -20.516 9.024 -35.436 1.00 59.34 520 ARG A O 1
ATOM 3981 N N . ASN A 1 521 ? -21.056 10.088 -33.540 1.00 56.22 521 ASN A N 1
ATOM 3982 C CA . ASN A 1 521 ? -22.467 9.704 -33.567 1.00 56.22 521 ASN A CA 1
ATOM 3983 C C . ASN A 1 521 ? -23.296 10.536 -34.563 1.00 56.22 521 ASN A C 1
ATOM 3985 O O . ASN A 1 521 ? -24.353 10.087 -34.995 1.00 56.22 521 ASN A O 1
ATOM 3989 N N . ALA A 1 522 ? -22.830 11.727 -34.955 1.00 52.12 522 ALA A N 1
ATOM 3990 C CA . ALA A 1 522 ? -23.482 12.556 -35.972 1.00 52.12 522 ALA A CA 1
ATOM 3991 C C . ALA A 1 522 ? -23.217 12.070 -37.412 1.00 52.12 522 ALA A C 1
ATOM 3993 O O . ALA A 1 522 ? -23.990 12.381 -38.314 1.00 52.12 522 ALA A O 1
ATOM 3994 N N . THR A 1 523 ? -22.159 11.282 -37.636 1.00 45.62 523 THR A N 1
ATOM 3995 C CA . THR A 1 523 ? -21.748 10.786 -38.964 1.00 45.62 523 THR A CA 1
ATOM 3996 C C . THR A 1 523 ? -22.416 9.473 -39.393 1.00 45.62 523 THR A C 1
ATOM 3998 O O . THR A 1 523 ? -22.023 8.892 -40.400 1.00 45.62 523 THR A O 1
ATOM 4001 N N . TRP A 1 524 ? -23.444 9.006 -38.679 1.00 37.91 524 TRP A N 1
ATOM 4002 C CA . TRP A 1 524 ? -24.196 7.796 -39.034 1.00 37.91 524 TRP A CA 1
ATOM 4003 C C . TRP A 1 524 ? -25.698 8.084 -39.110 1.00 37.91 524 TRP A C 1
ATOM 4005 O O . TRP A 1 524 ? -26.506 7.647 -38.300 1.00 37.91 524 TRP A O 1
ATOM 4015 N N . SER A 1 525 ? -26.062 8.898 -40.097 1.00 35.09 525 SER A N 1
ATOM 4016 C CA . SER A 1 525 ? -27.447 9.114 -40.523 1.00 35.09 525 SER A CA 1
ATOM 4017 C C . SER A 1 525 ? -27.468 9.462 -42.013 1.00 35.09 525 SER A C 1
ATOM 4019 O O . SER A 1 525 ? -27.820 10.575 -42.396 1.00 35.09 525 SER A O 1
ATOM 4021 N N . SER A 1 526 ? -27.000 8.541 -42.855 1.00 36.34 526 SER A N 1
ATOM 4022 C CA . SER A 1 526 ? -27.357 8.447 -44.283 1.00 36.34 526 SER A CA 1
ATOM 4023 C C . SER A 1 526 ? -26.585 7.304 -44.948 1.00 36.34 526 SER A C 1
ATOM 4025 O O . SER A 1 526 ? -25.575 7.526 -45.601 1.00 36.34 526 SER A O 1
ATOM 4027 N N . ALA A 1 527 ? -27.047 6.065 -44.784 1.00 30.03 527 ALA A N 1
ATOM 4028 C CA . ALA A 1 527 ? -26.799 5.010 -45.769 1.00 30.03 527 ALA A CA 1
ATOM 4029 C C . ALA A 1 527 ? -27.727 3.826 -45.492 1.00 30.03 527 ALA A C 1
ATOM 4031 O O . ALA A 1 527 ? -27.612 3.139 -44.480 1.00 30.03 527 ALA A O 1
ATOM 4032 N N . SER A 1 528 ? -28.665 3.627 -46.404 1.00 28.50 528 SER A N 1
ATOM 4033 C CA . SER A 1 528 ? -29.496 2.442 -46.555 1.00 28.50 528 SER A CA 1
ATOM 4034 C C . SER A 1 528 ? -28.622 1.187 -46.698 1.00 28.50 528 SER A C 1
ATOM 4036 O O . SER A 1 528 ? -27.579 1.223 -47.350 1.00 28.50 528 SER A O 1
ATOM 4038 N N . ALA A 1 529 ? -29.056 0.077 -46.104 1.00 29.30 529 ALA A N 1
ATOM 4039 C CA . ALA A 1 529 ? -28.417 -1.231 -46.239 1.00 29.30 529 ALA A CA 1
ATOM 4040 C C . ALA A 1 529 ? -28.398 -1.732 -47.699 1.00 29.30 529 ALA A C 1
ATOM 4042 O O . ALA A 1 529 ? -29.359 -1.487 -48.433 1.00 29.30 529 ALA A O 1
ATOM 4043 N N . PRO A 1 530 ? -27.397 -2.548 -48.078 1.00 30.38 530 PRO A N 1
ATOM 4044 C CA . PRO A 1 530 ? -27.624 -3.613 -49.044 1.00 30.38 530 PRO A CA 1
ATOM 4045 C C . PRO A 1 530 ? -27.335 -5.007 -48.462 1.00 30.38 530 PRO A C 1
ATOM 4047 O O . PRO A 1 530 ? -26.588 -5.185 -47.501 1.00 30.38 530 PRO A O 1
ATOM 4050 N N . ALA A 1 531 ? -28.018 -5.978 -49.061 1.00 25.64 531 ALA A N 1
ATOM 4051 C CA . ALA A 1 531 ? -28.147 -7.372 -48.666 1.00 25.64 531 ALA A CA 1
ATOM 4052 C C . ALA A 1 531 ? -26.893 -8.247 -48.909 1.00 25.64 531 ALA A C 1
ATOM 4054 O O . ALA A 1 531 ? -26.068 -7.933 -49.761 1.00 25.64 531 ALA A O 1
ATOM 4055 N N . ALA A 1 532 ? -26.823 -9.338 -48.127 1.00 26.28 532 ALA A N 1
ATOM 4056 C CA . ALA A 1 532 ? -26.344 -10.721 -48.370 1.00 26.28 532 ALA A CA 1
ATOM 4057 C C . ALA A 1 532 ? -25.591 -11.007 -49.706 1.00 26.28 532 ALA A C 1
ATOM 4059 O O . ALA A 1 532 ? -26.042 -10.550 -50.747 1.00 26.28 532 ALA A O 1
ATOM 4060 N N . VAL A 1 533 ? -24.513 -11.802 -49.860 1.00 26.67 533 VAL A N 1
ATOM 4061 C CA . VAL A 1 533 ? -23.972 -13.093 -49.322 1.00 26.67 533 VAL A CA 1
ATOM 4062 C C . VAL A 1 533 ? -22.521 -13.256 -49.947 1.00 26.67 533 VAL A C 1
ATOM 4064 O O . VAL A 1 533 ? -22.167 -12.364 -50.719 1.00 26.67 533 VAL A O 1
ATOM 4067 N N . PRO A 1 534 ? -21.729 -14.374 -49.920 1.00 34.22 534 PRO A N 1
ATOM 4068 C CA . PRO A 1 534 ? -21.222 -15.334 -48.899 1.00 34.22 534 PRO A CA 1
ATOM 4069 C C . PRO A 1 534 ? -19.661 -15.532 -48.826 1.00 34.22 534 PRO A C 1
ATOM 4071 O O . PRO A 1 534 ? -18.923 -15.167 -49.733 1.00 34.22 534 PRO A O 1
ATOM 4074 N N . THR A 1 535 ? -19.229 -16.250 -47.766 1.00 27.38 535 THR A N 1
ATOM 4075 C CA . THR A 1 535 ? -18.147 -17.285 -47.629 1.00 27.38 535 THR A CA 1
ATOM 4076 C C . THR A 1 535 ? -16.666 -17.030 -47.996 1.00 27.38 535 THR A C 1
ATOM 4078 O O . THR A 1 535 ? -16.314 -17.041 -49.167 1.00 27.38 535 THR A O 1
ATOM 4081 N N . GLU A 1 536 ? -15.829 -17.003 -46.939 1.00 26.42 536 GLU A N 1
ATOM 4082 C CA . GLU A 1 536 ? -14.569 -17.759 -46.661 1.00 26.42 536 GLU A CA 1
ATOM 4083 C C . GLU A 1 536 ? -13.349 -17.781 -47.637 1.00 26.42 536 GLU A C 1
ATOM 4085 O O . GLU A 1 536 ? -13.475 -17.524 -48.828 1.00 26.42 536 GLU A O 1
ATOM 4090 N N . PRO A 1 537 ? -12.115 -18.009 -47.113 1.00 49.84 537 PRO A N 1
ATOM 4091 C CA . PRO A 1 537 ? -10.946 -17.167 -47.406 1.00 49.84 537 PRO A CA 1
ATOM 4092 C C . PRO A 1 537 ? -9.856 -17.827 -48.273 1.00 49.84 537 PRO A C 1
ATOM 4094 O O . PRO A 1 537 ? -9.741 -19.049 -48.339 1.00 49.84 537 PRO A O 1
ATOM 4097 N N . SER A 1 538 ? -8.947 -17.019 -48.839 1.00 26.44 538 SER A N 1
ATOM 4098 C CA . SER A 1 538 ? -7.657 -17.519 -49.336 1.00 26.44 538 SER A CA 1
ATOM 4099 C C . SER A 1 538 ? -6.490 -16.557 -49.102 1.00 26.44 538 SER A C 1
ATOM 4101 O O . SER A 1 538 ? -6.621 -15.336 -49.098 1.00 26.44 538 SER A O 1
ATOM 4103 N N . SER A 1 539 ? -5.339 -17.185 -48.904 1.00 30.02 539 SER A N 1
ATOM 4104 C CA . SER A 1 539 ? -4.030 -16.695 -48.494 1.00 30.02 539 SER A CA 1
ATOM 4105 C C . SER A 1 539 ? -3.284 -15.789 -49.483 1.00 30.02 539 SER A C 1
ATOM 4107 O O . SER A 1 539 ? -3.495 -15.842 -50.689 1.00 30.02 539 SER A O 1
ATOM 4109 N N . SER A 1 540 ? -2.284 -15.098 -48.919 1.00 27.17 540 SER A N 1
ATOM 4110 C CA . SER A 1 540 ? -1.044 -14.589 -49.532 1.00 27.17 540 SER A CA 1
ATOM 4111 C C . SER A 1 540 ? -1.141 -13.494 -50.600 1.00 27.17 540 SER A C 1
ATOM 4113 O O . SER A 1 540 ? -1.232 -13.777 -51.788 1.00 27.17 540 SER A O 1
ATOM 4115 N N . ALA A 1 541 ? -0.911 -12.250 -50.174 1.00 26.08 541 ALA A N 1
ATOM 4116 C CA . ALA A 1 541 ? -0.149 -11.270 -50.948 1.00 26.08 541 ALA A CA 1
ATOM 4117 C C . ALA A 1 541 ? 0.436 -10.222 -49.992 1.00 26.08 541 ALA A C 1
ATOM 4119 O O . ALA A 1 541 ? -0.213 -9.259 -49.591 1.00 26.08 541 ALA A O 1
ATOM 4120 N N . SER A 1 542 ? 1.674 -10.463 -49.575 1.00 29.77 542 SER A N 1
ATOM 4121 C CA . SER A 1 542 ? 2.501 -9.488 -48.877 1.00 29.77 542 SER A CA 1
ATOM 4122 C C . SER A 1 542 ? 3.225 -8.625 -49.910 1.00 29.77 542 SER A C 1
ATOM 4124 O O . SER A 1 542 ? 3.871 -9.186 -50.792 1.00 29.77 542 SER A O 1
ATOM 4126 N N . LYS A 1 543 ? 3.248 -7.311 -49.651 1.00 28.47 543 LYS A N 1
ATOM 4127 C CA . LYS A 1 543 ? 4.185 -6.269 -50.127 1.00 28.47 543 LYS A CA 1
ATOM 4128 C C . LYS A 1 543 ? 3.709 -5.344 -51.254 1.00 28.47 543 LYS A C 1
ATOM 4130 O O . LYS A 1 543 ? 3.089 -5.760 -52.217 1.00 28.47 543 LYS A O 1
ATOM 4135 N N . GLU A 1 544 ? 4.139 -4.094 -51.060 1.00 27.11 544 GLU A N 1
ATOM 4136 C CA . GLU A 1 544 ? 4.024 -2.883 -51.883 1.00 27.11 544 GLU A CA 1
ATOM 4137 C C . GLU A 1 544 ? 2.711 -2.099 -51.796 1.00 27.11 544 GLU A C 1
ATOM 4139 O O . GLU A 1 544 ? 1.781 -2.300 -52.563 1.00 27.11 544 GLU A O 1
ATOM 4144 N N . LEU A 1 545 ? 2.694 -1.133 -50.867 1.00 26.09 545 LEU A N 1
ATOM 4145 C CA . LEU A 1 545 ? 2.167 0.220 -51.087 1.00 26.09 545 LEU A CA 1
ATOM 4146 C C . LEU A 1 545 ? 2.697 1.131 -49.964 1.00 26.09 545 LEU A C 1
ATOM 4148 O O . LEU A 1 545 ? 2.097 1.272 -48.899 1.00 26.09 545 LEU A O 1
ATOM 4152 N N . GLU A 1 546 ? 3.880 1.705 -50.191 1.00 28.78 546 GLU A N 1
ATOM 4153 C CA . GLU A 1 546 ? 4.340 2.882 -49.453 1.00 28.78 546 GLU A CA 1
ATOM 4154 C C . GLU A 1 546 ? 3.602 4.143 -49.936 1.00 28.78 546 GLU A C 1
ATOM 4156 O O . GLU A 1 546 ? 3.335 4.315 -51.121 1.00 28.78 546 GLU A O 1
ATOM 4161 N N . ALA A 1 547 ? 3.353 5.038 -48.976 1.00 31.47 547 ALA A N 1
ATOM 4162 C CA . ALA A 1 547 ? 3.192 6.485 -49.117 1.00 31.47 547 ALA A CA 1
ATOM 4163 C C . ALA A 1 547 ? 2.108 7.038 -50.073 1.00 31.47 547 ALA A C 1
ATOM 4165 O O . ALA A 1 547 ? 2.372 7.431 -51.205 1.00 31.47 547 ALA A O 1
ATOM 4166 N N . SER A 1 548 ? 0.925 7.327 -49.516 1.00 28.89 548 SER A N 1
ATOM 4167 C CA . SER A 1 548 ? 0.186 8.543 -49.887 1.00 28.89 548 SER A CA 1
ATOM 4168 C C . SER A 1 548 ? -0.431 9.188 -48.645 1.00 28.89 548 SER A C 1
ATOM 4170 O O . SER A 1 548 ? -1.300 8.611 -47.990 1.00 28.89 548 SER A O 1
ATOM 4172 N N . SER A 1 549 ? 0.042 10.384 -48.302 1.00 32.75 549 SER A N 1
ATOM 4173 C CA . SER A 1 549 ? -0.486 11.239 -47.242 1.00 32.75 549 SER A CA 1
ATOM 4174 C C . SER A 1 549 ? -1.944 11.601 -47.526 1.00 32.75 549 SER A C 1
ATOM 4176 O O . SER A 1 549 ? -2.231 12.352 -48.458 1.00 32.75 549 SER A O 1
ATOM 4178 N N . VAL A 1 550 ? -2.870 11.098 -46.713 1.00 37.47 550 VAL A N 1
ATOM 4179 C CA . VAL A 1 550 ? -4.255 11.575 -46.722 1.00 37.47 550 VAL A CA 1
ATOM 4180 C C . VAL A 1 550 ? -4.268 12.972 -46.099 1.00 37.47 550 VAL A C 1
ATOM 4182 O O . VAL A 1 550 ? -4.018 13.123 -44.903 1.00 37.47 550 VAL A O 1
ATOM 4185 N N . ASP A 1 551 ? -4.531 13.995 -46.916 1.00 41.22 551 ASP A N 1
ATOM 4186 C CA . ASP A 1 551 ? -4.722 15.384 -46.486 1.00 41.22 551 ASP A CA 1
ATOM 4187 C C . ASP A 1 551 ? -5.957 15.500 -45.574 1.00 41.22 551 ASP A C 1
ATOM 4189 O O . ASP A 1 551 ? -7.101 15.697 -46.002 1.00 41.22 551 ASP A O 1
ATOM 4193 N N . TRP A 1 552 ? -5.694 15.351 -44.279 1.00 33.03 552 TRP A N 1
ATOM 4194 C CA . TRP A 1 552 ? -6.666 15.441 -43.197 1.00 33.03 552 TRP A CA 1
ATOM 4195 C C . TRP A 1 552 ? -7.301 16.835 -43.094 1.00 33.03 552 TRP A C 1
ATOM 4197 O O . TRP A 1 552 ? -8.469 16.965 -42.725 1.00 33.03 552 TRP A O 1
ATOM 4207 N N . ILE A 1 553 ? -6.573 17.886 -43.480 1.00 36.34 553 ILE A N 1
ATOM 4208 C CA . ILE A 1 553 ? -7.056 19.271 -43.431 1.00 36.34 553 ILE A CA 1
ATOM 4209 C C . ILE A 1 553 ? -8.073 19.511 -44.558 1.00 36.34 553 ILE A C 1
ATOM 4211 O O . ILE A 1 553 ? -9.104 20.159 -44.343 1.00 36.34 553 ILE A O 1
ATOM 4215 N N . GLY A 1 554 ? -7.851 18.921 -45.734 1.00 36.91 554 GLY A N 1
ATOM 4216 C CA . GLY A 1 554 ? -8.806 18.915 -46.842 1.00 36.91 554 GLY A CA 1
ATOM 4217 C C . GLY A 1 554 ? -10.110 18.176 -46.522 1.00 36.91 554 GLY A C 1
ATOM 4218 O O . GLY A 1 554 ? -11.188 18.635 -46.910 1.00 36.91 554 GLY A O 1
ATOM 4219 N N . ALA A 1 555 ? -10.046 17.071 -45.772 1.00 41.88 555 ALA A N 1
ATOM 4220 C CA . ALA A 1 555 ? -11.231 16.321 -45.341 1.00 41.88 555 ALA A CA 1
ATOM 4221 C C . ALA A 1 555 ? -12.088 17.111 -44.333 1.00 41.88 555 ALA A C 1
ATOM 4223 O O . ALA A 1 555 ? -13.307 17.200 -44.491 1.00 41.88 555 ALA A O 1
ATOM 4224 N N . VAL A 1 556 ? -11.449 17.778 -43.365 1.00 38.34 556 VAL A N 1
ATOM 4225 C CA . VAL A 1 556 ? -12.126 18.633 -42.374 1.00 38.34 556 VAL A CA 1
ATOM 4226 C C . VAL A 1 556 ? -12.761 19.868 -43.030 1.00 38.34 556 VAL A C 1
ATOM 4228 O O . VAL A 1 556 ? -13.893 20.231 -42.708 1.00 38.34 556 VAL A O 1
ATOM 4231 N N . ARG A 1 557 ? -12.101 20.478 -44.026 1.00 39.69 557 ARG A N 1
ATOM 4232 C CA . ARG A 1 557 ? -12.671 21.599 -44.801 1.00 39.69 557 ARG A CA 1
ATOM 4233 C C . ARG A 1 557 ? -13.897 21.207 -45.636 1.00 39.69 557 ARG A C 1
ATOM 4235 O O . ARG A 1 557 ? -14.811 22.019 -45.775 1.00 39.69 557 ARG A O 1
ATOM 4242 N N . ARG A 1 558 ? -13.947 19.983 -46.178 1.00 42.91 558 ARG A N 1
ATOM 4243 C CA . ARG A 1 558 ? -15.114 19.471 -46.927 1.00 42.91 558 ARG A CA 1
ATOM 4244 C C . ARG A 1 558 ? -16.306 19.173 -46.009 1.00 42.91 558 ARG A C 1
ATOM 4246 O O . ARG A 1 558 ? -17.435 19.522 -46.352 1.00 42.91 558 ARG A O 1
ATOM 4253 N N . ALA A 1 559 ? -16.054 18.632 -44.816 1.00 38.72 559 ALA A N 1
ATOM 4254 C CA . ALA A 1 559 ? -17.088 18.410 -43.803 1.00 38.72 559 ALA A CA 1
ATOM 4255 C C . ALA A 1 559 ? -17.714 19.731 -43.313 1.00 38.72 559 ALA A C 1
ATOM 4257 O O . ALA A 1 559 ? -18.935 19.845 -43.233 1.00 38.72 559 ALA A O 1
ATOM 4258 N N . LEU A 1 560 ? -16.899 20.771 -43.093 1.00 38.62 560 LEU A N 1
ATOM 4259 C CA . LEU A 1 560 ? -17.387 22.098 -42.691 1.00 38.62 560 LEU A CA 1
ATOM 4260 C C . LEU A 1 560 ? -18.206 22.805 -43.786 1.00 38.62 560 LEU A C 1
ATOM 4262 O O . LEU A 1 560 ? -19.180 23.481 -43.469 1.00 38.62 560 LEU A O 1
ATOM 4266 N N . ARG A 1 561 ? -17.886 22.609 -45.074 1.00 35.03 561 ARG A N 1
ATOM 4267 C CA . ARG A 1 561 ? -18.689 23.158 -46.188 1.00 35.03 561 ARG A CA 1
ATOM 4268 C C . ARG A 1 561 ? -20.079 22.529 -46.315 1.00 35.03 561 ARG A C 1
ATOM 4270 O O . ARG A 1 561 ? -20.997 23.205 -46.762 1.00 35.03 561 ARG A O 1
ATOM 4277 N N . THR A 1 562 ? -20.241 21.276 -45.894 1.00 38.62 562 THR A N 1
ATOM 4278 C CA . THR A 1 562 ? -21.521 20.552 -45.999 1.00 38.62 562 THR A CA 1
ATOM 4279 C C . THR A 1 562 ? -22.504 20.969 -44.895 1.00 38.62 562 THR A C 1
ATOM 4281 O O . THR A 1 562 ? -23.710 20.976 -45.107 1.00 38.62 562 THR A O 1
ATOM 4284 N N . VAL A 1 563 ? -21.996 21.410 -43.737 1.00 38.94 563 VAL A N 1
ATOM 4285 C CA . VAL A 1 563 ? -22.818 21.883 -42.605 1.00 38.94 563 VAL A CA 1
ATOM 4286 C C . VAL A 1 563 ? -23.283 23.338 -42.782 1.00 38.94 563 VAL A C 1
ATOM 4288 O O . VAL A 1 563 ? -24.327 23.718 -42.262 1.00 38.94 563 VAL A O 1
ATOM 4291 N N . VAL A 1 564 ? -22.566 24.153 -43.565 1.00 35.34 564 VAL A N 1
ATOM 4292 C CA . VAL A 1 564 ? -22.889 25.583 -43.752 1.00 35.34 564 VAL A CA 1
ATOM 4293 C C . VAL A 1 564 ? -23.989 25.835 -44.801 1.00 35.34 564 VAL A C 1
ATOM 4295 O O . VAL A 1 564 ? -24.624 26.884 -44.764 1.00 35.34 564 VAL A O 1
ATOM 4298 N N . PHE A 1 565 ? -24.311 24.881 -45.682 1.00 32.62 565 PHE A N 1
ATOM 4299 C CA . PHE A 1 565 ? -25.314 25.099 -46.743 1.00 32.62 565 PHE A CA 1
ATOM 4300 C C . PHE A 1 565 ? -26.766 24.729 -46.390 1.00 32.62 565 PHE A C 1
ATOM 4302 O O . PHE A 1 565 ? -27.657 24.992 -47.190 1.00 32.62 565 PHE A O 1
ATOM 4309 N N . SER A 1 566 ? -27.038 24.197 -45.193 1.00 37.56 566 SER A N 1
ATOM 4310 C CA . SER A 1 566 ? -28.413 23.883 -44.754 1.00 37.56 566 SER A CA 1
ATOM 4311 C C . SER A 1 566 ? -29.004 24.893 -43.756 1.00 37.56 566 SER A C 1
ATOM 4313 O O . SER A 1 566 ? -30.101 24.671 -43.250 1.00 37.56 566 SER A O 1
ATOM 4315 N N . ALA A 1 567 ? -28.300 25.996 -43.470 1.00 35.81 567 ALA A N 1
ATOM 4316 C CA . ALA A 1 567 ? -28.737 27.044 -42.535 1.00 35.81 567 ALA A CA 1
ATOM 4317 C C . ALA A 1 567 ? -29.062 28.394 -43.213 1.00 35.81 567 ALA A C 1
ATOM 4319 O O . ALA A 1 567 ? -29.333 29.374 -42.527 1.00 35.81 567 ALA A O 1
ATOM 4320 N N . LEU A 1 568 ? -29.050 28.452 -44.549 1.00 31.97 568 LEU A N 1
ATOM 4321 C CA . LEU A 1 568 ? -29.382 29.641 -45.343 1.00 31.97 568 LEU A CA 1
ATOM 4322 C C . LEU A 1 568 ? -30.629 29.375 -46.200 1.00 31.97 568 LEU A C 1
ATOM 4324 O O . LEU A 1 568 ? -30.558 29.310 -47.422 1.00 31.97 568 LEU A O 1
ATOM 4328 N N . ALA A 1 569 ? -31.778 29.204 -45.548 1.00 33.12 569 ALA A N 1
ATOM 4329 C CA . ALA A 1 569 ? -33.086 29.388 -46.174 1.00 33.12 569 ALA A CA 1
ATOM 4330 C C . ALA A 1 569 ? -33.796 30.536 -45.429 1.00 33.12 569 ALA A C 1
ATOM 4332 O O . ALA A 1 569 ? -33.912 30.458 -44.203 1.00 33.12 569 ALA A O 1
ATOM 4333 N N . PRO A 1 570 ? -34.203 31.624 -46.109 1.00 31.61 570 PRO A N 1
ATOM 4334 C CA . PRO A 1 570 ? -34.749 32.807 -45.449 1.00 31.61 570 PRO A CA 1
ATOM 4335 C C . PRO A 1 570 ? -36.215 32.602 -45.029 1.00 31.61 570 PRO A C 1
ATOM 4337 O O . PRO A 1 570 ? -37.018 32.067 -45.790 1.00 31.61 570 PRO A O 1
ATOM 4340 N N . ALA A 1 571 ? -36.566 33.058 -43.823 1.00 33.06 571 ALA A N 1
ATOM 4341 C CA . ALA A 1 571 ? -37.949 33.262 -43.380 1.00 33.06 571 ALA A CA 1
ATOM 4342 C C . ALA A 1 571 ? -38.440 34.674 -43.801 1.00 33.06 571 ALA A C 1
ATOM 4344 O O . ALA A 1 571 ? -37.600 35.560 -43.969 1.00 33.06 571 ALA A O 1
ATOM 4345 N N . PRO A 1 572 ? -39.757 34.896 -44.003 1.00 34.12 572 PRO A N 1
ATOM 4346 C CA . PRO A 1 572 ? -40.284 36.079 -44.691 1.00 34.12 572 PRO A CA 1
ATOM 4347 C C . PRO A 1 572 ? -40.313 37.351 -43.823 1.00 34.12 572 PRO A C 1
ATOM 4349 O O . PRO A 1 572 ? -40.400 37.287 -42.597 1.00 34.12 572 PRO A O 1
ATOM 4352 N N . GLU A 1 573 ? -40.251 38.499 -44.506 1.00 35.31 573 GLU A N 1
ATOM 4353 C CA . GLU A 1 573 ? -40.222 39.874 -43.985 1.00 35.31 573 GLU A CA 1
ATOM 4354 C C . GLU A 1 573 ? -41.446 40.280 -43.144 1.00 35.31 573 GLU A C 1
ATOM 4356 O O . GLU A 1 573 ? -42.589 39.974 -43.485 1.00 35.31 573 GLU A O 1
ATOM 4361 N N . ALA A 1 574 ? -41.200 41.106 -42.120 1.00 31.28 574 ALA A N 1
ATOM 4362 C CA . ALA A 1 574 ? -42.171 42.044 -41.560 1.00 31.28 574 ALA A CA 1
ATOM 4363 C C . ALA A 1 574 ? -41.499 43.417 -41.320 1.00 31.28 574 ALA A C 1
ATOM 4365 O O . ALA A 1 574 ? -40.330 43.490 -40.945 1.00 31.28 574 ALA A O 1
ATOM 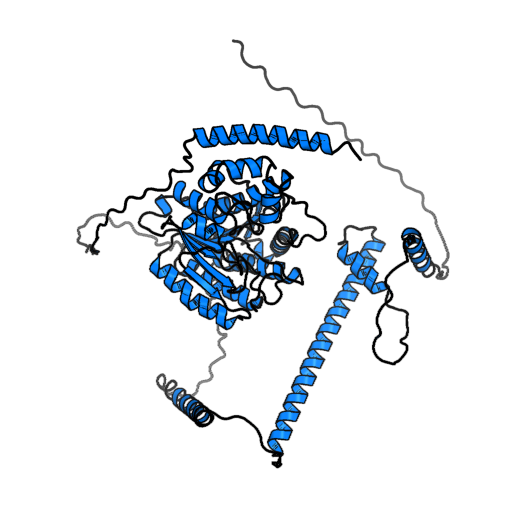4366 N N . ALA A 1 575 ? -42.260 44.476 -41.609 1.00 32.41 575 ALA A N 1
ATOM 4367 C CA . ALA A 1 575 ? -41.878 45.859 -41.931 1.00 32.41 575 ALA A CA 1
ATOM 4368 C C . ALA A 1 575 ? -41.279 46.726 -40.779 1.00 32.41 575 ALA A C 1
ATOM 4370 O O . ALA A 1 575 ? -41.350 46.323 -39.618 1.00 32.41 575 ALA A O 1
ATOM 4371 N N . PRO A 1 576 ? -40.695 47.918 -41.077 1.00 38.62 576 PRO A N 1
ATOM 4372 C CA . PRO A 1 576 ? -39.644 48.542 -40.258 1.00 38.62 576 PRO A CA 1
ATOM 4373 C C . PRO A 1 576 ? -40.029 49.802 -39.440 1.00 38.62 576 PRO A C 1
ATOM 4375 O O . PRO A 1 576 ? -41.060 50.427 -39.677 1.00 38.62 576 PRO A O 1
ATOM 4378 N N . ALA A 1 577 ? -39.048 50.208 -38.606 1.00 31.03 577 ALA A N 1
ATOM 4379 C CA . ALA A 1 577 ? -38.731 51.533 -38.016 1.00 31.03 577 ALA A CA 1
ATOM 4380 C C . ALA A 1 577 ? -39.274 51.864 -36.595 1.00 31.03 577 ALA A C 1
ATOM 4382 O O . ALA A 1 577 ? -40.342 51.370 -36.240 1.00 31.03 577 ALA A O 1
ATOM 4383 N N . PRO A 1 578 ? -38.587 52.715 -35.779 1.00 37.50 578 PRO A N 1
ATOM 4384 C CA . PRO A 1 578 ? -37.483 53.630 -36.128 1.00 37.50 578 PRO A CA 1
ATOM 4385 C C . PRO A 1 578 ? -36.206 53.561 -35.254 1.00 37.50 578 PRO A C 1
ATOM 4387 O O . PRO A 1 578 ? -36.172 52.990 -34.166 1.00 37.50 578 PRO A O 1
ATOM 4390 N N . GLU A 1 579 ? -35.146 54.185 -35.778 1.00 40.81 579 GLU A N 1
ATOM 4391 C CA . GLU A 1 579 ? -33.831 54.399 -35.161 1.00 40.81 579 GLU A CA 1
ATOM 4392 C C . GLU A 1 579 ? -33.887 55.204 -33.853 1.00 40.81 579 GLU A C 1
ATOM 4394 O O . GLU A 1 579 ? -34.582 56.217 -33.756 1.00 40.81 579 GLU A O 1
ATOM 4399 N N . ALA A 1 580 ? -33.053 54.813 -32.884 1.00 35.97 580 ALA A N 1
ATOM 4400 C CA . ALA A 1 580 ? -32.672 55.651 -31.753 1.00 35.97 580 ALA A CA 1
ATOM 4401 C C . ALA A 1 580 ? -31.157 55.545 -31.496 1.00 35.97 580 ALA A C 1
ATOM 4403 O O . ALA A 1 580 ? -30.568 54.467 -31.460 1.00 35.97 580 ALA A O 1
ATOM 4404 N N . THR A 1 581 ? -30.557 56.722 -31.357 1.00 37.34 581 THR A N 1
ATOM 4405 C CA . THR A 1 581 ? -29.142 57.099 -31.218 1.00 37.34 581 THR A CA 1
ATOM 4406 C C . THR A 1 581 ? -28.305 56.326 -30.180 1.00 37.34 581 THR A C 1
ATOM 4408 O O . THR A 1 581 ? -28.824 55.983 -29.117 1.00 37.34 581 THR A O 1
ATOM 4411 N N . PRO A 1 582 ? -26.983 56.150 -30.402 1.00 39.19 582 PRO A N 1
ATOM 4412 C CA . PRO A 1 582 ? -26.088 55.499 -29.445 1.00 39.19 582 PRO A CA 1
ATOM 4413 C C . PRO A 1 582 ? -25.701 56.428 -28.278 1.00 39.19 582 PRO A C 1
ATOM 4415 O O . PRO A 1 582 ? -25.254 57.557 -28.484 1.00 39.19 582 PRO A O 1
ATOM 4418 N N . ALA A 1 583 ? -25.837 55.928 -27.047 1.00 38.06 583 ALA A N 1
ATOM 4419 C CA . ALA A 1 583 ? -25.373 56.579 -25.819 1.00 38.06 583 ALA A CA 1
ATOM 4420 C C . ALA A 1 583 ? -23.888 56.242 -25.514 1.00 38.06 583 ALA A C 1
ATOM 4422 O O . ALA A 1 583 ? -23.401 55.189 -25.933 1.00 38.06 583 ALA A O 1
ATOM 4423 N N . PRO A 1 584 ? -23.152 57.126 -24.809 1.00 42.81 584 PRO A N 1
ATOM 4424 C CA . PRO A 1 584 ? -21.689 57.170 -24.830 1.00 42.81 584 PRO A CA 1
ATOM 4425 C C . PRO A 1 584 ? -20.981 56.199 -23.869 1.00 42.81 584 PRO A C 1
ATOM 4427 O O . PRO A 1 584 ? -21.480 55.829 -22.809 1.00 42.81 584 PRO A O 1
ATOM 4430 N N . VAL A 1 585 ? -19.749 55.859 -24.256 1.00 42.34 585 VAL A N 1
ATOM 4431 C CA . VAL A 1 585 ? -18.769 55.034 -23.537 1.00 42.34 585 VAL A CA 1
ATOM 4432 C C . VAL A 1 585 ? -18.317 55.719 -22.242 1.00 42.34 585 VAL A C 1
ATOM 4434 O O . VAL A 1 585 ? -17.747 56.809 -22.275 1.00 42.34 585 VAL A O 1
ATOM 4437 N N . VAL A 1 586 ? -18.511 55.051 -21.101 1.00 39.97 586 VAL A N 1
ATOM 4438 C CA . VAL A 1 586 ? -17.969 55.465 -19.798 1.00 39.97 586 VAL A CA 1
ATOM 4439 C C . VAL A 1 586 ? -16.616 54.787 -19.575 1.00 39.97 586 VAL A C 1
ATOM 4441 O O . VAL A 1 586 ? -16.518 53.564 -19.512 1.00 39.97 586 VAL A O 1
ATOM 4444 N N . VAL A 1 587 ? -15.568 55.603 -19.450 1.00 41.78 587 VAL A N 1
ATOM 4445 C CA . VAL A 1 587 ? -14.200 55.200 -19.100 1.00 41.78 587 VAL A CA 1
ATOM 4446 C C . VAL A 1 587 ? -14.032 55.33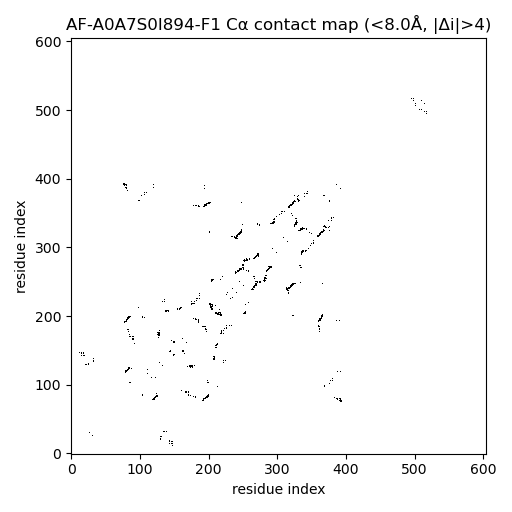8 -17.582 1.00 41.78 587 VAL A C 1
ATOM 4448 O O . VAL A 1 587 ? -13.982 56.458 -17.076 1.00 41.78 587 VAL A O 1
ATOM 4451 N N . ASP A 1 588 ? -13.940 54.222 -16.851 1.00 45.78 588 ASP A N 1
ATOM 4452 C CA . ASP A 1 588 ? -13.622 54.225 -15.412 1.00 45.78 588 ASP A CA 1
ATOM 4453 C C . ASP A 1 588 ? -12.114 54.484 -15.215 1.00 45.78 588 ASP A C 1
ATOM 4455 O O . ASP A 1 588 ? -11.261 53.675 -15.588 1.00 45.78 588 ASP A O 1
ATOM 4459 N N . ARG A 1 589 ? -11.780 55.656 -14.660 1.00 42.34 589 ARG A N 1
ATOM 4460 C CA . ARG A 1 589 ? -10.426 56.061 -14.257 1.00 42.34 589 ARG A CA 1
ATOM 4461 C C . ARG A 1 589 ? -10.229 55.731 -12.777 1.00 42.34 589 ARG A C 1
ATOM 4463 O O . ARG A 1 589 ? -10.622 56.519 -11.920 1.00 42.34 589 ARG A O 1
ATOM 4470 N N . ARG A 1 590 ? -9.533 54.633 -12.465 1.00 47.97 590 ARG A N 1
ATOM 4471 C CA . ARG A 1 590 ? -8.997 54.390 -11.111 1.00 47.97 590 ARG A CA 1
ATOM 4472 C C . ARG A 1 590 ? -7.496 54.702 -11.040 1.00 47.97 590 ARG A C 1
ATOM 4474 O O . ARG A 1 590 ? -6.759 54.284 -11.933 1.00 47.97 590 ARG A O 1
ATOM 4481 N N . PRO A 1 591 ? -7.027 55.421 -10.004 1.00 54.91 591 PRO A N 1
ATOM 4482 C CA . PRO A 1 591 ? -5.621 55.782 -9.844 1.00 54.91 591 PRO A CA 1
ATOM 4483 C C . PRO A 1 591 ? -4.749 54.595 -9.401 1.00 54.91 591 PRO A C 1
ATOM 4485 O O . PRO A 1 591 ? -5.188 53.705 -8.672 1.00 54.91 591 PRO A O 1
ATOM 4488 N N . ALA A 1 592 ? -3.492 54.609 -9.850 1.00 50.47 592 ALA A N 1
ATOM 4489 C CA . ALA A 1 592 ? -2.472 53.611 -9.550 1.00 50.47 592 ALA A CA 1
ATOM 4490 C C . ALA A 1 592 ? -2.120 53.555 -8.049 1.00 50.47 592 ALA A C 1
ATOM 4492 O O . ALA A 1 592 ? -2.035 54.571 -7.361 1.00 50.47 592 ALA A O 1
ATOM 4493 N N . ARG A 1 593 ? -1.898 52.334 -7.557 1.00 55.50 593 ARG A N 1
ATOM 4494 C CA . ARG A 1 593 ? -1.557 51.991 -6.169 1.00 55.50 593 ARG A CA 1
ATOM 4495 C C . ARG A 1 593 ? -0.100 52.389 -5.868 1.00 55.50 593 ARG A C 1
ATOM 4497 O O . ARG A 1 593 ? 0.793 52.015 -6.623 1.00 55.50 593 ARG A O 1
ATOM 4504 N N . ALA A 1 594 ? 0.139 53.126 -4.782 1.00 59.22 594 ALA A N 1
ATOM 4505 C CA . ALA A 1 594 ? 1.481 53.529 -4.343 1.00 59.22 594 ALA A CA 1
ATOM 4506 C C . ALA A 1 594 ? 2.336 52.321 -3.877 1.00 59.22 594 ALA A C 1
ATOM 4508 O O . ALA A 1 594 ? 1.775 51.361 -3.336 1.00 59.22 594 ALA A O 1
ATOM 4509 N N . PRO A 1 595 ? 3.672 52.342 -4.069 1.00 64.81 595 PRO A N 1
ATOM 4510 C CA . PRO A 1 595 ? 4.575 51.269 -3.643 1.00 64.81 595 PRO A CA 1
ATOM 4511 C C . PRO A 1 595 ? 4.781 51.234 -2.116 1.00 64.81 595 PRO A C 1
ATOM 4513 O O . PRO A 1 595 ? 4.719 52.260 -1.442 1.00 64.81 595 PRO A O 1
ATOM 4516 N N . ALA A 1 596 ? 5.029 50.037 -1.575 1.00 64.12 596 ALA A N 1
ATOM 4517 C CA . ALA A 1 596 ? 5.258 49.795 -0.147 1.00 64.12 596 ALA A CA 1
ATOM 4518 C C . ALA A 1 596 ? 6.630 50.330 0.338 1.00 64.12 596 ALA A C 1
ATOM 4520 O O . ALA A 1 596 ? 7.586 50.317 -0.441 1.00 64.12 596 ALA A O 1
ATOM 4521 N N . PRO A 1 597 ? 6.758 50.771 1.608 1.00 71.00 597 PRO A N 1
ATOM 4522 C CA . PRO A 1 597 ? 8.019 51.269 2.165 1.00 71.00 597 PRO A CA 1
ATOM 4523 C C . PRO A 1 597 ? 9.041 50.144 2.455 1.00 71.00 597 PRO A C 1
ATOM 4525 O O . PRO A 1 597 ? 8.640 49.005 2.709 1.00 71.00 597 PRO A O 1
ATOM 4528 N N . PRO A 1 598 ? 10.357 50.444 2.434 1.00 74.75 598 PRO A N 1
ATOM 4529 C CA . PRO A 1 598 ? 11.425 49.471 2.689 1.00 74.75 598 PRO A CA 1
ATOM 4530 C C . PRO A 1 598 ? 11.565 49.087 4.181 1.00 74.75 598 PRO A C 1
ATOM 4532 O O . PRO A 1 598 ? 11.154 49.856 5.053 1.00 74.75 598 PRO A O 1
ATOM 4535 N N . PRO A 1 599 ? 12.157 47.914 4.495 1.00 71.81 599 PRO A N 1
ATOM 4536 C CA . PRO A 1 599 ? 12.364 47.446 5.871 1.00 71.81 599 PRO A CA 1
ATOM 4537 C C . PRO A 1 599 ? 13.456 48.240 6.627 1.00 71.81 599 PRO A C 1
ATOM 4539 O O . PRO A 1 599 ? 14.349 48.806 5.992 1.00 71.81 599 PRO A O 1
ATOM 4542 N N . PRO A 1 600 ? 13.416 48.274 7.977 1.00 75.06 600 PRO A N 1
ATOM 4543 C CA . PRO A 1 600 ? 14.362 49.033 8.800 1.00 75.06 600 PRO A CA 1
ATOM 4544 C C . PRO A 1 600 ? 15.777 48.429 8.818 1.00 75.06 600 PRO A C 1
ATOM 4546 O O . PRO A 1 600 ? 15.956 47.215 8.713 1.00 75.06 600 PRO A O 1
ATOM 4549 N N . ALA A 1 601 ? 16.781 49.297 8.975 1.00 71.81 601 ALA A N 1
ATOM 4550 C CA . ALA A 1 601 ? 18.200 48.940 9.019 1.00 71.81 601 ALA A CA 1
ATOM 4551 C C . ALA A 1 601 ? 18.592 48.200 10.321 1.00 71.81 601 ALA A C 1
ATOM 4553 O O . ALA A 1 601 ? 18.017 48.484 11.376 1.00 71.81 601 ALA A O 1
ATOM 4554 N N . PRO A 1 602 ? 19.576 47.280 10.278 1.00 71.31 602 PRO A N 1
ATOM 4555 C CA . PRO A 1 602 ? 20.098 46.613 11.472 1.00 71.31 602 PRO A CA 1
ATOM 4556 C C . PRO A 1 602 ? 20.911 47.576 12.365 1.00 71.31 602 PRO A C 1
ATOM 4558 O O . PRO A 1 602 ? 21.457 48.559 11.857 1.00 71.31 602 PRO A O 1
ATOM 4561 N N . PRO A 1 603 ? 21.011 47.313 13.685 1.00 65.50 603 PRO A N 1
ATOM 4562 C CA . PRO A 1 603 ? 21.760 48.166 14.607 1.00 65.50 603 PRO A CA 1
ATOM 4563 C C . PRO A 1 603 ? 23.287 48.087 14.380 1.00 65.50 603 PRO A C 1
ATOM 4565 O O . PRO A 1 603 ? 23.778 47.054 13.918 1.00 65.50 603 PRO A O 1
ATOM 4568 N N . PRO A 1 604 ? 24.029 49.174 14.681 1.00 69.00 604 PRO A N 1
ATOM 4569 C CA . PRO A 1 604 ? 25.480 49.267 14.479 1.00 69.00 604 PRO A CA 1
ATOM 4570 C C . PRO A 1 604 ? 26.275 48.337 15.422 1.00 69.00 604 PRO A C 1
ATOM 4572 O O . PRO A 1 604 ? 25.716 47.904 16.430 1.00 69.00 604 PRO A O 1
ATOM 4575 N N . PRO A 1 605 ? 27.539 48.015 15.068 1.00 66.38 605 PRO A N 1
ATOM 4576 C CA . PRO A 1 605 ? 28.290 46.870 15.598 1.00 66.38 605 PRO A CA 1
ATOM 4577 C C . PRO A 1 605 ? 28.620 46.924 17.089 1.00 66.38 605 PRO A C 1
ATOM 4579 O O . PRO A 1 605 ? 28.858 48.037 17.614 1.00 66.38 605 PRO A O 1
#

Sequence (605 aa):
FPTTTTRRVGSCIAMQTAVKEALASAIARGVNPRGVHRARTVGASVRARRRVCSATGAEGGAAASAESRSKETRVARPPPLRTYYADWAEVILPEKHRFPMEKYQATRLVLEQDKSLSDIMELVPSPKASLIDVLAVHEEGYVTRVLGCALTEKEGRAIGFPMMNPSQVTRSLASTGGTVAATHDVLRPGTAAKCAAQIAGGTHHAFRDKGEGFCVFNDIAVAATMALRKYPARFEGSAHPILVIDLDVHQGNGTARIFEDDPRVITFSAHGAGNYPWKTKMRSDHDVDVPDGTGDEEYIAMLHEWLPRLFETYDPRLVYFQAGVDALAVDSFGKLKMTRAGMLRRNHVVFDECLRRDVPLVITMGGGYSRPFDASVDAHADVYRAAAYRFASPPAAKGKKAPVQAATEEEEGEEGAAEERTEEVAEEEIEKVVADVNADEAKFTDKTKPPKEAGVKSDKFTTQIAAQIAALKSEKAQEMTATTAAAERARREEDRSKLARALRNGDWSADRNMMARAMRNATWSSASAPAAVPTEPSSSASKELEASSVDWIGAVRRALRTVVFSALAPAPEAAPAPEATPAPVVVDRRPARAPAPPPPAPPPP

Secondary structure (DSSP, 8-state):
--SHHHHHHHHHHHHHHHHHHHHHHHHHTT--TTTT---------------------------------------PPPPPEEEEE-TTS-----TT-SS-TTHHHHHHHHHHH-GGGTTTEEEEEPPPPPHHHHTTTS-HHHHHHHHTT---HHHHHHHTS---SHHHHHHHHHHHHHHHHHHHHHHSTT----EEEETT---TT--SS--BTTBSS-HHHHHHHHHHHH-GGGSTT-SS-EEEEE-SSS--HHHHHHHTT-TTEEEEEEEETTSSPSSS----SEEEEEPTT--HHHHHHHHHHHHHHHHHHH--SEEEEE---TTBTTBSS----B-HHHHHHHHHHHHHHHHHTT--EEEE-----BSSTHHHHHHHHHHHHHHHHHHHSPPPP---------PPPPP--------S-SSHHHHHHHHHHHHHHHTSSSS-------------PPPHHHHHHHHHHHHHHHHHHHHHHHHHHHHHHHHHHHHHHHHHHHHHHT---S-HHHHHHHHHHHT-S--------------------------HHHHHHHHHHHHHTTS--PPPP-------PPPPPP---PPPPPPPPPPPPPPP-

pLDDT: mean 71.42, std 28.21, range [25.61, 98.94]

Nearest PDB structures (foldseek):
  9gkv-assembly1_B  TM=9.328E-01  e=6.521E-26  Vibrio cholerae
  5ji5-assembly1_A  TM=8.712E-01  e=9.596E-18  Paraburkholderia phymatum STM815
  6hsf-assembly2_B  TM=7.806E-01  e=5.769E-17  Schistosoma mansoni
  7p2s-assembly1_A  TM=7.911E-01  e=3.468E-16  Schistosoma mansoni
  6hsg-assembly3_C  TM=7.689E-01  e=1.377E-16  Schistosoma mansoni

Solvent-accessible surface area (backbone atoms only — not comparable to full-atom values): 35990 Å² total; per-residue (Å²): 140,83,77,66,60,65,60,51,53,55,53,38,54,55,40,35,53,54,48,51,53,54,47,53,54,41,44,73,70,69,60,56,83,77,68,85,79,74,83,79,88,73,92,71,92,78,81,87,74,89,80,84,83,83,91,85,89,86,89,88,84,82,94,70,90,76,82,80,73,79,74,74,77,73,77,75,69,44,52,48,25,42,31,20,37,31,65,90,38,56,69,92,69,64,99,79,53,91,69,71,73,63,47,48,47,52,25,51,51,57,54,72,68,37,75,90,36,69,82,17,40,40,86,38,82,29,48,63,45,52,68,65,40,47,42,72,56,30,35,65,72,39,52,52,24,50,67,32,41,57,56,51,73,66,52,16,58,45,15,69,45,76,52,70,43,72,45,44,42,48,24,48,30,12,19,28,13,11,35,35,49,21,47,46,52,41,62,42,87,91,51,75,35,49,43,18,24,14,55,56,23,40,24,32,40,7,38,42,69,43,35,19,78,73,4,65,57,31,15,62,56,26,26,52,55,42,42,58,70,76,42,46,83,73,36,66,97,43,73,23,22,28,33,37,44,33,47,21,27,44,53,43,20,11,48,19,62,69,35,69,89,37,68,46,46,42,36,37,33,47,16,38,58,86,34,54,51,83,90,65,59,53,69,42,82,38,70,41,72,38,58,71,55,44,34,43,66,63,54,47,52,51,48,68,59,47,50,61,52,52,47,70,74,41,56,43,54,33,36,40,36,29,54,15,44,12,34,25,54,50,19,71,78,31,57,28,37,23,44,70,66,36,52,51,51,51,49,47,57,56,51,49,58,28,60,76,67,72,28,28,36,32,39,20,33,40,50,54,55,22,67,64,57,63,60,29,31,53,47,53,35,47,54,55,53,50,46,19,56,75,61,10,45,62,77,77,72,78,71,73,76,73,81,74,76,82,73,82,82,78,89,82,82,85,88,81,89,83,95,82,75,79,69,72,66,60,54,62,60,48,54,54,58,54,53,66,60,61,68,73,70,82,78,83,81,90,89,86,87,88,82,81,92,77,91,76,88,78,56,72,64,65,55,50,52,54,51,52,54,52,50,53,53,51,51,53,51,50,52,54,53,50,53,52,53,50,53,52,50,54,51,53,51,51,45,50,52,52,51,54,50,28,68,73,68,74,49,77,85,63,56,69,67,58,53,55,49,45,55,61,62,67,75,72,81,86,77,84,85,83,82,90,89,85,83,89,90,85,84,90,85,87,86,88,84,83,86,79,88,77,63,62,67,61,53,53,54,53,55,55,56,65,65,60,68,78,76,77,75,88,79,85,90,80,89,87,87,83,92,80,84,88,81,82,87,83,82,88,85,77,83,84,82,80,84,82,84,83,83,85,81,82,82,82,134

InterPro domains:
  IPR000286 Histone deacetylase HDAC [PR01270] (201-224)
  IPR000286 Histone deacetylase HDAC [PR01270] (316-326)
  IPR023696 Ureohydrolase domain superfamily [SSF52768] (90-372)
  IPR023801 Histone deacetylase domain [PF00850] (97-371)
  IPR037138 Histone deacetylase domain superfamily [G3DSA:3.40.800.20] (82-445)
  IPR044150 Histone deacetylase 11 [cd09993] (97-384)

Mean predicted aligned error: 19.62 Å

Foldseek 3Di:
DPPPPVVLVVVLVVLLVVLVVLLVVLVVVPQDLPPPPDPDDDDDDDDDDDDDDDDDDDDDDDDDDDPPPPPPPPPPFFAAAEEEAQVVLDDDDPPPQLDPPCLRVLLVVVLVPPPVRPQLHDYHYFDFARPNLQSNQAPPVLLSCLSSLNDDPVLCVQLSHSSNDNSVSRSLRSQLRQLLVQLCQCQPPPHSFQEYEYSNADLLQAARYGGGDNRSGHSPLSNVSVCCVVRVVLCPPFQQQEEEAAEAQEASLRNQNSCVPRNNYAYAHEHALPADDDPRHDDGNHYHHDYFAAELPNVLVVLVVPLVCVCVVGVYQAYEYELAPCLDCQHPRHRYHYHLVSSLSVLVSVLVSCVVSVHRYYYYYHHDRGVVRVRSSSSSSSNSVVCSCSRRGDDDDPDPPDPPPDDDDDDDDDDDDDPDDDPPVVVVVVVVVVVVVVVPPPDDDDDDDDDDDDDDDDDPVVVVVVVVVVVVVVVVVVVVVVVVVVVVVVVLVVLVVVVVVCVVVVNPVPDPVSVVVNVVVVPPDDDDDDDDDDDDDDDDDDDDDDDDDDPPVVVVVVVVVVVVVVPPDDDDDDDDDDDDDDDDDDDDDDDDDDDDDDDDDDDDD

Organism: Micromonas pusilla (NCBI:txid38833)

Radius of gyration: 34.54 Å; Cα contacts (8 Å, |Δi|>4): 760; chains: 1; bounding box: 90×105×107 Å